Protein AF-A0A182TTU5-F1 (afdb_monomer)

Solvent-accessible surface area (backbone atoms only — not comparable to full-atom values): 37926 Å² total; per-residue (Å²): 104,63,58,86,93,44,78,40,71,87,56,65,97,55,62,66,59,57,55,53,34,50,50,52,32,51,51,64,71,68,50,62,86,93,50,92,85,86,84,87,84,82,65,66,58,74,54,50,62,51,92,91,56,38,71,73,55,62,67,77,49,30,61,77,34,66,74,37,79,54,66,60,44,18,28,41,52,24,27,48,48,54,50,53,51,30,53,49,51,41,52,48,42,35,48,79,68,71,41,48,72,82,39,79,49,78,48,66,49,95,52,19,35,30,47,68,71,98,59,41,37,58,33,57,28,51,74,17,20,12,15,48,82,33,70,34,51,7,11,71,61,44,63,70,50,77,47,46,67,78,43,80,69,74,98,74,80,78,90,66,53,79,56,81,57,21,48,61,44,20,52,32,48,77,72,70,49,86,72,69,90,72,89,61,90,65,89,38,50,68,45,53,62,39,67,56,36,93,83,49,82,49,60,52,70,46,80,78,41,62,47,90,90,49,61,33,30,19,38,35,47,78,52,35,34,41,36,34,32,41,36,81,89,48,76,46,67,48,71,35,44,74,77,64,91,79,62,66,79,51,72,63,56,50,48,53,59,43,48,30,90,90,32,73,42,42,82,64,75,70,48,72,64,56,52,51,54,50,48,62,67,65,52,80,82,70,81,88,69,87,44,44,82,70,55,34,83,82,42,68,32,23,27,48,45,78,85,37,61,35,70,52,43,41,39,32,86,81,39,52,66,60,45,53,51,52,50,52,52,49,53,56,49,44,76,70,56,75,80,82,82,82,70,80,89,60,81,74,52,42,25,82,81,44,85,71,35,87,60,92,62,75,84,86,85,80,90,78,82,80,71,96,66,60,71,72,57,50,56,59,52,50,59,49,50,55,55,51,52,59,54,45,56,61,51,49,64,62,56,69,75,73,74,89,84,73,80,83,53,61,86,79,63,73,76,80,78,85,80,60,94,87,43,88,62,78,96,74,87,63,90,66,56,79,57,84,58,20,49,62,42,19,52,39,42,74,73,66,45,90,70,80,67,91,87,62,92,68,90,31,52,66,47,50,65,34,72,50,62,64,73,51,93,48,64,89,77,84,86,79,83,92,54,97,88,63,94,83,86,87,88,75,90,87,49,88,73,72,83,66,82,58,59,82,78,37,54,67,63,47,49,52,52,51,51,51,51,54,50,53,61,70,71,47,76,72,82,89,73,78,81,88,58,82,85,60,43,25,82,83,47,85,68,39,89,62,91,83,74,91,71,78,62,84,81,49,65,65,55,58,55,51,50,53,56,52,56,74,73,53,83,82,83,76,84,79,84,83,89,83,91,86,86,86,80,90,77,89,79,84,86,87,83,81,89,80,84,83,89,133

Organism: NCBI:txid34690

Structure (mmCIF, N/CA/C/O backbone):
data_AF-A0A182TTU5-F1
#
_entry.id   AF-A0A182TTU5-F1
#
loop_
_atom_site.group_PDB
_atom_site.id
_atom_site.type_symbol
_atom_site.label_atom_id
_atom_site.label_alt_id
_atom_site.label_comp_id
_atom_site.label_asym_id
_atom_site.label_entity_id
_atom_site.label_seq_id
_atom_site.pdbx_PDB_ins_code
_atom_site.Cartn_x
_atom_site.Cartn_y
_atom_site.Cartn_z
_atom_site.occupancy
_atom_site.B_iso_or_equiv
_atom_site.auth_seq_id
_atom_site.auth_comp_id
_atom_site.auth_asym_id
_atom_site.auth_atom_id
_atom_site.pdbx_PDB_model_num
ATOM 1 N N . MET A 1 1 ? -5.487 -21.858 9.940 1.00 77.88 1 MET A N 1
ATOM 2 C CA . MET A 1 1 ? -5.681 -20.512 10.544 1.00 77.88 1 MET A CA 1
ATOM 3 C C . MET A 1 1 ? -5.562 -20.607 12.062 1.00 77.88 1 MET A C 1
ATOM 5 O O . MET A 1 1 ? -5.646 -21.712 12.585 1.00 77.88 1 MET A O 1
ATOM 9 N N . ARG A 1 2 ? -5.351 -19.491 12.774 1.00 83.00 2 ARG A N 1
ATOM 10 C CA . ARG A 1 2 ? -5.314 -19.461 14.247 1.00 83.00 2 ARG A CA 1
ATOM 11 C C . ARG A 1 2 ? -6.326 -18.468 14.806 1.00 83.00 2 ARG A C 1
ATOM 13 O O . ARG A 1 2 ? -6.571 -17.436 14.189 1.00 83.00 2 ARG A O 1
ATOM 20 N N . ARG A 1 3 ? -6.875 -18.773 15.981 1.00 85.00 3 ARG A N 1
ATOM 21 C CA . ARG A 1 3 ? -7.593 -17.819 16.833 1.00 85.00 3 ARG A CA 1
ATOM 22 C C . ARG A 1 3 ? -6.764 -17.644 18.100 1.00 85.00 3 ARG A C 1
ATOM 24 O O . ARG A 1 3 ? -6.565 -18.600 18.846 1.00 85.00 3 ARG A O 1
ATOM 31 N N . ASN A 1 4 ? -6.253 -16.433 18.318 1.00 85.50 4 ASN A N 1
ATOM 32 C CA . ASN A 1 4 ? -5.158 -16.186 19.260 1.00 85.50 4 ASN A CA 1
ATOM 33 C C . ASN A 1 4 ? -3.963 -17.104 18.936 1.00 85.50 4 ASN A C 1
ATOM 35 O O . ASN A 1 4 ? -3.490 -17.131 17.801 1.00 85.50 4 ASN A O 1
ATOM 39 N N . THR A 1 5 ? -3.490 -17.880 19.908 1.00 83.62 5 THR A N 1
ATOM 40 C CA . THR A 1 5 ? -2.393 -18.836 19.734 1.00 83.62 5 THR A CA 1
ATOM 41 C C . THR A 1 5 ? -2.863 -20.217 19.269 1.00 83.62 5 THR A C 1
ATOM 43 O O . THR A 1 5 ? -2.042 -20.986 18.770 1.00 83.62 5 THR A O 1
ATOM 46 N N . ALA A 1 6 ? -4.157 -20.538 19.369 1.00 83.50 6 ALA A N 1
ATOM 47 C CA . ALA A 1 6 ? -4.690 -21.862 19.054 1.00 83.50 6 ALA A CA 1
ATOM 48 C C . ALA A 1 6 ? -4.954 -22.041 17.553 1.00 83.50 6 ALA A C 1
ATOM 50 O O . ALA A 1 6 ? -5.452 -21.133 16.883 1.00 83.50 6 ALA A O 1
ATOM 51 N N . VAL A 1 7 ? -4.648 -23.229 17.026 1.00 84.69 7 VAL A N 1
ATOM 52 C CA . VAL A 1 7 ? -5.016 -23.618 15.657 1.00 84.69 7 VAL A CA 1
ATOM 53 C C . VAL A 1 7 ? -6.532 -23.787 15.583 1.00 84.69 7 VAL A C 1
ATOM 55 O O . VAL A 1 7 ? -7.128 -24.441 16.431 1.00 84.69 7 VAL A O 1
ATOM 58 N N . ASN A 1 8 ? -7.153 -23.174 14.579 1.00 85.06 8 ASN A N 1
ATOM 59 C CA . ASN A 1 8 ? -8.589 -23.258 14.341 1.00 85.06 8 ASN A CA 1
ATOM 60 C C . ASN A 1 8 ? -8.854 -24.219 13.173 1.00 85.06 8 ASN A C 1
ATOM 62 O O . ASN A 1 8 ? -8.817 -23.793 12.014 1.00 85.06 8 ASN A O 1
ATOM 66 N N . TYR A 1 9 ? -9.061 -25.501 13.485 1.00 83.88 9 TYR A N 1
ATOM 67 C CA . TYR A 1 9 ? -9.370 -26.541 12.495 1.00 83.88 9 TYR A CA 1
ATOM 68 C C . TYR A 1 9 ? -10.808 -26.442 11.966 1.00 83.88 9 TYR A C 1
ATOM 70 O O . TYR A 1 9 ? -11.038 -26.737 10.796 1.00 83.88 9 TYR A O 1
ATOM 78 N N . ASP A 1 10 ? -11.744 -25.934 12.774 1.00 86.94 10 ASP A N 1
ATOM 79 C CA . ASP A 1 10 ? -13.165 -25.782 12.411 1.00 86.94 10 ASP A CA 1
ATOM 80 C C . ASP A 1 10 ? -13.385 -24.779 11.269 1.00 86.94 10 ASP A C 1
ATOM 82 O O . ASP A 1 10 ? -14.418 -24.778 10.610 1.00 86.94 10 ASP A O 1
ATOM 86 N N . ALA A 1 11 ? -12.397 -23.918 11.014 1.00 86.25 11 ALA A N 1
ATOM 87 C CA . ALA A 1 11 ? -12.406 -22.975 9.904 1.00 86.25 11 ALA A CA 1
ATOM 88 C C . ALA A 1 11 ? -12.138 -23.627 8.531 1.00 86.25 11 ALA A C 1
ATOM 90 O O . ALA A 1 11 ? -12.190 -22.937 7.509 1.00 86.25 11 ALA A O 1
ATOM 91 N N . ASN A 1 12 ? -11.811 -24.921 8.476 1.00 85.69 12 ASN A N 1
ATOM 92 C CA . ASN A 1 12 ? -11.571 -25.612 7.213 1.00 85.69 12 ASN A CA 1
ATOM 93 C C . ASN A 1 12 ? -12.822 -25.581 6.311 1.00 85.69 12 ASN A C 1
ATOM 95 O O . ASN A 1 12 ? -13.942 -25.757 6.780 1.00 85.69 12 ASN A O 1
ATOM 99 N N . GLY A 1 13 ? -12.631 -25.340 5.013 1.00 86.62 13 GLY A N 1
ATOM 100 C CA . GLY A 1 13 ? -13.724 -25.228 4.039 1.00 86.62 13 GLY A CA 1
ATOM 101 C C . GLY A 1 13 ? -14.495 -23.902 4.065 1.00 86.62 13 GLY A C 1
ATOM 102 O O . GLY A 1 13 ? -15.441 -23.740 3.299 1.00 86.62 13 GLY A O 1
ATOM 103 N N . THR A 1 14 ? -14.103 -22.939 4.903 1.00 90.81 14 THR A N 1
ATOM 104 C CA . THR A 1 14 ? -14.724 -21.605 4.929 1.00 90.81 14 THR A CA 1
ATOM 105 C C . THR A 1 14 ? -13.854 -20.563 4.229 1.00 90.81 14 THR A C 1
ATOM 107 O O . THR A 1 14 ? -12.623 -20.643 4.224 1.00 90.81 14 THR A O 1
ATOM 110 N N . TYR A 1 15 ? -14.492 -19.562 3.620 1.00 93.31 15 TYR A N 1
ATOM 111 C CA . TYR A 1 15 ? -13.777 -18.522 2.891 1.00 93.31 15 TYR A CA 1
ATOM 112 C C . TYR A 1 15 ? -13.080 -17.557 3.862 1.00 93.31 15 TYR A C 1
ATOM 114 O O . TYR A 1 15 ? -13.727 -16.869 4.654 1.00 93.31 15 TYR A O 1
ATOM 122 N N . ALA A 1 16 ? -11.745 -17.487 3.798 1.00 93.44 16 ALA A N 1
ATOM 123 C CA . ALA A 1 16 ? -10.927 -16.768 4.781 1.00 93.44 16 ALA A CA 1
ATOM 124 C C . ALA A 1 16 ? -11.295 -15.279 4.926 1.00 93.44 16 ALA A C 1
ATOM 126 O O . ALA A 1 16 ? -11.274 -14.739 6.031 1.00 93.44 16 ALA A O 1
ATOM 127 N N . THR A 1 17 ? -11.677 -14.621 3.828 1.00 95.44 17 THR A N 1
ATOM 128 C CA . THR A 1 17 ? -12.129 -13.220 3.845 1.00 95.44 17 THR A CA 1
ATOM 129 C C . THR A 1 17 ? -13.359 -13.037 4.731 1.00 95.44 17 THR A C 1
ATOM 131 O O . THR A 1 17 ? -13.413 -12.080 5.503 1.00 95.44 17 THR A O 1
ATOM 134 N N . ASP A 1 18 ? -14.318 -13.963 4.673 1.00 95.31 18 ASP A N 1
ATOM 135 C CA . ASP A 1 18 ? -15.533 -13.893 5.485 1.00 95.31 18 ASP A CA 1
ATOM 136 C C . ASP A 1 18 ? -15.223 -14.151 6.961 1.00 95.31 18 ASP A C 1
ATOM 138 O O . ASP A 1 18 ? -15.676 -13.386 7.809 1.00 95.31 18 ASP A O 1
ATOM 142 N N . LEU A 1 19 ? -14.349 -15.115 7.272 1.00 94.69 19 LEU A N 1
ATOM 143 C CA . LEU A 1 19 ? -13.889 -15.340 8.647 1.00 94.69 19 LEU A CA 1
ATOM 144 C C . LEU A 1 19 ? -13.217 -14.107 9.256 1.00 94.69 19 LEU A C 1
ATOM 146 O O . LEU A 1 19 ? -13.466 -13.767 10.411 1.00 94.69 19 LEU A O 1
ATOM 150 N N . PHE A 1 20 ? -12.344 -13.443 8.498 1.00 95.81 20 PHE A N 1
ATOM 151 C CA . PHE A 1 20 ? -11.651 -12.244 8.964 1.00 95.81 20 PHE A CA 1
ATOM 152 C C . PHE A 1 20 ? -12.621 -11.082 9.181 1.00 95.81 20 PHE A C 1
ATOM 154 O O . PHE A 1 20 ? -12.518 -10.368 10.180 1.00 95.81 20 PHE A O 1
ATOM 161 N N . ASN A 1 21 ? -13.598 -10.926 8.286 1.00 96.69 21 ASN A N 1
ATOM 162 C CA . ASN A 1 21 ? -14.671 -9.949 8.437 1.00 96.69 21 ASN A CA 1
ATOM 163 C C . ASN A 1 21 ? -15.522 -10.233 9.685 1.00 96.69 21 ASN A C 1
ATOM 165 O O . ASN A 1 21 ? -15.812 -9.315 10.456 1.00 96.69 21 ASN A O 1
ATOM 169 N N . ASP A 1 22 ? -15.903 -11.492 9.900 1.00 96.25 22 ASP A N 1
ATOM 170 C CA . ASP A 1 22 ? -16.709 -11.927 11.042 1.00 96.25 22 ASP A CA 1
ATOM 171 C C . ASP A 1 22 ? -15.970 -11.713 12.363 1.00 96.25 22 ASP A C 1
ATOM 173 O O . ASP A 1 22 ? -16.542 -11.179 13.315 1.00 96.25 22 ASP A O 1
ATOM 177 N N . GLU A 1 23 ? -14.683 -12.059 12.415 1.00 95.88 23 GLU A N 1
ATOM 178 C CA . GLU A 1 23 ? -13.858 -11.873 13.605 1.00 95.88 23 GLU A CA 1
ATOM 179 C C . GLU A 1 23 ? -13.655 -10.383 13.919 1.00 95.88 23 GLU A C 1
ATOM 181 O O . GLU A 1 23 ? -13.776 -9.983 15.078 1.00 95.88 23 GLU A O 1
ATOM 186 N N . ALA A 1 24 ? -13.437 -9.537 12.906 1.00 97.50 24 ALA A N 1
ATOM 187 C CA . ALA A 1 24 ? -13.347 -8.087 13.084 1.00 97.50 24 ALA A CA 1
ATOM 188 C C . ALA A 1 24 ? -14.645 -7.500 13.665 1.00 97.50 24 ALA A C 1
ATOM 190 O O . ALA A 1 24 ? -14.604 -6.740 14.636 1.00 97.50 24 ALA A O 1
ATOM 191 N N . VAL A 1 25 ? -15.805 -7.887 13.120 1.00 98.38 25 VAL A N 1
ATOM 192 C CA . VAL A 1 25 ? -17.118 -7.470 13.639 1.00 98.38 25 VAL A CA 1
ATOM 193 C C . VAL A 1 25 ? -17.315 -7.959 15.074 1.00 98.38 25 VAL A C 1
ATOM 195 O O . VAL A 1 25 ? -17.691 -7.168 15.938 1.00 98.38 25 VAL A O 1
ATOM 198 N N . ARG A 1 26 ? -16.993 -9.226 15.364 1.00 97.56 26 ARG A N 1
ATOM 199 C CA . ARG A 1 26 ? -17.085 -9.805 16.713 1.00 97.56 26 ARG A CA 1
ATOM 200 C C . ARG A 1 26 ? -16.233 -9.029 17.720 1.00 97.56 26 ARG A C 1
ATOM 202 O O . ARG A 1 26 ? -16.701 -8.732 18.822 1.00 97.56 26 ARG A O 1
ATOM 209 N N . LEU A 1 27 ? -14.994 -8.691 17.358 1.00 97.44 27 LEU A N 1
ATOM 210 C CA . LEU A 1 27 ? -14.088 -7.912 18.205 1.00 97.44 27 LEU A CA 1
ATOM 211 C C . LEU A 1 27 ? -14.652 -6.516 18.488 1.00 97.44 27 LEU A C 1
ATOM 213 O O . LEU A 1 27 ? -14.666 -6.097 19.640 1.00 97.44 27 LEU A O 1
ATOM 217 N N . ILE A 1 28 ? -15.190 -5.824 17.482 1.00 98.19 28 ILE A N 1
ATOM 218 C CA . ILE A 1 28 ? -15.783 -4.486 17.655 1.00 98.19 28 ILE A CA 1
ATOM 219 C C . ILE A 1 28 ? -17.057 -4.538 18.511 1.00 98.19 28 ILE A C 1
ATOM 221 O O . ILE A 1 28 ? -17.235 -3.711 19.419 1.00 98.19 28 ILE A O 1
ATOM 225 N N . ASP A 1 29 ? -17.935 -5.509 18.254 1.00 97.94 29 ASP A N 1
ATOM 226 C CA . ASP A 1 29 ? -19.204 -5.665 18.968 1.00 97.94 29 ASP A CA 1
ATOM 227 C C . ASP A 1 29 ? -18.981 -6.022 20.452 1.00 97.94 29 ASP A C 1
ATOM 229 O O . ASP A 1 29 ? -19.715 -5.541 21.318 1.00 97.94 29 ASP A O 1
ATOM 233 N N . SER A 1 30 ? -17.924 -6.784 20.762 1.00 97.19 30 SER A N 1
ATOM 234 C CA . SER A 1 30 ? -17.552 -7.174 22.136 1.00 97.19 30 SER A CA 1
ATOM 235 C C . SER A 1 30 ? -16.577 -6.221 22.844 1.00 97.19 30 SER A C 1
ATOM 237 O O . SER A 1 30 ? -16.353 -6.360 24.046 1.00 97.19 30 SER A O 1
ATOM 239 N N . HIS A 1 31 ? -16.013 -5.232 22.141 1.00 97.88 31 HIS A N 1
ATOM 240 C CA . HIS A 1 31 ? -14.971 -4.352 22.683 1.00 97.88 31 HIS A CA 1
ATOM 241 C C . HIS A 1 31 ? -15.426 -3.559 23.923 1.00 97.88 31 HIS A C 1
ATOM 243 O O . HIS A 1 31 ? -16.579 -3.146 24.039 1.00 97.88 31 HIS A O 1
ATOM 249 N N . ASN A 1 32 ? -14.527 -3.241 24.852 1.00 97.31 32 ASN A N 1
ATOM 250 C CA . ASN A 1 32 ? -14.855 -2.290 25.917 1.00 97.31 32 ASN A CA 1
ATOM 251 C C . ASN A 1 32 ? -14.630 -0.853 25.420 1.00 97.31 32 ASN A C 1
ATOM 253 O O . ASN A 1 32 ? -13.489 -0.429 25.256 1.00 97.31 32 ASN A O 1
ATOM 257 N N . ARG A 1 33 ? -15.712 -0.080 25.241 1.00 95.75 33 ARG A N 1
ATOM 258 C CA . ARG A 1 33 ? -15.674 1.299 24.709 1.00 95.75 33 ARG A CA 1
ATOM 259 C C . ARG A 1 33 ? -14.846 2.280 25.550 1.00 95.75 33 ARG A C 1
ATOM 261 O O . ARG A 1 33 ? -14.456 3.315 25.022 1.00 95.75 33 ARG A O 1
ATOM 268 N N . SER A 1 34 ? -14.565 1.968 26.817 1.00 94.62 34 SER A N 1
ATOM 269 C CA . SER A 1 34 ? -13.703 2.791 27.679 1.00 94.62 34 SER A CA 1
ATOM 270 C C . SER A 1 34 ? -12.210 2.637 27.372 1.00 94.62 34 SER A C 1
ATOM 272 O O . SER A 1 34 ? -11.403 3.402 27.892 1.00 94.62 34 SER A O 1
ATOM 274 N N . LYS A 1 35 ? -11.819 1.651 26.552 1.00 95.69 35 LYS A N 1
ATOM 275 C CA . LYS A 1 35 ? -10.435 1.442 26.113 1.00 95.69 35 LYS A CA 1
ATOM 276 C C . LYS A 1 35 ? -10.300 1.771 24.619 1.00 95.69 35 LYS A C 1
ATOM 278 O O . LYS A 1 35 ? -11.204 1.428 23.854 1.00 95.69 35 LYS A O 1
ATOM 283 N N . PRO A 1 36 ? -9.192 2.383 24.166 1.00 94.81 36 PRO A N 1
ATOM 284 C CA . PRO A 1 36 ? -8.921 2.532 22.737 1.00 94.81 36 PRO A CA 1
ATOM 285 C C . PRO A 1 36 ? -8.873 1.169 22.030 1.00 94.81 36 PRO A C 1
ATOM 287 O O . PRO A 1 36 ? -8.404 0.187 22.605 1.00 94.81 36 PRO A O 1
ATOM 290 N N . LEU A 1 37 ? -9.362 1.110 20.789 1.00 96.12 37 LEU A N 1
ATOM 291 C CA . LEU A 1 37 ? -9.253 -0.064 19.921 1.00 96.12 37 LEU A CA 1
ATOM 292 C C . LEU A 1 37 ? -8.229 0.223 18.823 1.00 96.12 37 LEU A C 1
ATOM 294 O O . LEU A 1 37 ? -8.385 1.188 18.079 1.00 96.12 37 LEU A O 1
ATOM 298 N N . PHE A 1 38 ? -7.230 -0.645 18.695 1.00 96.38 38 PHE A N 1
ATOM 299 C CA . PHE A 1 38 ? -6.365 -0.717 17.522 1.00 96.38 38 PHE A CA 1
ATOM 300 C C . PHE A 1 38 ? -6.587 -2.073 16.856 1.00 96.38 38 PHE A C 1
ATOM 302 O O . PHE A 1 38 ? -6.370 -3.110 17.480 1.00 96.38 38 PHE A O 1
ATOM 309 N N . LEU A 1 39 ? -7.071 -2.056 15.616 1.00 96.56 39 LEU A N 1
ATOM 310 C CA . LEU A 1 39 ? -7.389 -3.254 14.849 1.00 96.56 39 LEU A CA 1
ATOM 311 C C . LEU A 1 39 ? -6.675 -3.183 13.503 1.00 96.56 39 LEU A C 1
ATOM 313 O O . LEU A 1 39 ? -6.929 -2.278 12.710 1.00 96.56 39 LEU A O 1
ATOM 317 N N . VAL A 1 40 ? -5.808 -4.160 13.254 1.00 96.69 40 VAL A N 1
ATOM 318 C CA . VAL A 1 40 ? -5.168 -4.376 11.956 1.00 96.69 40 VAL A CA 1
ATOM 319 C C . VAL A 1 40 ? -5.842 -5.577 11.314 1.00 96.69 40 VAL A C 1
ATOM 321 O O . VAL A 1 40 ? -5.830 -6.670 11.875 1.00 96.69 40 VAL A O 1
ATOM 324 N N . LEU A 1 41 ? -6.451 -5.357 10.152 1.00 96.19 41 LEU A N 1
ATOM 325 C CA . LEU A 1 41 ? -7.137 -6.384 9.382 1.00 96.19 41 LEU A CA 1
ATOM 326 C C . LEU A 1 41 ? -6.417 -6.561 8.047 1.00 96.19 41 LEU A C 1
ATOM 328 O O . LEU A 1 41 ? -6.505 -5.700 7.177 1.00 96.19 41 LEU A O 1
ATOM 332 N N . THR A 1 42 ? -5.693 -7.666 7.906 1.00 94.88 42 THR A N 1
ATOM 333 C CA . THR A 1 42 ? -4.942 -8.013 6.695 1.00 94.88 42 THR A CA 1
ATOM 334 C C . THR A 1 42 ? -5.629 -9.176 5.997 1.00 94.88 42 THR A C 1
ATOM 336 O O . THR A 1 42 ? -5.452 -10.335 6.382 1.00 94.88 42 THR A O 1
ATOM 339 N N . HIS A 1 43 ? -6.454 -8.874 4.998 1.00 94.00 43 HIS A N 1
ATOM 340 C CA . HIS A 1 43 ? -7.087 -9.904 4.179 1.00 94.00 43 HIS A CA 1
ATOM 341 C C . HIS A 1 43 ? -6.055 -10.694 3.370 1.00 94.00 43 HIS A C 1
ATOM 343 O O . HIS A 1 43 ? -5.040 -10.147 2.951 1.00 94.00 43 HIS A O 1
ATOM 349 N N . LEU A 1 44 ? -6.328 -11.985 3.138 1.00 92.94 44 LEU A N 1
ATOM 350 C CA . LEU A 1 44 ? -5.574 -12.766 2.148 1.00 92.94 44 LEU A CA 1
ATOM 351 C C . LEU A 1 44 ? -5.986 -12.365 0.730 1.00 92.94 44 LEU A C 1
ATOM 353 O O . LEU A 1 44 ? -5.146 -12.216 -0.150 1.00 92.94 44 LEU A O 1
ATOM 357 N N . ALA A 1 45 ? -7.284 -12.150 0.508 1.00 93.50 45 ALA A N 1
ATOM 358 C CA . ALA A 1 45 ? -7.762 -11.562 -0.731 1.00 93.50 45 ALA A CA 1
ATOM 359 C C . ALA A 1 45 ? -7.214 -10.124 -0.885 1.00 93.50 45 ALA A C 1
ATOM 361 O O . ALA A 1 45 ? -7.148 -9.397 0.107 1.00 93.50 45 ALA A O 1
ATOM 362 N N . PRO A 1 46 ? -6.874 -9.675 -2.109 1.00 94.12 46 PRO A N 1
ATOM 363 C CA . PRO A 1 46 ? -7.028 -10.370 -3.387 1.00 94.12 46 PRO A CA 1
ATOM 364 C C . PRO A 1 46 ? -5.747 -11.100 -3.854 1.00 94.12 46 PRO A C 1
ATOM 366 O O . PRO A 1 46 ? -5.507 -11.213 -5.059 1.00 94.12 46 PRO A O 1
ATOM 369 N N . HIS A 1 47 ? -4.881 -11.538 -2.933 1.00 93.38 47 HIS A N 1
ATOM 370 C CA . HIS A 1 47 ? -3.684 -12.297 -3.293 1.00 93.38 47 HIS A CA 1
ATOM 371 C C . HIS A 1 47 ? -4.060 -13.660 -3.885 1.00 93.38 47 HIS A C 1
ATOM 373 O O . HIS A 1 47 ? -5.064 -14.265 -3.511 1.00 93.38 47 HIS A O 1
ATOM 379 N N . THR A 1 48 ? -3.218 -14.141 -4.794 1.00 89.50 48 THR A N 1
ATOM 380 C CA . THR A 1 48 ? -3.282 -15.495 -5.342 1.00 89.50 48 THR A CA 1
ATOM 381 C C . THR A 1 48 ? -3.164 -16.529 -4.217 1.00 89.50 48 THR A C 1
ATOM 383 O O . THR A 1 48 ? -2.285 -16.395 -3.362 1.00 89.50 48 THR A O 1
ATOM 386 N N . GLY A 1 49 ? -4.060 -17.514 -4.201 1.00 84.75 49 GLY A N 1
ATOM 387 C CA . GLY A 1 49 ? -4.136 -18.593 -3.220 1.00 84.75 49 GLY A CA 1
ATOM 388 C C . GLY A 1 49 ? -3.107 -19.699 -3.463 1.00 84.75 49 GLY A C 1
ATOM 389 O O . GLY A 1 49 ? -1.903 -19.450 -3.457 1.00 84.75 49 GLY A O 1
ATOM 390 N N . ASN A 1 50 ? -3.582 -20.934 -3.627 1.00 81.38 50 ASN A N 1
ATOM 391 C CA . ASN A 1 50 ? -2.734 -22.092 -3.919 1.00 81.38 50 ASN A CA 1
ATOM 392 C C . ASN A 1 50 ? -2.484 -22.238 -5.433 1.00 81.38 50 ASN A C 1
ATOM 394 O O . ASN A 1 50 ? -3.090 -21.544 -6.246 1.00 81.38 50 ASN A O 1
ATOM 398 N N . GLU A 1 51 ? -1.548 -23.110 -5.810 1.00 76.12 51 GLU A N 1
ATOM 399 C CA . GLU A 1 51 ? -1.155 -23.289 -7.216 1.00 76.12 51 GLU A CA 1
ATOM 400 C C . GLU A 1 51 ? -2.284 -23.884 -8.075 1.00 76.12 51 GLU A C 1
ATOM 402 O O . GLU A 1 51 ? -2.429 -23.505 -9.237 1.00 76.12 51 GLU A O 1
ATOM 407 N N . ASP A 1 52 ? -3.111 -24.755 -7.488 1.00 81.62 52 ASP A N 1
ATOM 408 C CA . ASP A 1 52 ? -4.195 -25.457 -8.186 1.00 81.62 52 ASP A CA 1
ATOM 409 C C . ASP A 1 52 ? -5.441 -24.585 -8.405 1.00 81.62 52 ASP A C 1
ATOM 411 O O . ASP A 1 52 ? -6.109 -24.689 -9.434 1.00 81.62 52 ASP A O 1
ATOM 415 N N . ASP A 1 53 ? -5.757 -23.715 -7.444 1.00 83.69 53 ASP A N 1
ATOM 416 C CA . ASP A 1 53 ? -6.911 -22.818 -7.464 1.00 83.69 53 ASP A CA 1
ATOM 417 C C . ASP A 1 53 ? -6.504 -21.399 -7.011 1.00 83.69 53 ASP A C 1
ATOM 419 O O . ASP A 1 53 ? -6.759 -20.969 -5.878 1.00 83.69 53 ASP A O 1
ATOM 423 N N . PRO A 1 54 ? -5.819 -20.652 -7.897 1.00 87.00 54 PRO A N 1
ATOM 424 C CA . PRO A 1 54 ? -5.161 -19.398 -7.550 1.00 87.00 54 PRO A CA 1
ATOM 425 C C . PRO A 1 54 ? -6.119 -18.274 -7.159 1.00 87.00 54 PRO A C 1
ATOM 427 O O . PRO A 1 54 ? -5.715 -17.363 -6.439 1.00 87.00 54 PRO A O 1
ATOM 430 N N . LEU A 1 55 ? -7.363 -18.282 -7.636 1.00 93.44 55 LEU A N 1
ATOM 431 C CA . LEU A 1 55 ? -8.337 -17.224 -7.369 1.00 93.44 55 LEU A CA 1
ATOM 432 C C . LEU A 1 55 ? -9.620 -17.855 -6.853 1.00 93.44 55 LEU A C 1
ATOM 434 O O . LEU A 1 55 ? -10.321 -18.530 -7.593 1.00 93.44 55 LEU A O 1
ATOM 438 N N . GLN A 1 56 ? -9.940 -17.576 -5.594 1.00 93.50 56 GLN A N 1
ATOM 439 C CA . GLN A 1 56 ? -11.042 -18.207 -4.880 1.00 93.50 56 GLN A CA 1
ATOM 440 C C . GLN A 1 56 ? -12.030 -17.150 -4.410 1.00 93.50 56 GLN A C 1
ATOM 442 O O . GLN A 1 56 ? -11.645 -16.192 -3.744 1.00 93.50 56 GLN A O 1
ATOM 447 N N . ALA A 1 57 ? -13.310 -17.340 -4.710 1.00 95.25 57 ALA A N 1
ATOM 448 C CA . ALA A 1 57 ? -14.402 -16.574 -4.123 1.00 95.25 57 ALA A CA 1
ATOM 449 C C . ALA A 1 57 ? -15.680 -17.431 -4.083 1.00 95.25 57 ALA A C 1
ATOM 451 O O . ALA A 1 57 ? -15.819 -18.352 -4.888 1.00 95.25 57 ALA A O 1
ATOM 452 N N . PRO A 1 58 ? -16.636 -17.136 -3.183 1.00 95.75 58 PRO A N 1
ATOM 453 C CA . PRO A 1 58 ? -17.933 -17.807 -3.173 1.00 95.75 58 PRO A CA 1
ATOM 454 C C . PRO A 1 58 ? -18.646 -17.706 -4.531 1.00 95.75 58 PRO A C 1
ATOM 456 O O . PRO A 1 58 ? -18.685 -16.634 -5.139 1.00 95.75 58 PRO A O 1
ATOM 459 N N . ALA A 1 59 ? -19.221 -18.814 -5.008 1.00 95.62 59 ALA A N 1
ATOM 460 C CA . ALA A 1 59 ? -19.811 -18.904 -6.348 1.00 95.62 59 ALA A CA 1
ATOM 461 C C . ALA A 1 59 ? -20.965 -17.908 -6.572 1.00 95.62 59 ALA A C 1
ATOM 463 O O . ALA A 1 59 ? -21.091 -17.334 -7.654 1.00 95.62 59 ALA A O 1
ATOM 464 N N . ASP A 1 60 ? -21.768 -17.657 -5.534 1.00 96.19 60 ASP A N 1
ATOM 465 C CA . ASP A 1 60 ? -22.835 -16.652 -5.536 1.00 96.19 60 ASP A CA 1
ATOM 466 C C . ASP A 1 60 ? -22.290 -15.228 -5.724 1.00 96.19 60 ASP A C 1
ATOM 468 O O . ASP A 1 60 ? -22.938 -14.389 -6.346 1.00 96.19 60 ASP A O 1
ATOM 472 N N . GLU A 1 61 ? -21.083 -14.953 -5.223 1.00 96.75 61 GLU A N 1
ATOM 473 C CA . GLU A 1 61 ? -20.419 -13.670 -5.426 1.00 96.75 61 GLU A CA 1
ATOM 474 C C . GLU A 1 61 ? -19.869 -13.544 -6.846 1.00 96.75 61 GLU A C 1
ATOM 476 O O . GLU A 1 61 ? -20.053 -12.506 -7.476 1.00 96.75 61 GLU A O 1
ATOM 481 N N . ILE A 1 62 ? -19.239 -14.601 -7.370 1.00 97.00 62 ILE A N 1
ATOM 482 C CA . ILE A 1 62 ? -18.712 -14.640 -8.744 1.00 97.00 62 ILE A CA 1
ATOM 483 C C . ILE A 1 62 ? -19.833 -14.386 -9.758 1.00 97.00 62 ILE A C 1
ATOM 485 O O . ILE A 1 62 ? -19.641 -13.630 -10.714 1.00 97.00 62 ILE A O 1
ATOM 489 N N . ALA A 1 63 ? -21.018 -14.955 -9.522 1.00 96.62 63 ALA A N 1
ATOM 490 C CA . ALA A 1 63 ? -22.185 -14.790 -10.384 1.00 96.62 63 ALA A CA 1
ATOM 491 C C . ALA A 1 63 ? -22.639 -13.324 -10.538 1.00 96.62 63 ALA A C 1
ATOM 493 O O . ALA A 1 63 ? -23.211 -12.975 -11.566 1.00 96.62 63 ALA A O 1
ATOM 494 N N . LYS A 1 64 ? -22.337 -12.433 -9.579 1.00 93.44 64 LYS A N 1
ATOM 495 C CA . LYS A 1 64 ? -22.684 -10.995 -9.657 1.00 93.44 64 LYS A CA 1
ATOM 496 C C . LYS A 1 64 ? -21.876 -10.219 -10.706 1.00 93.44 64 LYS A C 1
ATOM 498 O O . LYS A 1 64 ? -22.180 -9.054 -10.974 1.00 93.44 64 LYS A O 1
ATOM 503 N N . PHE A 1 65 ? -20.826 -10.833 -11.248 1.00 92.94 65 PHE A N 1
ATOM 504 C CA . PHE A 1 65 ? -19.876 -10.226 -12.179 1.00 92.94 65 PHE A CA 1
ATOM 505 C C . PHE A 1 65 ? -19.890 -10.910 -13.557 1.00 92.94 65 PHE A C 1
ATOM 507 O O . PHE A 1 65 ? -18.902 -10.853 -14.286 1.00 92.94 65 PHE A O 1
ATOM 514 N N . ASP A 1 66 ? -20.996 -11.556 -13.928 1.00 91.69 66 ASP A N 1
ATOM 515 C CA . ASP A 1 66 ? -21.190 -12.257 -15.208 1.00 91.69 66 ASP A CA 1
ATOM 516 C C . ASP A 1 66 ? -20.849 -11.420 -16.459 1.00 91.69 66 ASP A C 1
ATOM 518 O O . ASP A 1 66 ? -20.331 -11.958 -17.437 1.00 91.69 66 ASP A O 1
ATOM 522 N N . TYR A 1 67 ? -21.046 -10.102 -16.393 1.00 88.62 67 TYR A N 1
ATOM 523 C CA . TYR A 1 67 ? -20.690 -9.144 -17.439 1.00 88.62 67 TYR A CA 1
ATOM 524 C C . TYR A 1 67 ? -19.179 -9.071 -17.736 1.00 88.62 67 TYR A C 1
ATOM 526 O O . TYR A 1 67 ? -18.796 -8.684 -18.841 1.00 88.62 67 TYR A O 1
ATOM 534 N N . ILE A 1 68 ? -18.312 -9.462 -16.792 1.00 91.19 68 ILE A N 1
ATOM 535 C CA . ILE A 1 68 ? -16.861 -9.577 -17.003 1.00 91.19 68 ILE A CA 1
ATOM 536 C C . ILE A 1 68 ? -16.590 -10.889 -17.736 1.00 91.19 68 ILE A C 1
ATOM 538 O O . ILE A 1 68 ? -16.889 -11.961 -17.206 1.00 91.19 68 ILE A O 1
ATOM 542 N N . GLN A 1 69 ? -16.028 -10.819 -18.944 1.00 90.31 69 GLN A N 1
ATOM 543 C CA . GLN A 1 69 ? -15.877 -11.986 -19.817 1.00 90.31 69 GLN A CA 1
ATOM 544 C C . GLN A 1 69 ? -14.724 -12.884 -19.377 1.00 90.31 69 GLN A C 1
ATOM 546 O O . GLN A 1 69 ? -14.849 -14.106 -19.424 1.00 90.31 69 GLN A O 1
ATOM 551 N N . ASP A 1 70 ? -13.614 -12.295 -18.925 1.00 90.19 70 ASP A N 1
ATOM 552 C CA . ASP A 1 70 ? -12.503 -13.067 -18.370 1.00 90.19 70 ASP A CA 1
ATOM 553 C C . ASP A 1 70 ? -12.893 -13.698 -17.013 1.00 90.19 70 ASP A C 1
ATOM 555 O O . ASP A 1 70 ? -13.089 -12.972 -16.030 1.00 90.19 70 ASP A O 1
ATOM 559 N N . PRO A 1 71 ? -12.971 -15.042 -16.908 1.00 91.88 71 PRO A N 1
ATOM 560 C CA . PRO A 1 71 ? -13.366 -15.717 -15.674 1.00 91.88 71 PRO A CA 1
ATOM 561 C C . PRO A 1 71 ? -12.397 -15.465 -14.509 1.00 91.88 71 PRO A C 1
ATOM 563 O O . PRO A 1 71 ? -12.828 -15.418 -13.353 1.00 91.88 71 PRO A O 1
ATOM 566 N N . LYS A 1 72 ? -11.100 -15.248 -14.777 1.00 91.94 72 LYS A N 1
ATOM 567 C CA . LYS A 1 72 ? -10.125 -14.941 -13.718 1.00 91.94 72 LYS A CA 1
ATOM 568 C C . LYS A 1 72 ? -10.364 -13.544 -13.161 1.00 91.94 72 LYS A C 1
ATOM 570 O O . LYS A 1 72 ? -10.454 -13.364 -11.947 1.00 91.94 72 LYS A O 1
ATOM 575 N N . ARG A 1 73 ? -10.563 -12.560 -14.043 1.00 92.06 73 ARG A N 1
ATOM 576 C CA . ARG A 1 73 ? -10.930 -11.193 -13.652 1.00 92.06 73 ARG A CA 1
ATOM 577 C C . ARG A 1 73 ? -12.275 -11.142 -12.928 1.00 92.06 73 ARG A C 1
ATOM 579 O O . ARG A 1 73 ? -12.406 -10.398 -11.957 1.00 92.06 73 ARG A O 1
ATOM 586 N N . ARG A 1 74 ? -13.251 -11.943 -13.363 1.00 93.94 74 ARG A N 1
ATOM 587 C CA . ARG A 1 74 ? -14.552 -12.097 -12.698 1.00 93.94 74 ARG A CA 1
ATOM 588 C C . ARG A 1 74 ? -14.387 -12.578 -11.259 1.00 93.94 74 ARG A C 1
ATOM 590 O O . ARG A 1 74 ? -14.951 -11.988 -10.340 1.00 93.94 74 ARG A O 1
ATOM 597 N N . THR A 1 75 ? -13.565 -13.604 -11.061 1.00 95.81 75 THR A N 1
ATOM 598 C CA . THR A 1 75 ? -13.284 -14.154 -9.730 1.00 95.81 75 THR A CA 1
ATOM 599 C C . THR A 1 75 ? -12.540 -13.148 -8.852 1.00 95.81 75 THR A C 1
ATOM 601 O O . THR A 1 75 ? -12.928 -12.932 -7.707 1.00 95.81 75 THR A O 1
ATOM 604 N N . LEU A 1 76 ? -11.557 -12.428 -9.401 1.00 95.31 76 LEU A N 1
ATOM 605 C CA . LEU A 1 76 ? -10.884 -11.334 -8.694 1.00 95.31 76 LEU A CA 1
ATOM 606 C C . LEU A 1 76 ? -11.861 -10.226 -8.262 1.00 95.31 76 LEU A C 1
ATOM 608 O O . LEU A 1 76 ? -11.778 -9.730 -7.138 1.00 95.31 76 LEU A O 1
ATOM 612 N N . ALA A 1 77 ? -12.792 -9.830 -9.134 1.00 94.69 77 ALA A N 1
ATOM 613 C CA . ALA A 1 77 ? -13.806 -8.832 -8.799 1.00 94.69 77 ALA A CA 1
ATOM 614 C C . ALA A 1 77 ? -14.677 -9.297 -7.620 1.00 94.69 77 ALA A C 1
ATOM 616 O O . ALA A 1 77 ? -14.936 -8.514 -6.706 1.00 94.69 77 ALA A O 1
ATOM 617 N N . ALA A 1 78 ? -15.035 -10.583 -7.583 1.00 96.81 78 ALA A N 1
ATOM 618 C CA . ALA A 1 78 ? -15.742 -11.191 -6.460 1.00 96.81 78 ALA A CA 1
ATOM 619 C C . ALA A 1 78 ? -14.911 -11.206 -5.163 1.00 96.81 78 ALA A C 1
ATOM 621 O O . ALA A 1 78 ? -15.438 -10.889 -4.095 1.00 96.81 78 ALA A O 1
ATOM 622 N N . MET A 1 79 ? -13.604 -11.487 -5.239 1.00 97.44 79 MET A N 1
ATOM 623 C CA . MET A 1 79 ? -12.698 -11.395 -4.085 1.00 97.44 79 MET A CA 1
ATOM 624 C C . MET A 1 79 ? -12.700 -9.984 -3.482 1.00 97.44 79 MET A C 1
ATOM 626 O O . MET A 1 79 ? -12.903 -9.825 -2.278 1.00 97.44 79 MET A O 1
ATOM 630 N N . VAL A 1 80 ? -12.530 -8.959 -4.325 1.00 96.19 80 VAL A N 1
ATOM 631 C CA . VAL A 1 80 ? -12.534 -7.546 -3.904 1.00 96.19 80 VAL A CA 1
ATOM 632 C C . VAL A 1 80 ? -13.908 -7.131 -3.367 1.00 96.19 80 VAL A C 1
ATOM 634 O O . VAL A 1 80 ? -13.985 -6.427 -2.363 1.00 96.19 80 VAL A O 1
ATOM 637 N N . SER A 1 81 ? -14.996 -7.617 -3.969 1.00 95.44 81 SER A N 1
ATOM 638 C CA . SER A 1 81 ? -16.369 -7.367 -3.507 1.00 95.44 81 SER A CA 1
ATOM 639 C C . SER A 1 81 ? -16.632 -7.898 -2.091 1.00 95.44 81 SER A C 1
ATOM 641 O O . SER A 1 81 ? -17.289 -7.235 -1.281 1.00 95.44 81 SER A O 1
ATOM 643 N N . ARG A 1 82 ? -16.066 -9.061 -1.729 1.00 96.19 82 ARG A N 1
ATOM 644 C CA . ARG A 1 82 ? -16.160 -9.595 -0.355 1.00 96.19 82 ARG A CA 1
ATOM 645 C C . ARG A 1 82 ? -15.358 -8.776 0.655 1.00 96.19 82 ARG A C 1
ATOM 647 O O . ARG A 1 82 ? -15.798 -8.639 1.797 1.00 96.19 82 ARG A O 1
ATOM 654 N N . ILE A 1 83 ? -14.233 -8.185 0.248 1.00 96.62 83 ILE A N 1
ATOM 655 C CA . ILE A 1 83 ? -13.499 -7.222 1.087 1.00 96.62 83 ILE A CA 1
ATOM 656 C C . ILE A 1 83 ? -14.356 -5.969 1.309 1.00 96.62 83 ILE A C 1
ATOM 658 O O . ILE A 1 83 ? -14.562 -5.575 2.456 1.00 96.62 83 ILE A O 1
ATOM 662 N N . ASP A 1 84 ? -14.911 -5.385 0.241 1.00 94.81 84 ASP A N 1
ATOM 663 C CA . ASP A 1 84 ? -15.769 -4.190 0.308 1.00 94.81 84 ASP A CA 1
ATOM 664 C C . ASP A 1 84 ? -16.996 -4.411 1.211 1.00 94.81 84 ASP A C 1
ATOM 666 O O . ASP A 1 84 ? -17.266 -3.633 2.131 1.00 94.81 84 ASP A O 1
ATOM 670 N N . THR A 1 85 ? -17.669 -5.554 1.047 1.00 93.44 85 THR A N 1
ATOM 671 C CA . THR A 1 85 ? -18.776 -5.978 1.917 1.00 93.44 85 THR A CA 1
ATOM 672 C C . THR A 1 85 ? -18.335 -6.071 3.382 1.00 93.44 85 THR A C 1
ATOM 674 O O . THR A 1 85 ? -19.043 -5.607 4.282 1.00 93.44 85 THR A O 1
ATOM 677 N N . GLY A 1 86 ? -17.153 -6.639 3.637 1.00 95.06 86 GLY A N 1
ATOM 678 C CA . GLY A 1 86 ? -16.535 -6.717 4.959 1.00 95.06 86 GLY A CA 1
ATOM 679 C C . GLY A 1 86 ? -16.308 -5.355 5.606 1.00 95.06 86 GLY A C 1
ATOM 680 O O . GLY A 1 86 ? -16.741 -5.124 6.738 1.00 95.06 86 GLY A O 1
ATOM 681 N N . VAL A 1 87 ? -15.709 -4.422 4.863 1.00 95.38 87 VAL A N 1
ATOM 682 C CA . VAL A 1 87 ? -15.506 -3.029 5.294 1.00 95.38 87 VAL A CA 1
ATOM 683 C C . VAL A 1 87 ? -16.847 -2.367 5.629 1.00 95.38 87 VAL A C 1
ATOM 685 O O . VAL A 1 87 ? -16.975 -1.728 6.676 1.00 95.38 87 VAL A O 1
ATOM 688 N N . GLY A 1 88 ? -17.880 -2.590 4.810 1.00 94.56 88 GLY A N 1
ATOM 689 C CA . GLY A 1 88 ? -19.249 -2.142 5.083 1.00 94.56 88 GLY A CA 1
ATOM 690 C C . GLY A 1 88 ? -19.820 -2.680 6.401 1.00 94.56 88 GLY A C 1
ATOM 691 O O . GLY A 1 88 ? -20.431 -1.937 7.176 1.00 94.56 88 GLY A O 1
ATOM 692 N N . ARG A 1 89 ? -19.604 -3.966 6.700 1.00 96.00 89 ARG A N 1
ATOM 693 C CA . ARG A 1 89 ? -20.054 -4.598 7.955 1.00 96.00 89 ARG A CA 1
ATOM 694 C C . ARG A 1 89 ? -19.316 -4.047 9.175 1.00 96.00 89 ARG A C 1
ATOM 696 O O . ARG A 1 89 ? -19.962 -3.751 10.181 1.00 96.00 89 ARG A O 1
ATOM 703 N N . ILE A 1 90 ? -18.001 -3.860 9.070 1.00 96.50 90 ILE A N 1
ATOM 704 C CA . ILE A 1 90 ? -17.155 -3.257 10.110 1.00 96.50 90 ILE A CA 1
ATOM 705 C C . ILE A 1 90 ? -17.615 -1.828 10.412 1.00 96.50 90 ILE A C 1
ATOM 707 O O . ILE A 1 90 ? -17.849 -1.487 11.573 1.00 96.50 90 ILE A O 1
ATOM 711 N N . TYR A 1 91 ? -17.835 -1.018 9.373 1.00 96.06 91 TYR A N 1
ATOM 712 C CA . TYR A 1 91 ? -18.350 0.345 9.507 1.00 96.06 91 TYR A CA 1
ATOM 713 C C . TYR A 1 91 ? -19.670 0.384 10.285 1.00 96.06 91 TYR A C 1
ATOM 715 O O . TYR A 1 91 ? -19.814 1.138 11.248 1.00 96.06 91 TYR A O 1
ATOM 723 N N . ARG A 1 92 ? -20.628 -0.474 9.916 1.00 95.19 92 ARG A N 1
ATOM 724 C CA . ARG A 1 92 ? -21.926 -0.563 10.603 1.00 95.19 92 ARG A CA 1
ATOM 725 C C . ARG A 1 92 ? -21.814 -1.049 12.038 1.00 95.19 92 ARG A C 1
ATOM 727 O O . ARG A 1 92 ? -22.566 -0.586 12.888 1.00 95.19 92 ARG A O 1
ATOM 734 N N . SER A 1 93 ? -20.916 -1.989 12.325 1.00 96.94 93 SER A N 1
ATOM 735 C CA . SER A 1 93 ? -20.670 -2.432 13.701 1.00 96.94 93 SER A CA 1
ATOM 736 C C . SER A 1 93 ? -20.172 -1.262 14.554 1.00 96.94 93 SER A C 1
ATOM 738 O O . SER A 1 93 ? -20.776 -0.959 15.585 1.00 96.94 93 SER A O 1
ATOM 740 N N . LEU A 1 94 ? -19.184 -0.501 14.067 1.00 97.25 94 LEU A N 1
ATOM 741 C CA . LEU A 1 94 ? -18.714 0.727 14.721 1.00 97.25 94 LEU A CA 1
ATOM 742 C C . LEU A 1 94 ? -19.835 1.766 14.900 1.00 97.25 94 LEU A C 1
ATOM 744 O O . LEU A 1 94 ? -19.880 2.453 15.925 1.00 97.25 94 LEU A O 1
ATOM 748 N N . GLU A 1 95 ? -20.740 1.891 13.927 1.00 95.19 95 GLU A N 1
ATOM 749 C CA . GLU A 1 95 ? -21.899 2.787 13.997 1.00 95.19 95 GLU A CA 1
ATOM 750 C C . GLU A 1 95 ? -22.885 2.371 15.090 1.00 95.19 95 GLU A C 1
ATOM 752 O O . GLU A 1 95 ? -23.171 3.164 15.990 1.00 95.19 95 GLU A O 1
ATOM 757 N N . ARG A 1 96 ? -23.352 1.113 15.063 1.00 95.94 96 ARG A N 1
ATOM 758 C CA . ARG A 1 96 ? -24.270 0.546 16.069 1.00 95.94 96 ARG A CA 1
ATOM 759 C C . ARG A 1 96 ? -23.704 0.682 17.478 1.00 95.94 96 ARG A C 1
ATOM 761 O O . ARG A 1 96 ? -24.424 1.003 18.421 1.00 95.94 96 ARG A O 1
ATOM 768 N N . ARG A 1 97 ? -22.391 0.489 17.609 1.00 97.00 97 ARG A N 1
ATOM 769 C CA . ARG A 1 97 ? -21.634 0.596 18.861 1.00 97.00 97 ARG A CA 1
ATOM 770 C C . ARG A 1 97 ? -21.319 2.042 19.256 1.00 97.00 97 ARG A C 1
ATOM 772 O O . ARG A 1 97 ? -20.724 2.270 20.308 1.00 97.00 97 ARG A O 1
ATOM 779 N N . ARG A 1 98 ? -21.732 3.029 18.448 1.00 96.81 98 ARG A N 1
ATOM 780 C CA . ARG A 1 98 ? -21.511 4.470 18.657 1.00 96.81 98 ARG A CA 1
ATOM 781 C C . ARG A 1 98 ? -20.028 4.804 18.876 1.00 96.81 98 ARG A C 1
ATOM 783 O O . ARG A 1 98 ? -19.681 5.542 19.800 1.00 96.81 98 ARG A O 1
ATOM 790 N N . MET A 1 99 ? -19.156 4.222 18.051 1.00 97.19 99 MET A N 1
ATOM 791 C CA . MET A 1 99 ? -17.696 4.408 18.083 1.00 97.19 99 MET A CA 1
ATOM 792 C C . MET A 1 99 ? -17.180 5.299 16.940 1.00 97.19 99 MET A C 1
ATOM 794 O O . MET A 1 99 ? -16.119 5.907 17.070 1.00 97.19 99 MET A O 1
ATOM 798 N N . LEU A 1 100 ? -17.955 5.464 15.860 1.00 94.88 100 LEU A N 1
ATOM 799 C CA . LEU A 1 100 ? -17.547 6.210 14.657 1.00 94.88 100 LEU A CA 1
ATOM 800 C C . LEU A 1 100 ? -17.104 7.666 14.894 1.00 94.88 100 LEU A C 1
ATOM 802 O O . LEU A 1 100 ? -16.330 8.194 14.100 1.00 94.88 100 LEU A O 1
ATOM 806 N N . ASN A 1 101 ? -17.578 8.330 15.955 1.00 94.88 101 ASN A N 1
ATOM 807 C CA . ASN A 1 101 ? -17.187 9.712 16.268 1.00 94.88 101 ASN A CA 1
ATOM 808 C C . ASN A 1 101 ? -15.695 9.865 16.579 1.00 94.88 101 ASN A C 1
ATOM 810 O O . ASN A 1 101 ? -15.137 10.917 16.290 1.00 94.88 101 ASN A O 1
ATOM 814 N N . ASN A 1 102 ? -15.065 8.826 17.128 1.00 96.06 102 ASN A N 1
ATOM 815 C CA . ASN A 1 102 ? -13.654 8.823 17.501 1.00 96.06 102 ASN A CA 1
ATOM 816 C C . ASN A 1 102 ? -12.940 7.604 16.898 1.00 96.06 102 ASN A C 1
ATOM 818 O O . ASN A 1 102 ? -12.309 6.822 17.601 1.00 96.06 102 ASN A O 1
ATOM 822 N N . THR A 1 103 ? -13.134 7.387 15.597 1.00 97.00 103 THR A N 1
ATOM 823 C CA . THR A 1 103 ? -12.510 6.287 14.852 1.00 97.00 103 THR A CA 1
ATOM 824 C C . THR A 1 103 ? -11.798 6.831 13.620 1.00 97.00 103 THR A C 1
ATOM 826 O O . THR A 1 103 ? -12.316 7.717 12.934 1.00 97.00 103 THR A O 1
ATOM 829 N N . ILE A 1 104 ? -10.629 6.268 13.323 1.00 97.19 104 ILE A N 1
ATOM 830 C CA . ILE A 1 104 ? -9.919 6.430 12.054 1.00 97.19 104 ILE A CA 1
ATOM 831 C C . ILE A 1 104 ? -9.938 5.069 11.362 1.00 97.19 104 ILE A C 1
ATOM 833 O O . ILE A 1 104 ? -9.498 4.079 11.938 1.00 97.19 104 ILE A O 1
ATOM 837 N N . ILE A 1 105 ? -10.468 5.021 10.142 1.00 97.06 105 ILE A N 1
ATOM 838 C CA . ILE A 1 105 ? -10.431 3.845 9.273 1.00 97.06 105 ILE A CA 1
ATOM 839 C C . ILE A 1 105 ? -9.434 4.151 8.160 1.00 97.06 105 ILE A C 1
ATOM 841 O O . ILE A 1 105 ? -9.636 5.088 7.388 1.00 97.06 105 ILE A O 1
ATOM 845 N N . LEU A 1 106 ? -8.361 3.369 8.094 1.00 97.31 106 LEU A N 1
ATOM 846 C CA . LEU A 1 106 ? -7.362 3.427 7.035 1.00 97.31 106 LEU A CA 1
ATOM 847 C C . LEU A 1 106 ? -7.467 2.145 6.208 1.00 97.31 106 LEU A C 1
ATOM 849 O O . LEU A 1 106 ? -7.306 1.049 6.739 1.00 97.31 106 LEU A O 1
ATOM 853 N N . PHE A 1 107 ? -7.722 2.297 4.915 1.00 96.81 107 PHE A N 1
ATOM 854 C CA . PHE A 1 107 ? -7.676 1.222 3.934 1.00 96.81 107 PHE A CA 1
ATOM 855 C C . PHE A 1 107 ? -6.541 1.522 2.961 1.00 96.81 107 PHE A C 1
ATOM 857 O O . PHE A 1 107 ? -6.491 2.621 2.412 1.00 96.81 107 PHE A O 1
ATOM 864 N N . TYR A 1 108 ? -5.631 0.579 2.740 1.00 95.88 108 TYR A N 1
ATOM 865 C CA . TYR A 1 108 ? -4.574 0.733 1.745 1.00 95.88 108 TYR A CA 1
ATOM 866 C C . TYR A 1 108 ? -4.092 -0.623 1.229 1.00 95.88 108 TYR A C 1
ATOM 868 O O . TYR A 1 108 ? -4.213 -1.631 1.923 1.00 95.88 108 TYR A O 1
ATOM 876 N N . ALA A 1 109 ? -3.564 -0.632 0.007 1.00 95.12 109 ALA A N 1
ATOM 877 C CA . ALA A 1 109 ? -2.898 -1.786 -0.585 1.00 95.12 109 ALA A CA 1
ATOM 878 C C . ALA A 1 109 ? -1.421 -1.848 -0.162 1.00 95.12 109 ALA A C 1
ATOM 880 O O . ALA A 1 109 ? -0.760 -0.815 -0.055 1.00 95.12 109 ALA A O 1
ATOM 881 N N . ASP A 1 110 ? -0.901 -3.057 0.032 1.00 94.44 110 ASP A N 1
ATOM 882 C CA . ASP A 1 110 ? 0.501 -3.325 0.370 1.00 94.44 110 ASP A CA 1
ATOM 883 C C . ASP A 1 110 ? 1.445 -3.166 -0.835 1.00 94.44 110 ASP A C 1
ATOM 885 O O . ASP A 1 110 ? 2.557 -2.661 -0.688 1.00 94.44 110 ASP A O 1
ATOM 889 N N . ASN A 1 111 ? 0.993 -3.548 -2.033 1.00 94.94 111 ASN A N 1
ATOM 890 C CA . ASN A 1 111 ? 1.705 -3.382 -3.299 1.00 94.94 111 ASN A CA 1
ATOM 891 C C . ASN A 1 111 ? 0.747 -3.290 -4.501 1.00 94.94 111 ASN A C 1
ATOM 893 O O . ASN A 1 111 ? -0.451 -3.555 -4.407 1.00 94.94 111 ASN A O 1
ATOM 897 N N . GLY A 1 112 ? 1.298 -2.966 -5.671 1.00 95.06 112 GLY A N 1
ATOM 898 C CA . GLY A 1 112 ? 0.604 -3.055 -6.955 1.00 95.06 112 GLY A CA 1
ATOM 899 C C . GLY A 1 112 ? 0.215 -4.484 -7.341 1.00 95.06 112 GLY A C 1
ATOM 900 O O . GLY A 1 112 ? 0.765 -5.460 -6.831 1.00 95.06 112 GLY A O 1
ATOM 901 N N . ALA A 1 113 ? -0.733 -4.631 -8.262 1.00 94.56 113 ALA A N 1
ATOM 902 C CA . ALA A 1 113 ? -1.264 -5.926 -8.664 1.00 94.56 113 ALA A CA 1
ATOM 903 C C . ALA A 1 113 ? -0.247 -6.758 -9.469 1.00 94.56 113 ALA A C 1
ATOM 905 O O . ALA A 1 113 ? 0.334 -6.229 -10.419 1.00 94.56 113 ALA A O 1
ATOM 906 N N . PRO A 1 114 ? -0.058 -8.057 -9.175 1.00 93.38 114 PRO A N 1
ATOM 907 C CA . PRO A 1 114 ? 0.699 -8.970 -10.029 1.00 93.38 114 PRO A CA 1
ATOM 908 C C . PRO A 1 114 ? -0.149 -9.379 -11.247 1.00 93.38 114 PRO A C 1
ATOM 910 O O . PRO A 1 114 ? -1.074 -10.177 -11.140 1.00 93.38 114 PRO A O 1
ATOM 913 N N . THR A 1 115 ? 0.139 -8.828 -12.427 1.00 90.81 115 THR A N 1
ATOM 914 C CA . THR A 1 115 ? -0.617 -9.128 -13.661 1.00 90.81 115 THR A CA 1
ATOM 915 C C . THR A 1 115 ? -0.049 -10.333 -14.421 1.00 90.81 115 THR A C 1
ATOM 917 O O . THR A 1 115 ? -0.796 -11.095 -15.026 1.00 90.81 115 THR A O 1
ATOM 920 N N . LEU A 1 116 ? 1.271 -10.505 -14.395 1.00 88.94 116 LEU A N 1
ATOM 921 C CA . LEU A 1 116 ? 2.038 -11.558 -15.056 1.00 88.94 116 LEU A CA 1
ATOM 922 C C . LEU A 1 116 ? 2.857 -12.354 -14.031 1.00 88.94 116 LEU A C 1
ATOM 924 O O . LEU A 1 116 ? 3.172 -11.846 -12.953 1.00 88.94 116 LEU A O 1
ATOM 928 N N . GLY A 1 117 ? 3.255 -13.570 -14.411 1.00 86.06 117 GLY A N 1
ATOM 929 C CA . GLY A 1 117 ? 4.091 -14.459 -13.600 1.00 86.06 117 GLY A CA 1
ATOM 930 C C . GLY A 1 117 ? 3.290 -15.459 -12.763 1.00 86.06 117 GLY A C 1
ATOM 931 O O . GLY A 1 117 ? 2.072 -15.564 -12.887 1.00 86.06 117 GLY A O 1
ATOM 932 N N . ILE A 1 118 ? 3.991 -16.200 -11.904 1.00 77.19 118 ILE A N 1
ATOM 933 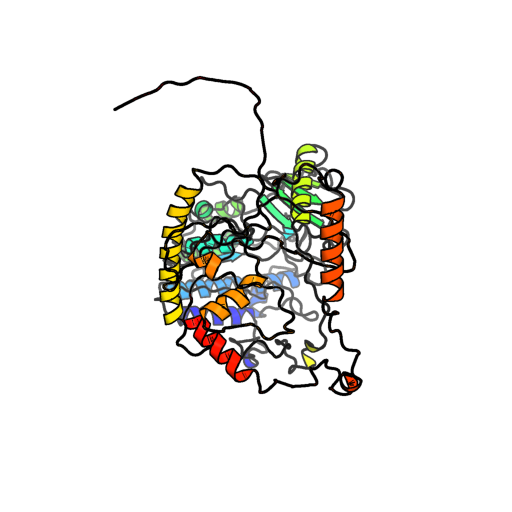C CA . ILE A 1 118 ? 3.420 -17.295 -11.097 1.00 77.19 118 ILE A CA 1
ATOM 934 C C . ILE A 1 118 ? 2.364 -16.826 -10.084 1.00 77.19 118 ILE A C 1
ATOM 936 O O . ILE A 1 118 ? 1.512 -17.599 -9.669 1.00 77.19 118 ILE A O 1
ATOM 940 N N . HIS A 1 119 ? 2.381 -15.542 -9.720 1.00 83.25 119 HIS A N 1
ATOM 941 C CA . HIS A 1 119 ? 1.412 -14.938 -8.806 1.00 83.25 119 HIS A CA 1
ATOM 942 C C . HIS A 1 119 ? 0.378 -14.067 -9.528 1.00 83.25 119 HIS A C 1
ATOM 944 O O . HIS A 1 119 ? -0.258 -13.238 -8.884 1.00 83.25 119 HIS A O 1
ATOM 950 N N . ALA A 1 120 ? 0.208 -14.220 -10.845 1.00 89.06 120 ALA A N 1
ATOM 951 C CA . ALA A 1 120 ? -0.727 -13.415 -11.622 1.00 89.06 120 ALA A CA 1
ATOM 952 C C . ALA A 1 120 ? -2.172 -13.558 -11.111 1.00 89.06 120 ALA A C 1
ATOM 954 O O . ALA A 1 120 ? -2.761 -14.634 -11.198 1.00 89.06 120 ALA A O 1
ATOM 955 N N . ASN A 1 121 ? -2.765 -12.458 -10.642 1.00 88.75 121 ASN A N 1
ATOM 956 C CA . ASN A 1 121 ? -4.130 -12.442 -10.107 1.00 88.75 121 ASN A CA 1
ATOM 957 C C . ASN A 1 121 ? -5.143 -11.740 -11.023 1.00 88.75 121 ASN A C 1
ATOM 959 O O . ASN A 1 121 ? -6.265 -11.475 -10.611 1.00 88.75 121 ASN A O 1
ATOM 963 N N . SER A 1 122 ? -4.773 -11.432 -12.272 1.00 89.25 122 SER A N 1
ATOM 964 C CA . SER A 1 122 ? -5.594 -10.642 -13.216 1.00 89.25 122 SER A CA 1
ATOM 965 C C . SER A 1 122 ? -5.954 -9.239 -12.702 1.00 89.25 122 SER A C 1
ATOM 967 O O . SER A 1 122 ? -6.907 -8.612 -13.175 1.00 89.25 122 SER A O 1
ATOM 969 N N . GLY A 1 123 ? -5.217 -8.730 -11.709 1.00 91.88 123 GLY A N 1
ATOM 970 C CA . GLY A 1 123 ? -5.325 -7.357 -11.239 1.00 91.88 123 GLY A CA 1
ATOM 971 C C . GLY A 1 123 ? -4.837 -6.353 -12.283 1.00 91.88 123 GLY A C 1
ATOM 972 O O . GLY A 1 123 ? -4.286 -6.717 -13.318 1.00 91.88 123 GLY A O 1
ATOM 973 N N . SER A 1 124 ? -5.102 -5.070 -12.039 1.00 92.81 124 SER A N 1
ATOM 974 C CA . SER A 1 124 ? -4.784 -4.004 -12.991 1.00 92.81 124 SER A CA 1
ATOM 975 C C . SER A 1 124 ? -4.096 -2.852 -12.286 1.00 92.81 124 SER A C 1
ATOM 977 O O . SER A 1 124 ? -4.625 -2.343 -11.299 1.00 92.81 124 SER A O 1
ATOM 979 N N . ASN A 1 125 ? -2.950 -2.442 -12.830 1.00 94.94 125 ASN A N 1
ATOM 980 C CA . ASN A 1 125 ? -2.268 -1.202 -12.454 1.00 94.94 125 ASN A CA 1
ATOM 981 C C . ASN A 1 125 ? -2.410 -0.133 -13.540 1.00 94.94 125 ASN A C 1
ATOM 983 O O . ASN A 1 125 ? -1.906 0.976 -13.382 1.00 94.94 125 ASN A O 1
ATOM 987 N N . TYR A 1 126 ? -3.073 -0.458 -14.653 1.00 93.56 126 TYR A N 1
ATOM 988 C CA . TYR A 1 126 ? -3.234 0.445 -15.780 1.00 93.56 126 TYR A CA 1
ATOM 989 C C . TYR A 1 126 ? -3.945 1.740 -15.331 1.00 93.56 126 TYR A C 1
ATOM 991 O O . TYR A 1 126 ? -4.936 1.664 -14.603 1.00 93.56 126 TYR A O 1
ATOM 999 N N . PRO A 1 127 ? -3.477 2.930 -15.753 1.00 94.12 127 PRO A N 1
ATOM 1000 C CA . PRO A 1 127 ? -2.475 3.169 -16.790 1.00 94.12 127 PRO A CA 1
ATOM 1001 C C . PRO A 1 127 ? -1.031 3.238 -16.290 1.00 94.12 127 PRO A C 1
ATOM 1003 O O . PRO A 1 127 ? -0.173 3.590 -17.087 1.00 94.12 127 PRO A O 1
ATOM 1006 N N . LEU A 1 128 ? -0.736 2.933 -15.026 1.00 96.12 128 LEU A N 1
ATOM 1007 C CA . LEU A 1 128 ? 0.619 3.006 -14.479 1.00 96.12 128 LEU A CA 1
ATOM 1008 C C . LEU A 1 128 ? 1.519 1.901 -15.046 1.00 96.12 128 LEU A C 1
ATOM 1010 O O . LEU A 1 128 ? 1.062 0.826 -15.449 1.00 96.12 128 LEU A O 1
ATOM 1014 N N . ARG A 1 129 ? 2.821 2.183 -15.099 1.00 95.69 129 ARG A N 1
ATOM 1015 C CA . ARG A 1 129 ? 3.818 1.243 -15.609 1.00 95.69 129 ARG A CA 1
ATOM 1016 C C . ARG A 1 129 ? 4.118 0.171 -14.565 1.00 95.69 129 ARG A C 1
ATOM 1018 O O . ARG A 1 129 ? 4.224 0.467 -13.384 1.00 95.69 129 ARG A O 1
ATOM 1025 N N . GLY A 1 130 ? 4.294 -1.061 -15.012 1.00 95.50 130 GLY A N 1
ATOM 1026 C CA . GLY A 1 130 ? 4.740 -2.200 -14.225 1.00 95.50 130 GLY A CA 1
ATOM 1027 C C . GLY A 1 130 ? 3.734 -2.811 -13.254 1.00 95.50 130 GLY A C 1
ATOM 1028 O O . GLY A 1 130 ? 2.523 -2.603 -13.336 1.00 95.50 130 GLY A O 1
ATOM 1029 N N . GLN A 1 131 ? 4.258 -3.668 -12.379 1.00 94.94 131 GLN A N 1
ATOM 1030 C CA . GLN A 1 131 ? 3.492 -4.493 -11.439 1.00 94.94 131 GLN A CA 1
ATOM 1031 C C . GLN A 1 131 ? 4.298 -4.850 -10.185 1.00 94.94 131 GLN A C 1
ATOM 1033 O O . GLN A 1 131 ? 5.472 -4.493 -10.098 1.00 94.94 131 GLN A O 1
ATOM 1038 N N . LYS A 1 132 ? 3.700 -5.604 -9.246 1.00 94.00 132 LYS A N 1
ATOM 1039 C CA . LYS A 1 132 ? 4.394 -6.216 -8.093 1.00 94.00 132 LYS A CA 1
ATOM 1040 C C . LYS A 1 132 ? 5.804 -6.704 -8.471 1.00 94.00 132 LYS A C 1
ATOM 1042 O O . LYS A 1 132 ? 5.989 -7.294 -9.534 1.00 94.00 132 LYS A O 1
ATOM 1047 N N . GLU A 1 133 ? 6.770 -6.457 -7.585 1.00 91.44 133 GLU A N 1
ATOM 1048 C CA . GLU A 1 133 ? 8.195 -6.803 -7.751 1.00 91.44 133 GLU A CA 1
ATOM 1049 C C . GLU A 1 133 ? 8.965 -5.982 -8.800 1.00 91.44 133 GLU A C 1
ATOM 1051 O O . GLU A 1 133 ? 10.063 -6.373 -9.183 1.00 91.44 133 GLU A O 1
ATOM 1056 N N . SER A 1 134 ? 8.455 -4.833 -9.251 1.00 93.75 134 SER A N 1
ATOM 1057 C CA . SER A 1 134 ? 9.153 -3.941 -10.196 1.00 93.75 134 SER A CA 1
ATOM 1058 C C . SER A 1 134 ? 9.339 -2.517 -9.628 1.00 93.75 134 SER A C 1
ATOM 1060 O O . SER A 1 134 ? 8.663 -2.159 -8.666 1.00 93.75 134 SER A O 1
ATOM 1062 N N . PRO A 1 135 ? 10.251 -1.681 -10.170 1.00 95.00 135 PRO A N 1
ATOM 1063 C CA . PRO A 1 135 ? 10.524 -0.332 -9.637 1.00 95.00 135 PRO A CA 1
ATOM 1064 C C . PRO A 1 135 ? 9.458 0.730 -9.972 1.00 95.00 135 PRO A C 1
ATOM 1066 O O . PRO A 1 135 ? 9.556 1.878 -9.513 1.00 95.00 135 PRO A O 1
ATOM 1069 N N . TRP A 1 136 ? 8.495 0.382 -10.821 1.00 97.00 136 TRP A N 1
ATOM 1070 C CA . TRP A 1 136 ? 7.592 1.302 -11.512 1.00 97.00 136 TRP A CA 1
ATOM 1071 C C . TRP A 1 136 ? 6.405 1.747 -10.655 1.00 97.00 136 TRP A C 1
ATOM 1073 O O . TRP A 1 136 ? 6.094 1.128 -9.639 1.00 97.00 136 TRP A O 1
ATOM 1083 N N . GLU A 1 137 ? 5.729 2.830 -11.048 1.00 97.12 137 GLU A N 1
ATOM 1084 C CA . GLU A 1 137 ? 4.593 3.389 -10.297 1.00 97.12 137 GLU A CA 1
ATOM 1085 C C . GLU A 1 137 ? 3.478 2.361 -10.091 1.00 97.12 137 GLU A C 1
ATOM 1087 O O . GLU A 1 137 ? 2.934 2.268 -9.000 1.00 97.12 137 GLU A O 1
ATOM 1092 N N . GLY A 1 138 ? 3.194 1.509 -11.074 1.00 96.56 138 GLY A N 1
ATOM 1093 C CA . GLY A 1 138 ? 2.202 0.439 -10.959 1.00 96.56 138 GLY A CA 1
ATOM 1094 C C .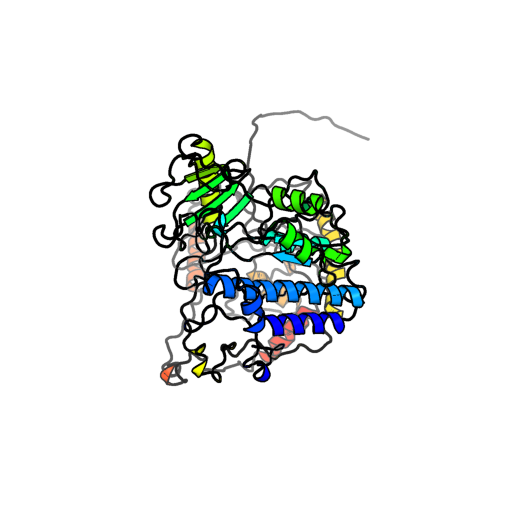 GLY A 1 138 ? 2.562 -0.648 -9.946 1.00 96.56 138 GLY A C 1
ATOM 1095 O O . GLY A 1 138 ? 1.718 -1.477 -9.635 1.00 96.56 138 GLY A O 1
ATOM 1096 N N . ALA A 1 139 ? 3.786 -0.658 -9.416 1.00 95.62 139 ALA A N 1
ATOM 1097 C CA . ALA A 1 139 ? 4.220 -1.557 -8.352 1.00 95.62 139 ALA A CA 1
ATOM 1098 C C . ALA A 1 139 ? 4.133 -0.924 -6.958 1.00 95.62 139 ALA A C 1
ATOM 1100 O O . ALA A 1 139 ? 3.772 -1.603 -5.998 1.00 95.62 139 ALA A O 1
ATOM 1101 N N . VAL A 1 140 ? 4.501 0.357 -6.852 1.00 95.25 140 VAL A N 1
ATOM 1102 C CA . VAL A 1 140 ? 4.720 1.049 -5.568 1.00 95.25 140 VAL A CA 1
ATOM 1103 C C . VAL A 1 140 ? 3.610 2.040 -5.215 1.00 95.25 140 VAL A C 1
ATOM 1105 O O . VAL A 1 140 ? 3.430 2.374 -4.046 1.00 95.25 140 VAL A O 1
ATOM 1108 N N . ARG A 1 141 ? 2.830 2.504 -6.198 1.00 95.19 141 ARG A N 1
ATOM 1109 C CA . ARG A 1 141 ? 1.706 3.421 -5.994 1.00 95.19 141 ARG A CA 1
ATOM 1110 C C . ARG A 1 141 ? 0.424 2.627 -5.737 1.00 95.19 141 ARG A C 1
ATOM 1112 O O . ARG A 1 141 ? -0.296 2.259 -6.661 1.00 95.19 141 ARG A O 1
ATOM 1119 N N . GLY A 1 142 ? 0.148 2.367 -4.462 1.00 93.31 142 GLY A N 1
ATOM 1120 C CA . GLY A 1 142 ? -1.042 1.638 -4.013 1.00 93.31 142 GLY A CA 1
ATOM 1121 C C . GLY A 1 142 ? -2.305 2.500 -3.899 1.00 93.31 142 GLY A C 1
ATOM 1122 O O . GLY A 1 142 ? -2.245 3.715 -3.701 1.00 93.31 142 GLY A O 1
ATOM 1123 N N . ALA A 1 143 ? -3.471 1.853 -3.976 1.00 93.75 143 ALA A N 1
ATOM 1124 C CA . ALA A 1 143 ? -4.742 2.479 -3.621 1.00 93.75 143 ALA A CA 1
ATOM 1125 C C . ALA A 1 143 ? -4.815 2.689 -2.102 1.00 93.75 143 ALA A C 1
ATOM 1127 O O . ALA A 1 143 ? -4.510 1.772 -1.341 1.00 93.75 143 ALA A O 1
ATOM 1128 N N . ALA A 1 144 ? -5.242 3.873 -1.662 1.00 94.69 144 ALA A N 1
ATOM 1129 C CA . ALA A 1 144 ? -5.423 4.182 -0.249 1.00 94.69 144 ALA A CA 1
ATOM 1130 C C . ALA A 1 144 ? -6.605 5.134 -0.024 1.00 94.69 144 ALA A C 1
ATOM 1132 O O . ALA A 1 144 ? -6.888 6.015 -0.836 1.00 94.69 144 ALA A O 1
ATOM 1133 N N . LEU A 1 145 ? -7.279 4.962 1.109 1.00 94.56 145 LEU A N 1
ATOM 1134 C CA . LEU A 1 145 ? -8.373 5.788 1.597 1.00 94.56 145 LEU A CA 1
ATOM 1135 C C . LEU A 1 145 ? -8.231 5.925 3.111 1.00 94.56 145 LEU A C 1
ATOM 1137 O O . LEU A 1 145 ? -8.045 4.939 3.822 1.00 94.56 145 LEU A O 1
ATOM 1141 N N . ILE A 1 146 ? -8.412 7.143 3.610 1.00 95.00 146 ILE A N 1
ATOM 1142 C CA . ILE A 1 146 ? -8.601 7.391 5.035 1.00 95.00 146 ILE A CA 1
ATOM 1143 C C . ILE A 1 146 ? -9.983 7.995 5.272 1.00 95.00 146 ILE A C 1
ATOM 1145 O O . ILE A 1 146 ? -10.410 8.920 4.579 1.00 95.00 146 ILE A O 1
ATOM 1149 N N . TRP A 1 147 ? -10.688 7.464 6.264 1.00 94.19 147 TRP A N 1
ATOM 1150 C CA . TRP A 1 147 ? -11.988 7.948 6.699 1.00 94.19 147 TRP A CA 1
ATOM 1151 C C . TRP A 1 147 ? -11.968 8.208 8.203 1.00 94.19 147 TRP A C 1
ATOM 1153 O O . TRP A 1 147 ? -11.562 7.358 8.993 1.00 94.19 147 TRP A O 1
ATOM 1163 N N . SER A 1 148 ? -12.426 9.387 8.619 1.00 94.44 148 SER A N 1
ATOM 1164 C CA . SER A 1 148 ? -12.669 9.696 10.028 1.00 94.44 148 SER A CA 1
ATOM 1165 C C . SER A 1 148 ? -13.583 10.909 10.166 1.00 94.44 148 SER A C 1
ATOM 1167 O O . SER A 1 148 ? -13.517 11.842 9.362 1.00 94.44 148 SER A O 1
ATOM 1169 N N . ARG A 1 149 ? -14.404 10.942 11.225 1.00 93.00 149 ARG A N 1
ATOM 1170 C CA . ARG A 1 149 ? -15.140 12.156 11.618 1.00 93.00 149 ARG A CA 1
ATOM 1171 C C . ARG A 1 149 ? -14.225 13.242 12.198 1.00 93.00 149 ARG A C 1
ATOM 1173 O O . ARG A 1 149 ? -14.637 14.397 12.197 1.00 93.00 149 ARG A O 1
ATOM 1180 N N . LEU A 1 150 ? -13.012 12.877 12.623 1.00 92.38 150 LEU A N 1
ATOM 1181 C CA . LEU A 1 150 ? -11.995 13.781 13.172 1.00 92.38 150 LEU A CA 1
ATOM 1182 C C . LEU A 1 150 ? -11.293 14.617 12.093 1.00 92.38 150 LEU A C 1
ATOM 1184 O O . LEU A 1 150 ? -10.710 15.653 12.399 1.00 92.38 150 LEU A O 1
ATOM 1188 N N . LEU A 1 151 ? -11.338 14.177 10.832 1.00 92.50 151 LEU A N 1
ATOM 1189 C CA . LEU A 1 151 ? -10.737 14.922 9.732 1.00 92.50 151 LEU A CA 1
ATOM 1190 C C . LEU A 1 151 ? -11.643 16.104 9.342 1.00 92.50 151 LEU A C 1
ATOM 1192 O O . LEU A 1 151 ? -12.830 15.898 9.058 1.00 92.50 151 LEU A O 1
ATOM 1196 N N . PRO A 1 152 ? -11.104 17.338 9.278 1.00 90.56 152 PRO A N 1
ATOM 1197 C CA . PRO A 1 152 ? -11.894 18.525 8.951 1.00 90.56 152 PRO A CA 1
ATOM 1198 C C . PRO A 1 152 ? -12.321 18.544 7.479 1.00 90.56 152 PRO A C 1
ATOM 1200 O O . PRO A 1 152 ? -13.382 19.063 7.138 1.00 90.56 152 PRO A O 1
ATOM 1203 N N . ARG A 1 153 ? -11.514 17.949 6.594 1.00 88.50 153 ARG A N 1
ATOM 1204 C CA . ARG A 1 153 ? -11.764 17.880 5.152 1.00 88.50 153 ARG A CA 1
ATOM 1205 C C . ARG A 1 153 ? -12.305 16.502 4.786 1.00 88.50 153 ARG A C 1
ATOM 1207 O O . ARG A 1 153 ? -11.671 15.490 5.064 1.00 88.50 153 ARG A O 1
ATOM 1214 N N . LYS A 1 154 ? -13.466 16.468 4.131 1.00 88.81 154 LYS A N 1
ATOM 1215 C CA . LYS A 1 154 ? -14.168 15.242 3.715 1.00 88.81 154 LYS A CA 1
ATOM 1216 C C . LYS A 1 154 ? -14.471 15.305 2.222 1.00 88.81 154 LYS A C 1
ATOM 1218 O O . LYS A 1 154 ? -14.617 16.395 1.679 1.00 88.81 154 LYS A O 1
ATOM 1223 N N . GLY A 1 155 ? -14.565 14.151 1.560 1.00 88.06 155 GLY A N 1
ATOM 1224 C CA . GLY A 1 155 ? -14.904 14.098 0.131 1.00 88.06 155 GLY A CA 1
ATOM 1225 C C . GLY A 1 155 ? -13.879 14.813 -0.758 1.00 88.06 155 GLY A C 1
ATOM 1226 O O . GLY A 1 155 ? -14.250 15.514 -1.703 1.00 88.06 155 GLY A O 1
ATOM 1227 N N . VAL A 1 156 ? -12.591 14.667 -0.430 1.00 90.00 156 VAL A N 1
ATOM 1228 C CA . VAL A 1 156 ? -11.469 15.259 -1.168 1.00 90.00 156 VAL A CA 1
ATOM 1229 C C . VAL A 1 156 ? -10.498 14.178 -1.631 1.00 90.00 156 VAL A C 1
ATOM 1231 O O . VAL A 1 156 ? -10.300 13.182 -0.943 1.00 90.00 156 VAL A O 1
ATOM 1234 N N . VAL A 1 157 ? -9.863 14.411 -2.779 1.00 92.06 157 VAL A N 1
ATOM 1235 C CA . VAL A 1 157 ? -8.676 13.667 -3.217 1.00 92.06 157 VAL A CA 1
ATOM 1236 C C . VAL A 1 157 ? -7.454 14.469 -2.787 1.00 92.06 157 VAL A C 1
ATOM 1238 O O . VAL A 1 157 ? -7.399 15.680 -3.017 1.00 92.06 157 VAL A O 1
ATOM 1241 N N . SER A 1 158 ? -6.511 13.809 -2.120 1.00 89.19 158 SER A N 1
ATOM 1242 C CA . SER A 1 158 ? -5.240 14.412 -1.726 1.00 89.19 158 SER A CA 1
ATOM 1243 C C . SER A 1 158 ? -4.163 14.059 -2.745 1.00 89.19 158 SER A C 1
ATOM 1245 O O . SER A 1 158 ? -4.002 12.891 -3.077 1.00 89.19 158 SER A O 1
ATOM 1247 N N . ASN A 1 159 ? -3.404 15.063 -3.185 1.00 87.44 159 ASN A N 1
ATOM 1248 C CA . ASN A 1 159 ? -2.218 14.885 -4.031 1.00 87.44 159 ASN A CA 1
ATOM 1249 C C . ASN A 1 159 ? -0.917 14.893 -3.209 1.00 87.44 159 ASN A C 1
ATOM 1251 O O . ASN A 1 159 ? 0.175 14.965 -3.767 1.00 87.44 159 ASN A O 1
ATOM 1255 N N . GLN A 1 160 ? -1.033 14.882 -1.878 1.00 87.94 160 GLN A N 1
ATOM 1256 C CA . GLN A 1 160 ? 0.115 14.825 -0.980 1.00 87.94 160 GLN A CA 1
ATOM 1257 C C . GLN A 1 160 ? 0.739 13.436 -1.024 1.00 87.94 160 GLN A C 1
ATOM 1259 O O . GLN A 1 160 ? 0.040 12.434 -1.175 1.00 87.94 160 GLN A O 1
ATOM 1264 N N . TRP A 1 161 ? 2.056 13.379 -0.877 1.00 87.81 161 TRP A N 1
ATOM 1265 C CA . TRP A 1 161 ? 2.774 12.115 -0.892 1.00 87.81 161 TRP A CA 1
ATOM 1266 C C . TRP A 1 161 ? 2.786 11.517 0.505 1.00 87.81 161 TRP A C 1
ATOM 1268 O O . TRP A 1 161 ? 3.171 12.176 1.472 1.00 87.81 161 TRP A O 1
ATOM 1278 N N . LEU A 1 162 ? 2.366 10.261 0.590 1.00 90.94 162 LEU A N 1
ATOM 1279 C CA . LEU A 1 162 ? 2.446 9.441 1.786 1.00 90.94 162 LEU A CA 1
ATOM 1280 C C . LEU A 1 162 ? 3.091 8.113 1.412 1.00 90.94 162 LEU A C 1
ATOM 1282 O O . LEU A 1 162 ? 2.890 7.599 0.313 1.00 90.94 162 LEU A O 1
ATOM 1286 N N . HIS A 1 163 ? 3.856 7.564 2.342 1.00 94.12 163 HIS A N 1
ATOM 1287 C CA . HIS A 1 163 ? 4.440 6.236 2.235 1.00 94.12 163 HIS A CA 1
ATOM 1288 C C . HIS A 1 163 ? 3.915 5.361 3.375 1.00 94.12 163 HIS A C 1
ATOM 1290 O O . HIS A 1 163 ? 3.558 5.870 4.435 1.00 94.12 163 HIS A O 1
ATOM 1296 N N . VAL A 1 164 ? 3.907 4.038 3.202 1.00 94.56 164 VAL A N 1
ATOM 1297 C CA . VAL A 1 164 ? 3.412 3.106 4.232 1.00 94.56 164 VAL A CA 1
ATOM 1298 C C . VAL A 1 164 ? 4.129 3.271 5.580 1.00 94.56 164 VAL A C 1
ATOM 1300 O O . VAL A 1 164 ? 3.511 3.126 6.634 1.00 94.56 164 VAL A O 1
ATOM 1303 N N . SER A 1 165 ? 5.409 3.663 5.565 1.00 93.19 165 SER A N 1
ATOM 1304 C CA . SER A 1 165 ? 6.174 3.939 6.789 1.00 93.19 165 SER A CA 1
ATOM 1305 C C . SER A 1 165 ? 5.656 5.144 7.581 1.00 93.19 165 SER A C 1
ATOM 1307 O O . SER A 1 165 ? 5.936 5.237 8.773 1.00 93.19 165 SER A O 1
ATOM 1309 N N . ASP A 1 166 ? 4.878 6.040 6.965 1.00 92.94 166 ASP A N 1
ATOM 1310 C CA . ASP A 1 166 ? 4.304 7.219 7.624 1.00 92.94 166 ASP A CA 1
ATOM 1311 C C . ASP A 1 166 ? 3.136 6.868 8.537 1.00 92.94 166 ASP A C 1
ATOM 1313 O O . ASP A 1 166 ? 2.831 7.629 9.457 1.00 92.94 166 ASP A O 1
ATOM 1317 N N . TRP A 1 167 ? 2.487 5.717 8.337 1.00 93.62 167 TRP A N 1
ATOM 1318 C CA . TRP A 1 167 ? 1.317 5.353 9.131 1.00 93.62 167 TRP A CA 1
ATOM 1319 C C . TRP A 1 167 ? 1.643 5.158 10.605 1.00 93.62 167 TRP A C 1
ATOM 1321 O O . TRP A 1 167 ? 0.864 5.603 11.443 1.00 93.62 167 TRP A O 1
ATOM 1331 N N . LEU A 1 168 ? 2.800 4.574 10.933 1.00 92.19 168 LEU A N 1
ATOM 1332 C CA . LEU A 1 168 ? 3.217 4.403 12.325 1.00 92.19 168 LEU A CA 1
ATOM 1333 C C . LEU A 1 168 ? 3.294 5.755 13.060 1.00 92.19 168 LEU A C 1
ATOM 1335 O O . LEU A 1 168 ? 2.579 5.916 14.054 1.00 92.19 168 LEU A O 1
ATOM 1339 N N . PRO A 1 169 ? 4.089 6.746 12.603 1.00 91.50 169 PRO A N 1
ATOM 1340 C CA . PRO A 1 169 ? 4.161 8.012 13.308 1.00 91.50 169 PRO A CA 1
ATOM 1341 C C . PRO A 1 169 ? 2.888 8.856 13.209 1.00 91.50 169 PRO A C 1
ATOM 1343 O O . PRO A 1 169 ? 2.513 9.504 14.183 1.00 91.50 169 PRO A O 1
ATOM 1346 N N . THR A 1 170 ? 2.184 8.799 12.078 1.00 92.25 170 THR A N 1
ATOM 1347 C CA . THR A 1 170 ? 0.949 9.568 11.855 1.00 92.25 170 THR A CA 1
ATOM 1348 C C . THR A 1 170 ? -0.198 9.087 12.742 1.00 92.25 170 THR A C 1
ATOM 1350 O O . THR A 1 170 ? -0.878 9.889 13.383 1.00 92.25 170 THR A O 1
ATOM 1353 N N . LEU A 1 171 ? -0.426 7.771 12.813 1.00 93.81 171 LEU A N 1
ATOM 1354 C CA . LEU A 1 171 ? -1.459 7.203 13.682 1.00 93.81 171 LEU A CA 1
ATOM 1355 C C . LEU A 1 171 ? -1.043 7.270 15.155 1.00 93.81 171 LEU A C 1
ATOM 1357 O O . LEU A 1 171 ? -1.902 7.457 16.014 1.00 93.81 171 LEU A O 1
ATOM 1361 N N . GLY A 1 172 ? 0.261 7.192 15.446 1.00 92.06 172 GLY A N 1
ATOM 1362 C CA . GLY A 1 172 ? 0.809 7.452 16.776 1.00 92.06 172 GLY A CA 1
ATOM 1363 C C . GLY A 1 172 ? 0.463 8.856 17.274 1.00 92.06 172 GLY A C 1
ATOM 1364 O O . GLY A 1 172 ? -0.107 8.987 18.357 1.00 92.06 172 GLY A O 1
ATOM 1365 N N . HIS A 1 173 ? 0.705 9.891 16.458 1.00 90.25 173 HIS A N 1
ATOM 1366 C CA . HIS A 1 173 ? 0.278 11.261 16.760 1.00 90.25 173 HIS A CA 1
ATOM 1367 C C . HIS A 1 173 ? -1.228 11.318 17.015 1.00 90.25 173 HIS A C 1
ATOM 1369 O O . HIS A 1 173 ? -1.656 11.826 18.051 1.00 90.25 173 HIS A O 1
ATOM 1375 N N . ALA A 1 174 ? -2.038 10.774 16.101 1.00 91.69 174 ALA A N 1
ATOM 1376 C CA . ALA A 1 174 ? -3.496 10.804 16.218 1.00 91.69 174 ALA A CA 1
ATOM 1377 C C . ALA A 1 174 ? -4.012 10.116 17.497 1.00 91.69 174 ALA A C 1
ATOM 1379 O O . ALA A 1 174 ? -5.028 10.527 18.054 1.00 91.69 174 ALA A O 1
ATOM 1380 N N . ALA A 1 175 ? -3.296 9.099 17.985 1.00 91.44 175 ALA A N 1
ATOM 1381 C CA . ALA A 1 175 ? -3.573 8.405 19.241 1.00 91.44 175 ALA A CA 1
ATOM 1382 C C . ALA A 1 175 ? -3.017 9.123 20.491 1.00 91.44 175 ALA A C 1
ATOM 1384 O O . ALA A 1 175 ? -3.180 8.621 21.603 1.00 91.44 175 ALA A O 1
ATOM 1385 N N . GLY A 1 176 ? -2.359 10.277 20.338 1.00 90.19 176 GLY A N 1
ATOM 1386 C CA . GLY A 1 176 ? -1.744 11.034 21.432 1.00 90.19 176 GLY A CA 1
ATOM 1387 C C . GLY A 1 176 ? -0.400 10.474 21.914 1.00 90.19 176 GLY A C 1
ATOM 1388 O O . GLY A 1 176 ? 0.066 10.844 22.992 1.00 90.19 176 GLY A O 1
ATOM 1389 N N . ILE A 1 177 ? 0.234 9.587 21.141 1.00 88.75 177 ILE A N 1
ATOM 1390 C CA . ILE A 1 177 ? 1.540 9.005 21.463 1.00 88.75 177 ILE A CA 1
ATOM 1391 C C . ILE A 1 177 ? 2.633 10.010 21.092 1.00 88.75 177 ILE A C 1
ATOM 1393 O O . ILE A 1 177 ? 2.748 10.438 19.944 1.00 88.75 177 ILE A O 1
ATOM 1397 N N . ARG A 1 178 ? 3.475 10.375 22.066 1.00 75.56 178 ARG A N 1
ATOM 1398 C CA . ARG A 1 178 ? 4.642 11.231 21.824 1.00 75.56 178 ARG A CA 1
ATOM 1399 C C . ARG A 1 178 ? 5.768 10.415 21.209 1.00 75.56 178 ARG A C 1
ATOM 1401 O O . ARG A 1 178 ? 6.339 9.547 21.863 1.00 75.56 178 ARG A O 1
ATOM 1408 N N . ILE A 1 179 ? 6.106 10.735 19.969 1.00 70.06 179 ILE A N 1
ATOM 1409 C CA . ILE A 1 179 ? 7.239 10.137 19.271 1.00 70.06 179 ILE A CA 1
ATOM 1410 C C . ILE A 1 179 ? 8.464 11.018 19.528 1.00 70.06 179 ILE A C 1
ATOM 1412 O O . ILE A 1 179 ? 8.395 12.218 19.253 1.00 70.06 179 ILE A O 1
ATOM 1416 N N . PRO A 1 180 ? 9.567 10.475 20.077 1.00 64.38 180 PRO A N 1
ATOM 1417 C CA . PRO A 1 180 ? 10.757 11.261 20.376 1.00 64.38 180 PRO A CA 1
ATOM 1418 C C . PRO A 1 180 ? 11.281 11.972 19.114 1.00 64.38 180 PRO A C 1
ATOM 1420 O O . PRO A 1 180 ? 11.533 11.300 18.111 1.00 64.38 180 PRO A O 1
ATOM 1423 N N . PRO A 1 181 ? 11.450 13.309 19.134 1.00 56.22 181 PRO A N 1
ATOM 1424 C CA . PRO A 1 181 ? 11.841 14.077 17.948 1.00 56.22 181 PRO A CA 1
ATOM 1425 C C . PRO A 1 181 ? 13.314 13.893 17.557 1.00 56.22 181 PRO A C 1
ATOM 1427 O O . PRO A 1 181 ? 13.668 14.091 16.399 1.00 56.22 181 PRO A O 1
ATOM 1430 N N . ASN A 1 182 ? 14.168 13.484 18.497 1.00 46.28 182 ASN A N 1
ATOM 1431 C CA . ASN A 1 182 ? 15.605 13.338 18.291 1.00 46.28 182 ASN A CA 1
ATOM 1432 C C . ASN A 1 182 ? 15.992 11.876 18.547 1.00 46.28 182 ASN A C 1
ATOM 1434 O O . ASN A 1 182 ? 15.594 11.322 19.569 1.00 46.28 182 ASN A O 1
ATOM 1438 N N . ASN A 1 183 ? 16.775 11.276 17.645 1.00 53.12 183 ASN A N 1
ATOM 1439 C CA . ASN A 1 183 ? 17.243 9.878 17.681 1.00 53.12 183 ASN A CA 1
ATOM 1440 C C . ASN A 1 183 ? 16.259 8.776 17.245 1.00 53.12 183 ASN A C 1
ATOM 1442 O O . ASN A 1 183 ? 16.515 7.605 17.516 1.00 53.12 183 ASN A O 1
ATOM 1446 N N . ASN A 1 184 ? 15.172 9.097 16.539 1.00 56.22 184 ASN A N 1
ATOM 1447 C CA . ASN A 1 184 ? 14.275 8.053 16.047 1.00 56.22 184 ASN A CA 1
ATOM 1448 C C . ASN A 1 184 ? 14.818 7.413 14.747 1.00 56.22 184 ASN A C 1
ATOM 1450 O O . ASN A 1 184 ? 14.915 8.115 13.741 1.00 56.22 184 ASN A O 1
ATOM 1454 N N . PRO A 1 185 ? 15.171 6.111 14.733 1.00 74.25 185 PRO A N 1
ATOM 1455 C CA . PRO A 1 185 ? 15.717 5.437 13.553 1.00 74.25 185 PRO A CA 1
ATOM 1456 C C . PRO A 1 185 ? 14.663 5.110 12.482 1.00 74.25 185 PRO A C 1
ATOM 1458 O O . PRO A 1 185 ? 15.001 4.468 11.491 1.00 74.25 185 PRO A O 1
ATOM 1461 N N . ILE A 1 186 ? 13.390 5.475 12.677 1.00 84.56 186 ILE A N 1
ATOM 1462 C CA . ILE A 1 186 ? 12.330 5.150 11.716 1.00 84.56 186 ILE A CA 1
ATOM 1463 C C . ILE A 1 186 ? 12.348 6.096 10.512 1.00 84.56 186 ILE A C 1
ATOM 1465 O O . ILE A 1 186 ? 12.470 7.310 10.651 1.00 84.56 186 ILE A O 1
ATOM 1469 N N . ASP A 1 187 ? 12.118 5.540 9.324 1.00 87.00 187 ASP A N 1
ATOM 1470 C CA . ASP A 1 187 ? 11.995 6.323 8.090 1.00 87.00 187 ASP A CA 1
ATOM 1471 C C . ASP A 1 187 ? 10.639 7.033 7.957 1.00 87.00 187 ASP A C 1
ATOM 1473 O O . ASP A 1 187 ? 10.456 7.857 7.064 1.00 87.00 187 ASP A O 1
ATOM 1477 N N . GLY A 1 188 ? 9.653 6.696 8.791 1.00 89.81 188 GLY A N 1
ATOM 1478 C CA . GLY A 1 188 ? 8.328 7.315 8.779 1.00 89.81 188 GLY A CA 1
ATOM 1479 C C . GLY A 1 188 ? 8.353 8.781 9.214 1.00 89.81 188 GLY A C 1
ATOM 1480 O O . GLY A 1 188 ? 9.031 9.145 10.171 1.00 89.81 188 GLY A O 1
ATOM 1481 N N . GLN A 1 189 ? 7.564 9.617 8.548 1.00 89.00 189 GLN A N 1
ATOM 1482 C CA . GLN A 1 189 ? 7.300 11.007 8.908 1.00 89.00 189 GLN A CA 1
ATOM 1483 C C . GLN A 1 189 ? 5.850 11.143 9.367 1.00 89.00 189 GLN A C 1
ATOM 1485 O O . GLN A 1 189 ? 4.939 10.569 8.775 1.00 89.00 189 GLN A O 1
ATOM 1490 N N . ASP A 1 190 ? 5.627 11.917 10.423 1.00 90.44 190 ASP A N 1
ATOM 1491 C CA . ASP A 1 190 ? 4.277 12.256 10.859 1.00 90.44 190 ASP A CA 1
ATOM 1492 C C . ASP A 1 190 ? 3.596 13.183 9.836 1.00 90.44 190 ASP A C 1
ATOM 1494 O O . ASP A 1 190 ? 4.021 14.318 9.615 1.00 90.44 190 ASP A O 1
ATOM 1498 N N . GLN A 1 191 ? 2.525 12.683 9.216 1.00 91.31 191 GLN A N 1
ATOM 1499 C CA . GLN A 1 191 ? 1.722 13.373 8.207 1.00 91.31 191 GLN A CA 1
ATOM 1500 C C . GLN A 1 191 ? 0.361 13.837 8.746 1.00 91.31 191 GLN A C 1
ATOM 1502 O O . GLN A 1 191 ? -0.501 14.241 7.962 1.00 91.31 191 GLN A O 1
ATOM 1507 N N . TRP A 1 192 ? 0.120 13.811 10.063 1.00 90.94 192 TRP A N 1
ATOM 1508 C CA . TRP A 1 192 ? -1.199 14.150 10.617 1.00 90.94 192 TRP A CA 1
ATOM 1509 C C . TRP A 1 192 ? -1.630 15.581 10.268 1.00 90.94 192 TRP A C 1
ATOM 1511 O O . TRP A 1 192 ? -2.781 15.844 9.903 1.00 90.94 192 TRP A O 1
ATOM 1521 N N . SER A 1 193 ? -0.678 16.514 10.288 1.00 88.38 193 SER A N 1
ATOM 1522 C CA . SER A 1 193 ? -0.920 17.905 9.895 1.00 88.38 193 SER A CA 1
ATOM 1523 C C . SER A 1 193 ? -1.246 18.052 8.397 1.00 88.38 193 SER A C 1
ATOM 1525 O O . SER A 1 193 ? -2.096 18.858 8.026 1.00 88.38 193 SER A O 1
ATOM 1527 N N . THR A 1 194 ? -0.645 17.224 7.538 1.00 89.00 194 THR A N 1
ATOM 1528 C CA . THR A 1 194 ? -0.921 17.143 6.092 1.00 89.00 194 THR A CA 1
ATOM 1529 C C . THR A 1 194 ? -2.323 16.599 5.807 1.00 89.00 194 THR A C 1
ATOM 1531 O O . THR A 1 194 ? -2.983 17.012 4.853 1.00 89.00 194 THR A O 1
ATOM 1534 N N . LEU A 1 195 ? -2.813 15.679 6.643 1.00 88.81 195 LEU A N 1
ATOM 1535 C CA . LEU A 1 195 ? -4.168 15.131 6.531 1.00 88.81 195 LEU A CA 1
ATOM 1536 C C . LEU A 1 195 ? -5.242 16.123 7.004 1.00 88.81 195 LEU A C 1
ATOM 1538 O O . LEU A 1 195 ? -6.366 16.113 6.499 1.00 88.81 195 LEU A O 1
ATOM 1542 N N . THR A 1 196 ? -4.904 16.992 7.957 1.00 88.31 196 THR A N 1
ATOM 1543 C CA . THR A 1 196 ? -5.843 17.950 8.561 1.00 88.31 196 THR A CA 1
ATOM 1544 C C . THR A 1 196 ? -5.826 19.329 7.894 1.00 88.31 196 THR A C 1
ATOM 1546 O O . THR A 1 196 ? -6.861 19.993 7.874 1.00 88.31 196 THR A O 1
ATOM 1549 N N . SER A 1 197 ? -4.719 19.745 7.272 1.00 83.44 197 SER A N 1
ATOM 1550 C CA . SER A 1 197 ? -4.589 21.035 6.580 1.00 83.44 197 SER A CA 1
ATOM 1551 C C . SER A 1 197 ? -4.265 20.880 5.092 1.00 83.44 197 SER A C 1
ATOM 1553 O O . SER A 1 197 ? -3.456 20.051 4.695 1.00 83.44 197 SER A O 1
ATOM 1555 N N . SER A 1 198 ? -4.864 21.718 4.240 1.00 71.81 198 SER A N 1
ATOM 1556 C CA . SER A 1 198 ? -4.517 21.790 2.811 1.00 71.81 198 SER A CA 1
ATOM 1557 C C . SER A 1 198 ? -3.235 22.570 2.514 1.00 71.81 198 SER A C 1
ATOM 1559 O O . SER A 1 198 ? -2.750 22.493 1.390 1.00 71.81 198 SER A O 1
ATOM 1561 N N . SER A 1 199 ? -2.719 23.345 3.473 1.00 67.31 199 SER A N 1
ATOM 1562 C CA . SER A 1 199 ? -1.580 24.252 3.268 1.00 67.31 199 SER A CA 1
ATOM 1563 C C . SER A 1 199 ? -0.222 23.627 3.579 1.00 67.31 199 SER A C 1
ATOM 1565 O O . SER A 1 199 ? 0.800 24.213 3.235 1.00 67.31 199 SER A O 1
ATOM 1567 N N . ASN A 1 200 ? -0.190 22.474 4.252 1.00 70.19 200 ASN A N 1
ATOM 1568 C CA . ASN A 1 200 ? 1.066 21.844 4.641 1.00 70.19 200 ASN A CA 1
ATOM 1569 C C . ASN A 1 200 ? 1.653 21.046 3.478 1.00 70.19 200 ASN A C 1
ATOM 1571 O O . ASN A 1 200 ? 0.969 20.239 2.846 1.00 70.19 200 ASN A O 1
ATOM 1575 N N . SER A 1 201 ? 2.941 21.268 3.219 1.00 71.12 201 SER A N 1
ATOM 1576 C CA . SER A 1 201 ? 3.724 20.405 2.346 1.00 71.12 201 SER A CA 1
ATOM 1577 C C . SER A 1 201 ? 3.939 19.072 3.053 1.00 71.12 201 SER A C 1
ATOM 1579 O O . SER A 1 201 ? 4.597 19.034 4.095 1.00 71.12 201 SER A O 1
ATOM 1581 N N . GLY A 1 202 ? 3.383 17.997 2.497 1.00 79.69 202 GLY A N 1
ATOM 1582 C CA . GLY A 1 202 ? 3.659 16.642 2.951 1.00 79.69 202 GLY A CA 1
ATOM 1583 C C . GLY A 1 202 ? 5.100 16.219 2.664 1.00 79.69 202 GLY A C 1
ATOM 1584 O O . GLY A 1 202 ? 5.993 17.027 2.389 1.00 79.69 202 GLY A O 1
ATOM 1585 N N . ARG A 1 203 ? 5.339 14.910 2.703 1.00 89.12 203 ARG A N 1
ATOM 1586 C CA . ARG A 1 203 ? 6.643 14.332 2.374 1.00 89.12 203 ARG A CA 1
ATOM 1587 C C . ARG A 1 203 ? 7.070 14.707 0.952 1.00 89.12 203 ARG A C 1
ATOM 1589 O O . ARG A 1 203 ? 6.278 14.709 0.020 1.00 89.12 203 ARG A O 1
ATOM 1596 N N . THR A 1 204 ? 8.364 14.964 0.782 1.00 90.88 204 THR A N 1
ATOM 1597 C CA . THR A 1 204 ? 8.965 15.272 -0.528 1.00 90.88 204 THR A CA 1
ATOM 1598 C C . THR A 1 204 ? 9.961 14.221 -1.001 1.00 90.88 204 THR A C 1
ATOM 1600 O O . THR A 1 204 ? 10.458 14.337 -2.115 1.00 90.88 204 THR A O 1
ATOM 1603 N N . VAL A 1 205 ? 10.260 13.213 -0.176 1.00 92.94 205 VAL A N 1
ATOM 1604 C CA . VAL A 1 205 ? 11.255 12.165 -0.437 1.00 92.94 205 VAL A CA 1
ATOM 1605 C C . VAL A 1 205 ? 10.652 10.800 -0.134 1.00 92.94 205 VAL A C 1
ATOM 1607 O O . VAL A 1 205 ? 10.204 10.583 0.988 1.00 92.94 205 VAL A O 1
ATOM 1610 N N . VAL A 1 206 ? 10.676 9.883 -1.099 1.00 92.06 206 VAL A N 1
ATOM 1611 C CA . VAL A 1 206 ? 10.242 8.489 -0.948 1.00 92.06 206 VAL A CA 1
ATOM 1612 C C . VAL A 1 206 ? 11.360 7.574 -1.443 1.00 92.06 206 VAL A C 1
ATOM 1614 O O . VAL A 1 206 ? 11.756 7.627 -2.605 1.00 92.06 206 VAL A O 1
ATOM 1617 N N . MET A 1 207 ? 11.866 6.723 -0.556 1.00 91.69 207 MET A N 1
ATOM 1618 C CA . MET A 1 207 ? 12.849 5.693 -0.880 1.00 91.69 207 MET A CA 1
ATOM 1619 C C . MET A 1 207 ? 12.121 4.353 -0.972 1.00 91.69 207 MET A C 1
ATOM 1621 O O . MET A 1 207 ? 11.859 3.739 0.055 1.00 91.69 207 MET A O 1
ATOM 1625 N N . ASN A 1 208 ? 11.765 3.922 -2.188 1.00 90.44 208 ASN A N 1
ATOM 1626 C CA . ASN A 1 208 ? 11.005 2.681 -2.374 1.00 90.44 208 ASN A CA 1
ATOM 1627 C C . ASN A 1 208 ? 11.899 1.459 -2.146 1.00 90.44 208 ASN A C 1
ATOM 1629 O O . ASN A 1 208 ? 11.548 0.557 -1.394 1.00 90.44 208 ASN A O 1
ATOM 1633 N N . ASN A 1 209 ? 13.056 1.421 -2.814 1.00 89.62 209 ASN A N 1
ATOM 1634 C CA . ASN A 1 209 ? 14.022 0.338 -2.651 1.00 89.62 209 ASN A CA 1
ATOM 1635 C C . ASN A 1 209 ? 15.420 0.750 -3.133 1.00 89.62 209 ASN A C 1
ATOM 1637 O O . ASN A 1 209 ? 15.551 1.369 -4.192 1.00 89.62 209 ASN A O 1
ATOM 1641 N N . ALA A 1 210 ? 16.458 0.399 -2.374 1.00 80.38 210 ALA A N 1
ATOM 1642 C CA . ALA A 1 210 ? 17.870 0.544 -2.743 1.00 80.38 210 ALA A CA 1
ATOM 1643 C C . ALA A 1 210 ? 18.673 -0.593 -2.113 1.00 80.38 210 ALA A C 1
ATOM 1645 O O . ALA A 1 210 ? 19.477 -0.383 -1.208 1.00 80.38 210 ALA A O 1
ATOM 1646 N N . HIS A 1 211 ? 18.423 -1.808 -2.581 1.00 68.12 211 HIS A N 1
ATOM 1647 C CA . HIS A 1 211 ? 19.066 -2.999 -2.051 1.00 68.12 211 HIS A CA 1
ATOM 1648 C C . HIS A 1 211 ? 20.027 -3.597 -3.077 1.00 68.12 211 HIS A C 1
ATOM 1650 O O . HIS A 1 211 ? 19.751 -3.547 -4.269 1.00 68.12 211 HIS A O 1
ATOM 1656 N N . ASN A 1 212 ? 21.143 -4.169 -2.621 1.00 66.25 212 ASN A N 1
ATOM 1657 C CA . ASN A 1 212 ? 22.151 -4.750 -3.515 1.00 66.25 212 ASN A CA 1
ATOM 1658 C C . ASN A 1 212 ? 21.762 -6.149 -4.026 1.00 66.25 212 ASN A C 1
ATOM 1660 O O . ASN A 1 212 ? 22.224 -6.551 -5.087 1.00 66.25 212 ASN A O 1
ATOM 1664 N N . GLU A 1 213 ? 20.921 -6.886 -3.289 1.00 64.50 213 GLU A N 1
ATOM 1665 C CA . GLU A 1 213 ? 20.418 -8.205 -3.726 1.00 64.50 213 GLU A CA 1
ATOM 1666 C C . GLU A 1 213 ? 19.240 -8.085 -4.697 1.00 64.50 213 GLU A C 1
ATOM 1668 O O . GLU A 1 213 ? 19.030 -8.964 -5.529 1.00 64.50 213 GLU A O 1
ATOM 1673 N N . PHE A 1 214 ? 18.480 -6.987 -4.620 1.00 62.56 214 PHE A N 1
ATOM 1674 C CA . PHE A 1 214 ? 17.456 -6.701 -5.616 1.00 62.56 214 PHE A CA 1
ATOM 1675 C C . PHE A 1 214 ? 18.111 -5.983 -6.789 1.00 62.56 214 PHE A C 1
ATOM 1677 O O . PHE A 1 214 ? 18.887 -5.048 -6.622 1.00 62.56 214 PHE A O 1
ATOM 1684 N N . THR A 1 215 ? 17.777 -6.393 -8.005 1.00 80.94 215 THR A N 1
ATOM 1685 C CA . THR A 1 215 ? 18.420 -5.900 -9.228 1.00 80.94 215 THR A CA 1
ATOM 1686 C C . THR A 1 215 ? 18.000 -4.479 -9.616 1.00 80.94 215 THR A C 1
ATOM 1688 O O . THR A 1 215 ? 18.223 -4.078 -10.757 1.00 80.94 215 THR A O 1
ATOM 1691 N N . TYR A 1 216 ? 17.373 -3.714 -8.710 1.00 92.06 216 TYR A N 1
ATOM 1692 C CA . TYR A 1 216 ? 16.891 -2.368 -8.996 1.00 92.06 216 TYR A CA 1
ATOM 1693 C C . TYR A 1 216 ? 16.920 -1.404 -7.806 1.00 92.06 216 TYR A C 1
ATOM 1695 O O . TYR A 1 216 ? 16.948 -1.779 -6.634 1.00 92.06 216 TYR A O 1
ATOM 1703 N N . SER A 1 217 ? 16.860 -0.112 -8.120 1.00 93.75 217 SER A N 1
ATOM 1704 C CA . SER A 1 217 ? 16.590 0.964 -7.170 1.00 93.75 217 SER A CA 1
ATOM 1705 C C . SER A 1 217 ? 15.516 1.904 -7.706 1.00 93.75 217 SER A C 1
ATOM 1707 O O . SER A 1 217 ? 15.488 2.197 -8.901 1.00 93.75 217 SER A O 1
ATOM 1709 N N . SER A 1 218 ? 14.633 2.356 -6.816 1.00 95.31 218 SER A N 1
ATOM 1710 C CA . SER A 1 218 ? 13.523 3.267 -7.111 1.00 95.31 218 SER A CA 1
ATOM 1711 C C . SER A 1 218 ? 13.447 4.321 -6.009 1.00 95.31 218 SER A C 1
ATOM 1713 O O . SER A 1 218 ? 13.295 3.989 -4.830 1.00 95.31 218 SER A O 1
ATOM 1715 N N . TYR A 1 219 ? 13.619 5.584 -6.386 1.00 96.50 219 TYR A N 1
ATOM 1716 C CA . TYR A 1 219 ? 13.723 6.712 -5.460 1.00 96.50 219 TYR A CA 1
ATOM 1717 C C . TYR A 1 219 ? 13.012 7.930 -6.027 1.00 96.50 219 TYR A C 1
ATOM 1719 O O . TYR A 1 219 ? 13.146 8.226 -7.211 1.00 96.50 219 TYR A O 1
ATOM 1727 N N . ILE A 1 220 ? 12.271 8.640 -5.182 1.00 96.12 220 ILE A N 1
ATOM 1728 C CA . ILE A 1 220 ? 11.473 9.793 -5.575 1.00 96.12 220 ILE A CA 1
ATOM 1729 C C . ILE A 1 220 ? 11.829 10.984 -4.686 1.00 96.12 220 ILE A C 1
ATOM 1731 O O . ILE A 1 220 ? 11.821 10.879 -3.461 1.00 96.12 220 ILE A O 1
ATOM 1735 N N . LYS A 1 221 ? 12.089 12.143 -5.292 1.00 95.81 221 LYS A N 1
ATOM 1736 C CA . LYS A 1 221 ? 12.350 13.406 -4.597 1.00 95.81 221 LYS A CA 1
ATOM 1737 C C . LYS A 1 221 ? 11.731 14.568 -5.365 1.00 95.81 221 LYS A C 1
ATOM 1739 O O . LYS A 1 221 ? 12.068 14.800 -6.521 1.00 95.81 221 LYS A O 1
ATOM 1744 N N . ARG A 1 222 ? 10.854 15.335 -4.710 1.00 92.94 222 ARG A N 1
ATOM 1745 C CA . ARG A 1 222 ? 10.268 16.594 -5.222 1.00 92.94 222 ARG A CA 1
ATOM 1746 C C . ARG A 1 222 ? 9.683 16.478 -6.641 1.00 92.94 222 ARG A C 1
ATOM 1748 O O . ARG A 1 222 ? 9.967 17.298 -7.503 1.00 92.94 222 ARG A O 1
ATOM 1755 N N . GLY A 1 223 ? 8.897 15.439 -6.889 1.00 93.56 223 GLY A N 1
ATOM 1756 C CA . GLY A 1 223 ? 8.298 15.163 -8.202 1.00 93.56 223 GLY A CA 1
ATOM 1757 C C . GLY A 1 223 ? 9.163 14.342 -9.158 1.00 93.56 223 GLY A C 1
ATOM 1758 O O . GLY A 1 223 ? 8.635 13.809 -10.126 1.00 93.56 223 GLY A O 1
ATOM 1759 N N . TRP A 1 224 ? 10.456 14.175 -8.884 1.00 97.44 224 TRP A N 1
ATOM 1760 C CA . TRP A 1 224 ? 11.368 13.436 -9.754 1.00 97.44 224 TRP A CA 1
ATOM 1761 C C . TRP A 1 224 ? 11.597 12.022 -9.252 1.00 97.44 224 TRP A C 1
ATOM 1763 O O . TRP A 1 224 ? 11.897 11.826 -8.076 1.00 97.44 224 TRP A O 1
ATOM 1773 N N . LYS A 1 225 ? 11.500 11.046 -10.149 1.00 97.75 225 LYS A N 1
ATOM 1774 C CA . LYS A 1 225 ? 11.727 9.632 -9.868 1.00 97.75 225 LYS A CA 1
ATOM 1775 C C . LYS A 1 225 ? 12.943 9.113 -10.624 1.00 97.75 225 LYS A C 1
ATOM 1777 O O . LYS A 1 225 ? 13.018 9.226 -11.845 1.00 97.75 225 LYS A O 1
ATOM 1782 N N . TYR A 1 226 ? 13.867 8.521 -9.879 1.00 97.81 226 TYR A N 1
ATOM 1783 C CA . TYR A 1 226 ? 15.037 7.796 -10.354 1.00 97.81 226 TYR A CA 1
ATOM 1784 C C . TYR A 1 226 ? 14.749 6.296 -10.356 1.00 97.81 226 TYR A C 1
ATOM 1786 O O . TYR A 1 226 ? 14.298 5.747 -9.346 1.00 97.81 226 TYR A O 1
ATOM 1794 N N . VAL A 1 227 ? 15.060 5.637 -11.471 1.00 96.94 227 VAL A N 1
ATOM 1795 C CA . VAL A 1 227 ? 15.005 4.178 -11.608 1.00 96.94 227 VAL A CA 1
ATOM 1796 C C . VAL A 1 227 ? 16.321 3.684 -12.190 1.00 96.94 227 VAL A C 1
ATOM 1798 O O . VAL A 1 227 ? 16.771 4.188 -13.215 1.00 96.94 227 VAL A O 1
ATOM 1801 N N . ASN A 1 228 ? 16.935 2.684 -11.568 1.00 94.75 228 ASN A N 1
ATOM 1802 C CA . ASN A 1 228 ? 18.130 2.027 -12.096 1.00 94.75 228 ASN A CA 1
ATOM 1803 C C . ASN A 1 228 ? 18.015 0.524 -11.872 1.00 94.75 228 ASN A C 1
ATOM 1805 O O . ASN A 1 228 ? 17.814 0.106 -10.735 1.00 94.75 228 ASN A O 1
ATOM 1809 N N . GLY A 1 229 ? 18.130 -0.263 -12.940 1.00 93.56 229 GLY A N 1
ATOM 1810 C CA . GLY A 1 229 ? 17.845 -1.691 -12.925 1.00 93.56 229 GLY A CA 1
ATOM 1811 C C . GLY A 1 229 ? 16.348 -2.024 -12.894 1.00 93.56 229 GLY A C 1
ATOM 1812 O O . GLY A 1 229 ? 15.486 -1.151 -12.787 1.00 93.56 229 GLY A O 1
ATOM 1813 N N . THR A 1 230 ? 16.034 -3.310 -13.027 1.00 92.44 230 THR A N 1
ATOM 1814 C CA . THR A 1 230 ? 14.666 -3.855 -12.956 1.00 92.44 230 THR A CA 1
ATOM 1815 C C . THR A 1 230 ? 14.706 -5.333 -12.554 1.00 92.44 230 THR A C 1
ATOM 1817 O O . THR A 1 230 ? 15.779 -5.937 -12.506 1.00 92.44 230 THR A O 1
ATOM 1820 N N . SER A 1 231 ? 13.550 -5.934 -12.293 1.00 89.50 231 SER A N 1
ATOM 1821 C CA . SER A 1 231 ? 13.385 -7.354 -11.970 1.00 89.50 231 SER A CA 1
ATOM 1822 C C . SER A 1 231 ? 13.060 -8.193 -13.205 1.00 89.50 231 SER A C 1
ATOM 1824 O O . SER A 1 231 ? 12.597 -7.678 -14.224 1.00 89.50 231 SER A O 1
ATOM 1826 N N . PHE A 1 232 ? 13.298 -9.508 -13.121 1.00 89.44 232 PHE A N 1
ATOM 1827 C CA . PHE A 1 232 ? 12.926 -10.488 -14.157 1.00 89.44 232 PHE A CA 1
ATOM 1828 C C . PHE A 1 232 ? 13.323 -10.071 -15.583 1.00 89.44 232 PHE A C 1
ATOM 1830 O O . PHE A 1 232 ? 12.565 -10.252 -16.534 1.00 89.44 232 PHE A O 1
ATOM 1837 N N . LYS A 1 233 ? 14.511 -9.466 -15.735 1.00 89.44 233 LYS A N 1
ATOM 1838 C CA . LYS A 1 233 ? 15.046 -8.982 -17.022 1.00 89.44 233 LYS A CA 1
ATOM 1839 C C . LYS A 1 233 ? 14.085 -8.040 -17.778 1.00 89.44 233 LYS A C 1
ATOM 1841 O O . LYS A 1 233 ? 14.092 -8.009 -19.005 1.00 89.44 233 LYS A O 1
ATOM 1846 N N . GLY A 1 234 ? 13.261 -7.280 -17.055 1.00 90.56 234 GLY A N 1
ATOM 1847 C CA . GLY A 1 234 ? 12.328 -6.302 -17.621 1.00 90.56 234 GLY A CA 1
ATOM 1848 C C . GLY A 1 234 ? 10.998 -6.886 -18.097 1.00 90.56 234 GLY A C 1
ATOM 1849 O O . GLY A 1 234 ? 10.216 -6.182 -18.737 1.00 90.56 234 GLY A O 1
ATOM 1850 N N . ALA A 1 235 ? 10.693 -8.149 -17.768 1.00 91.00 235 ALA A N 1
ATOM 1851 C CA . ALA A 1 235 ? 9.402 -8.768 -18.088 1.00 91.00 235 ALA A CA 1
ATOM 1852 C C . ALA A 1 235 ? 8.207 -7.970 -17.531 1.00 91.00 235 ALA A C 1
ATOM 1854 O O . ALA A 1 235 ? 7.116 -7.999 -18.100 1.00 91.00 235 ALA A O 1
ATOM 1855 N N . TYR A 1 236 ? 8.426 -7.232 -16.440 1.00 93.00 236 TYR A N 1
ATOM 1856 C CA . TYR A 1 236 ? 7.415 -6.444 -15.740 1.00 93.00 236 TYR A CA 1
ATOM 1857 C C . TYR A 1 236 ? 7.482 -4.944 -16.061 1.00 93.00 236 TYR A C 1
ATOM 1859 O O . TYR A 1 236 ? 6.829 -4.162 -15.387 1.00 93.00 236 TYR A O 1
ATOM 1867 N N . ASP A 1 237 ? 8.224 -4.513 -17.086 1.00 93.62 237 ASP A N 1
ATOM 1868 C CA . ASP A 1 237 ? 8.455 -3.082 -17.359 1.00 93.62 237 ASP A CA 1
ATOM 1869 C C . ASP A 1 237 ? 7.393 -2.429 -18.254 1.00 93.62 237 ASP A C 1
ATOM 1871 O O . ASP A 1 237 ? 7.550 -1.279 -18.667 1.00 93.62 237 ASP A O 1
ATOM 1875 N N . ARG A 1 238 ? 6.328 -3.153 -18.604 1.00 92.94 238 ARG A N 1
ATOM 1876 C CA . ARG A 1 238 ? 5.263 -2.676 -19.500 1.00 92.94 238 ARG A CA 1
ATOM 1877 C C . ARG A 1 238 ? 4.082 -2.103 -18.719 1.00 92.94 238 ARG A C 1
ATOM 1879 O O . ARG A 1 238 ? 4.008 -2.223 -17.504 1.00 92.94 238 ARG A O 1
ATOM 1886 N N . TRP A 1 239 ? 3.131 -1.505 -19.426 1.00 93.56 239 TRP A N 1
ATOM 1887 C CA . TRP A 1 239 ? 1.838 -1.104 -18.873 1.00 93.56 239 TRP A CA 1
ATOM 1888 C C . TRP A 1 239 ? 0.893 -2.300 -18.891 1.00 93.56 239 TRP A C 1
ATOM 1890 O O . TRP A 1 239 ? 0.495 -2.759 -19.960 1.00 93.56 239 TRP A O 1
ATOM 1900 N N . LEU A 1 240 ? 0.603 -2.846 -17.712 1.00 91.94 240 LEU A N 1
ATOM 1901 C CA . LEU A 1 240 ? -0.054 -4.142 -17.557 1.00 91.94 240 LEU A CA 1
ATOM 1902 C C . LEU A 1 240 ? -1.467 -3.996 -16.982 1.00 91.94 240 LEU A C 1
ATOM 1904 O O . LEU A 1 240 ? -1.759 -3.091 -16.199 1.00 91.94 240 LEU A O 1
ATOM 1908 N N . GLY A 1 241 ? -2.344 -4.921 -17.373 1.00 88.19 241 GLY A N 1
ATOM 1909 C CA . GLY A 1 241 ? -3.700 -5.026 -16.836 1.00 88.19 241 GLY A CA 1
ATOM 1910 C C . GLY A 1 241 ? -4.701 -4.060 -17.468 1.00 88.19 241 GLY A C 1
ATOM 1911 O O . GLY A 1 241 ? -5.674 -3.687 -16.816 1.00 88.19 241 GLY A O 1
ATOM 1912 N N . GLN A 1 242 ? -4.483 -3.625 -18.711 1.00 88.81 242 GLN A N 1
ATOM 1913 C CA . GLN A 1 242 ? -5.497 -2.865 -19.444 1.00 88.81 242 GLN A CA 1
ATOM 1914 C C . GLN A 1 242 ? -6.784 -3.697 -19.554 1.00 88.81 242 GLN A C 1
ATOM 1916 O O . GLN A 1 242 ? -6.750 -4.848 -19.989 1.00 88.81 242 GLN A O 1
ATOM 1921 N N . LEU A 1 243 ? -7.907 -3.118 -19.128 1.00 82.31 243 LEU A N 1
ATOM 1922 C CA . LEU A 1 243 ? -9.215 -3.762 -19.227 1.00 82.31 243 LEU A CA 1
ATOM 1923 C C . LEU A 1 243 ? -9.693 -3.759 -20.681 1.00 82.31 243 LEU A C 1
ATOM 1925 O O . LEU A 1 243 ? -9.407 -2.813 -21.417 1.00 82.31 243 LEU A O 1
ATOM 1929 N N . LYS A 1 244 ? -10.430 -4.799 -21.080 1.00 79.69 244 LYS A N 1
ATOM 1930 C CA . LYS A 1 244 ? -11.037 -4.868 -22.413 1.00 79.69 244 LYS A CA 1
ATOM 1931 C C . LYS A 1 244 ? -12.239 -3.925 -22.501 1.00 79.69 244 LYS A C 1
ATOM 1933 O O . LYS A 1 244 ? -12.940 -3.693 -21.511 1.00 79.69 244 LYS A O 1
ATOM 1938 N N . ASP A 1 245 ? -12.490 -3.404 -23.697 1.00 70.12 245 ASP A N 1
ATOM 1939 C CA . ASP A 1 245 ? -13.668 -2.581 -23.965 1.00 70.12 245 ASP A CA 1
ATOM 1940 C C . ASP A 1 245 ? -14.952 -3.384 -23.695 1.00 70.12 245 ASP A C 1
ATOM 1942 O O . ASP A 1 245 ? -15.060 -4.551 -24.068 1.00 70.12 245 ASP A O 1
ATOM 1946 N N . GLY A 1 246 ? -15.918 -2.767 -23.007 1.00 67.75 246 GLY A N 1
ATOM 1947 C CA . GLY A 1 246 ? -17.186 -3.405 -22.628 1.00 67.75 246 GLY A CA 1
ATOM 1948 C C . GLY A 1 246 ? -17.197 -4.125 -21.272 1.00 67.75 246 GLY A C 1
ATOM 1949 O O . GLY A 1 246 ? -18.274 -4.438 -20.778 1.00 67.75 246 GLY A O 1
ATOM 1950 N N . GLU A 1 247 ? -16.052 -4.310 -20.602 1.00 72.69 247 GLU A N 1
ATOM 1951 C CA . GLU A 1 247 ? -15.989 -4.887 -19.238 1.00 72.69 247 GLU A CA 1
ATOM 1952 C C . GLU A 1 247 ? -16.148 -3.833 -18.121 1.00 72.69 247 GLU A C 1
ATOM 1954 O O . GLU A 1 247 ? -15.795 -4.057 -16.959 1.00 72.69 247 GLU A O 1
ATOM 1959 N N . GLN A 1 248 ? -16.665 -2.652 -18.464 1.00 74.38 248 GLN A N 1
ATOM 1960 C CA . GLN A 1 248 ? -16.836 -1.528 -17.549 1.00 74.38 248 GLN A CA 1
ATOM 1961 C C . GLN A 1 248 ? -18.318 -1.277 -17.285 1.00 74.38 248 GLN A C 1
ATOM 1963 O O . GLN A 1 248 ? -19.137 -1.267 -18.200 1.00 74.38 248 GLN A O 1
ATOM 1968 N N . ILE A 1 249 ? -18.661 -1.022 -16.025 1.00 83.38 249 ILE A N 1
ATOM 1969 C CA . ILE A 1 249 ? -20.003 -0.557 -15.670 1.00 83.38 249 ILE A CA 1
ATOM 1970 C C . ILE A 1 249 ? -20.168 0.916 -16.045 1.00 83.38 249 ILE A C 1
ATOM 1972 O O . ILE A 1 249 ? -19.216 1.699 -15.976 1.00 83.38 249 ILE A O 1
ATOM 1976 N N . SER A 1 250 ? -21.388 1.310 -16.408 1.00 87.44 250 SER A N 1
ATOM 1977 C CA . SER A 1 250 ? -21.680 2.710 -16.703 1.00 87.44 250 SER A CA 1
ATOM 1978 C C . SER A 1 250 ? -21.494 3.586 -15.454 1.00 87.44 250 SER A C 1
ATOM 1980 O O . SER A 1 250 ? -21.621 3.125 -14.315 1.00 87.44 250 SER A O 1
ATOM 1982 N N . HIS A 1 251 ? -21.226 4.881 -15.654 1.00 86.19 251 HIS A N 1
ATOM 1983 C CA . HIS A 1 251 ? -21.157 5.847 -14.550 1.00 86.19 251 HIS A CA 1
ATOM 1984 C C . HIS A 1 251 ? -22.455 5.874 -13.727 1.00 86.19 251 HIS A C 1
ATOM 1986 O O . HIS A 1 251 ? -22.411 6.035 -12.507 1.00 86.19 251 HIS A O 1
ATOM 1992 N N . GLU A 1 252 ? -23.595 5.674 -14.387 1.00 89.06 252 GLU A N 1
ATOM 1993 C CA . GLU A 1 252 ? -24.908 5.611 -13.752 1.00 89.06 252 GLU A CA 1
ATOM 1994 C C . GLU A 1 252 ? -25.073 4.360 -12.889 1.00 89.06 252 GLU A C 1
ATOM 1996 O O . GLU A 1 252 ? -25.530 4.452 -11.750 1.00 89.06 252 GLU A O 1
ATOM 2001 N N . ASP A 1 253 ? -24.649 3.196 -13.377 1.00 89.19 253 ASP A N 1
ATOM 2002 C CA . ASP A 1 253 ? -24.733 1.959 -12.598 1.00 89.19 253 ASP A CA 1
ATOM 2003 C C . ASP A 1 253 ? -23.760 1.971 -11.420 1.00 89.19 253 ASP A C 1
ATOM 2005 O O . ASP A 1 253 ? -24.115 1.529 -10.325 1.00 89.19 253 ASP A O 1
ATOM 2009 N N . TYR A 1 254 ? -22.567 2.548 -11.598 1.00 89.06 254 TYR A N 1
ATOM 2010 C CA . TYR A 1 254 ? -21.643 2.801 -10.492 1.00 89.06 254 TYR A CA 1
ATOM 2011 C C . TYR A 1 254 ? -22.285 3.697 -9.427 1.00 89.06 254 TYR A C 1
ATOM 2013 O O . TYR A 1 254 ? -22.253 3.363 -8.242 1.00 89.06 254 TYR A O 1
ATOM 2021 N N . TYR A 1 255 ? -22.898 4.814 -9.837 1.00 92.12 255 TYR A N 1
ATOM 2022 C CA . TYR A 1 255 ? -23.578 5.726 -8.917 1.00 92.12 255 TYR A CA 1
ATOM 2023 C C . TYR A 1 255 ? -24.695 5.016 -8.145 1.00 92.12 255 TYR A C 1
ATOM 2025 O O . TYR A 1 255 ? -24.701 5.062 -6.916 1.00 92.12 255 TYR A O 1
ATOM 2033 N N . LYS A 1 256 ? -25.586 4.297 -8.843 1.00 91.56 256 LYS A N 1
ATOM 2034 C CA . LYS A 1 256 ? -26.687 3.535 -8.228 1.00 91.56 256 LYS A CA 1
ATOM 2035 C C . LYS A 1 256 ? -26.186 2.526 -7.195 1.00 91.56 256 LYS A C 1
ATOM 2037 O O . LYS A 1 256 ? -26.761 2.440 -6.114 1.00 91.56 256 LYS A O 1
ATOM 2042 N N . ARG A 1 257 ? -25.108 1.791 -7.498 1.00 89.62 257 ARG A N 1
ATOM 2043 C CA . ARG A 1 257 ? -24.479 0.849 -6.553 1.00 89.62 257 ARG A CA 1
ATOM 2044 C C . ARG A 1 257 ? -23.922 1.574 -5.327 1.00 89.62 257 ARG A C 1
ATOM 2046 O O . ARG A 1 257 ? -24.129 1.123 -4.205 1.00 89.62 257 ARG A O 1
ATOM 2053 N N . LEU A 1 258 ? -23.269 2.719 -5.528 1.00 89.00 258 LEU A N 1
ATOM 2054 C CA . LEU A 1 258 ? -22.672 3.501 -4.446 1.00 89.00 258 LEU A CA 1
ATOM 2055 C C . LEU A 1 258 ? -23.711 4.110 -3.499 1.00 89.00 258 LEU A C 1
ATOM 2057 O O . LEU A 1 258 ? -23.421 4.233 -2.313 1.00 89.00 258 LEU A O 1
ATOM 2061 N N . VAL A 1 259 ? -24.898 4.486 -3.980 1.00 90.88 259 VAL A N 1
ATOM 2062 C CA . VAL A 1 259 ? -25.964 5.092 -3.151 1.00 90.88 259 VAL A CA 1
ATOM 2063 C C . VAL A 1 259 ? -27.073 4.114 -2.756 1.00 90.88 259 VAL A C 1
ATOM 2065 O O . VAL A 1 259 ? -28.064 4.523 -2.154 1.00 90.88 259 VAL A O 1
ATOM 2068 N N . ALA A 1 260 ? -26.921 2.826 -3.071 1.00 89.19 260 ALA A N 1
ATOM 2069 C CA . ALA A 1 260 ? -27.864 1.792 -2.663 1.00 89.19 260 ALA A CA 1
ATOM 2070 C C . ALA A 1 260 ? -28.064 1.806 -1.138 1.00 89.19 260 ALA A C 1
ATOM 2072 O O . ALA A 1 260 ? -27.120 2.034 -0.389 1.00 89.19 260 ALA A O 1
ATOM 2073 N N . SER A 1 261 ? -29.275 1.515 -0.656 1.00 81.31 261 SER A N 1
ATOM 2074 C CA . SER A 1 261 ? -29.635 1.611 0.774 1.00 81.31 261 SER A CA 1
ATOM 2075 C C . SER A 1 261 ? -28.711 0.826 1.714 1.00 81.31 261 SER A C 1
ATOM 2077 O O . SER A 1 261 ? -28.554 1.174 2.881 1.00 81.31 261 SER A O 1
ATOM 2079 N N . GLN A 1 262 ? -28.074 -0.229 1.203 1.00 78.38 262 GLN A N 1
ATOM 2080 C CA . GLN A 1 262 ? -27.115 -1.050 1.931 1.00 78.38 262 GLN A CA 1
ATOM 2081 C C . GLN A 1 262 ? -25.643 -0.664 1.690 1.00 78.38 262 GLN A C 1
ATOM 2083 O O . GLN A 1 262 ? -24.750 -1.433 2.041 1.00 78.38 262 GLN A O 1
ATOM 2088 N N . SER A 1 263 ? -25.335 0.499 1.135 1.00 84.06 263 SER A N 1
ATOM 2089 C CA . SER A 1 263 ? -23.963 0.999 1.051 1.00 84.06 263 SER A CA 1
ATOM 2090 C C . SER A 1 263 ? -23.693 2.021 2.158 1.00 84.06 263 SER A C 1
ATOM 2092 O O . SER A 1 263 ? -24.611 2.665 2.671 1.00 84.06 263 SER A O 1
ATOM 2094 N N . ILE A 1 264 ? -22.416 2.233 2.489 1.00 87.12 264 ILE A N 1
ATOM 2095 C CA . ILE A 1 264 ? -22.006 3.384 3.311 1.00 87.12 264 ILE A CA 1
ATOM 2096 C C . ILE A 1 264 ? -22.376 4.692 2.592 1.00 87.12 264 ILE A C 1
ATOM 2098 O O . ILE A 1 264 ? -22.791 5.651 3.239 1.00 87.12 264 ILE A O 1
ATOM 2102 N N . GLY A 1 265 ? -22.275 4.728 1.258 1.00 84.75 265 GLY A N 1
ATOM 2103 C CA . GLY A 1 265 ? -22.533 5.920 0.451 1.00 84.75 265 GLY A CA 1
ATOM 2104 C C . GLY A 1 265 ? -23.956 6.473 0.578 1.00 84.75 265 GLY A C 1
ATOM 2105 O O . GLY A 1 265 ? -24.126 7.688 0.501 1.00 84.75 265 GLY A O 1
ATOM 2106 N N . SER A 1 266 ? -24.958 5.635 0.871 1.00 85.69 266 SER A N 1
ATOM 2107 C CA . SER A 1 266 ? -26.333 6.097 1.137 1.00 85.69 266 SER A CA 1
ATOM 2108 C C . SER A 1 266 ? -26.428 7.067 2.325 1.00 85.69 266 SER A C 1
ATOM 2110 O O . SER A 1 266 ? -27.177 8.040 2.277 1.00 85.69 266 SER A O 1
ATOM 2112 N N . SER A 1 267 ? -25.602 6.866 3.358 1.00 83.12 267 SER A N 1
ATOM 2113 C CA . SER A 1 267 ? -25.513 7.748 4.534 1.00 83.12 267 SER A CA 1
ATOM 2114 C C . SER A 1 267 ? -24.745 9.052 4.283 1.00 83.12 267 SER A C 1
ATOM 2116 O O . SER A 1 267 ? -24.750 9.951 5.122 1.00 83.12 267 SER A O 1
ATOM 2118 N N . MET A 1 268 ? -24.062 9.158 3.140 1.00 83.88 268 MET A N 1
ATOM 2119 C CA . MET A 1 268 ? -23.191 10.287 2.807 1.00 83.88 268 MET A CA 1
ATOM 2120 C C . MET A 1 268 ? -23.873 11.356 1.944 1.00 83.88 268 MET A C 1
ATOM 2122 O O . MET A 1 268 ? -23.239 12.368 1.661 1.00 83.88 268 MET A O 1
ATOM 2126 N N . LEU A 1 269 ? -25.133 11.148 1.533 1.00 86.44 269 LEU A N 1
ATOM 2127 C CA . LEU A 1 269 ? -25.904 12.078 0.691 1.00 86.44 269 LEU A CA 1
ATOM 2128 C C . LEU A 1 269 ? -25.155 12.498 -0.593 1.00 86.44 269 LEU A C 1
ATOM 2130 O O . LEU A 1 269 ? -25.190 13.657 -1.000 1.00 86.44 269 LEU A O 1
ATOM 2134 N N . LEU A 1 270 ? -24.448 11.555 -1.226 1.00 89.12 270 LEU A N 1
ATOM 2135 C CA . LEU A 1 270 ? -23.620 11.829 -2.403 1.00 89.12 270 LEU A CA 1
ATOM 2136 C C . LEU A 1 270 ? -24.476 12.146 -3.638 1.00 89.12 270 LEU A C 1
ATOM 2138 O O . LEU A 1 270 ? -25.317 11.343 -4.060 1.00 89.12 270 LEU A O 1
ATOM 2142 N N . THR A 1 271 ? -24.202 13.284 -4.276 1.00 91.81 271 THR A N 1
ATOM 2143 C CA . THR A 1 271 ? -24.789 13.624 -5.578 1.00 91.81 271 THR A CA 1
ATOM 2144 C C . THR A 1 271 ? -24.036 12.937 -6.721 1.00 91.81 271 THR A C 1
ATOM 2146 O O . THR A 1 271 ? -22.894 12.491 -6.564 1.00 91.81 271 THR A O 1
ATOM 2149 N N . ARG A 1 272 ? -24.655 12.856 -7.906 1.00 92.12 272 ARG A N 1
ATOM 2150 C CA . ARG A 1 272 ? -23.976 12.350 -9.115 1.00 92.12 272 ARG A CA 1
ATOM 2151 C C . ARG A 1 272 ? -22.733 13.172 -9.448 1.00 92.12 272 ARG A C 1
ATOM 2153 O O . ARG A 1 272 ? -21.689 12.603 -9.771 1.00 92.12 272 ARG A O 1
ATOM 2160 N N . ASP A 1 273 ? -22.831 14.490 -9.309 1.00 92.56 273 ASP A N 1
ATOM 2161 C CA . ASP A 1 273 ? -21.735 15.412 -9.596 1.00 92.56 273 ASP A CA 1
ATOM 2162 C C . ASP A 1 273 ? -20.581 15.259 -8.605 1.00 92.56 273 ASP A C 1
ATOM 2164 O O . ASP A 1 273 ? -19.419 15.282 -9.017 1.00 92.56 273 ASP A O 1
ATOM 2168 N N . ASP A 1 274 ? -20.867 15.002 -7.325 1.00 91.81 274 ASP A N 1
ATOM 2169 C CA . ASP A 1 274 ? -19.830 14.698 -6.335 1.00 91.81 274 ASP A CA 1
ATOM 2170 C C . ASP A 1 274 ? -19.034 13.457 -6.712 1.00 91.81 274 ASP A C 1
ATOM 2172 O O . ASP A 1 274 ? -17.801 13.476 -6.700 1.00 91.81 274 ASP A O 1
ATOM 2176 N N . VAL A 1 275 ? -19.734 12.383 -7.079 1.00 92.06 275 VAL A N 1
ATOM 2177 C CA . VAL A 1 275 ? -19.106 11.116 -7.459 1.00 92.06 275 VAL A CA 1
ATOM 2178 C C . VAL A 1 275 ? -18.284 11.288 -8.730 1.00 92.06 275 VAL A C 1
ATOM 2180 O O . VAL A 1 275 ? -17.130 10.857 -8.770 1.00 92.06 275 VAL A O 1
ATOM 2183 N N . LYS A 1 276 ? -18.829 11.966 -9.745 1.00 92.69 276 LYS A N 1
ATOM 2184 C CA . LYS A 1 276 ? -18.120 12.252 -10.998 1.00 92.69 276 LYS A CA 1
ATOM 2185 C C . LYS A 1 276 ? -16.854 13.072 -10.745 1.00 92.69 276 LYS A C 1
ATOM 2187 O O . LYS A 1 276 ? -15.780 12.682 -11.197 1.00 92.69 276 LYS A O 1
ATOM 2192 N N . ARG A 1 277 ? -16.960 14.151 -9.964 1.00 93.25 277 ARG A N 1
ATOM 2193 C CA . ARG A 1 277 ? -15.842 15.030 -9.589 1.00 93.25 277 ARG A CA 1
ATOM 2194 C C . ARG A 1 277 ? -14.769 14.302 -8.782 1.00 93.25 277 ARG A C 1
ATOM 2196 O O . ARG A 1 277 ? -13.583 14.557 -8.969 1.00 93.25 277 ARG A O 1
ATOM 2203 N N . LEU A 1 278 ? -15.155 13.447 -7.835 1.00 92.62 278 LEU A N 1
ATOM 2204 C CA . LEU A 1 278 ? -14.201 12.692 -7.018 1.00 92.62 278 LEU A CA 1
ATOM 2205 C C . LEU A 1 278 ? -13.466 11.644 -7.846 1.00 92.62 278 LEU A C 1
ATOM 2207 O O . LEU A 1 278 ? -12.245 11.544 -7.747 1.00 92.62 278 LEU A O 1
ATOM 2211 N N . ARG A 1 279 ? -14.193 10.911 -8.695 1.00 91.19 279 ARG A N 1
ATOM 2212 C CA . ARG A 1 279 ? -13.605 9.921 -9.600 1.00 91.19 279 ARG A CA 1
ATOM 2213 C C . ARG A 1 279 ? -12.651 10.564 -10.593 1.00 91.19 279 ARG A C 1
ATOM 2215 O O . ARG A 1 279 ? -11.539 10.073 -10.723 1.00 91.19 279 ARG A O 1
ATOM 2222 N N . SER A 1 280 ? -13.038 11.671 -11.228 1.00 92.00 280 SER A N 1
ATOM 2223 C CA . SER A 1 280 ? -12.165 12.356 -12.189 1.00 92.00 280 SER A CA 1
ATOM 2224 C C . SER A 1 280 ? -10.879 12.864 -11.536 1.00 92.00 280 SER A C 1
ATOM 2226 O O . SER A 1 280 ? -9.824 12.801 -12.145 1.00 92.00 280 SER A O 1
ATOM 2228 N N . LYS A 1 281 ? -10.942 13.323 -10.278 1.00 93.12 281 LYS A N 1
ATOM 2229 C CA . LYS A 1 281 ? -9.749 13.746 -9.527 1.00 93.12 281 LYS A CA 1
ATOM 2230 C C . LYS A 1 281 ? -8.872 12.583 -9.058 1.00 93.12 281 LYS A C 1
ATOM 2232 O O . LYS A 1 281 ? -7.677 12.779 -8.888 1.00 93.12 281 LYS A O 1
ATOM 2237 N N . ALA A 1 282 ? -9.460 11.421 -8.777 1.00 92.38 282 ALA A N 1
ATOM 2238 C CA . ALA A 1 282 ? -8.731 10.241 -8.313 1.00 92.38 282 ALA A CA 1
ATOM 2239 C C . ALA A 1 282 ? -8.137 9.419 -9.468 1.00 92.38 282 ALA A C 1
ATOM 2241 O O . ALA A 1 282 ? -7.169 8.687 -9.266 1.00 92.38 282 ALA A O 1
ATOM 2242 N N . MET A 1 283 ? -8.728 9.512 -10.660 1.00 91.44 283 MET A N 1
ATOM 2243 C CA . MET A 1 283 ? -8.278 8.796 -11.846 1.00 91.44 283 MET A CA 1
ATOM 2244 C C . MET A 1 283 ? -6.960 9.381 -12.349 1.00 91.44 283 MET A C 1
ATOM 2246 O O . MET A 1 283 ? -6.824 10.589 -12.521 1.00 91.44 283 MET A O 1
ATOM 2250 N N . VAL A 1 284 ? -5.983 8.508 -12.586 1.00 91.62 284 VAL A N 1
ATOM 2251 C CA . VAL A 1 284 ? -4.729 8.901 -13.226 1.00 91.62 284 VAL A CA 1
ATOM 2252 C C . VAL A 1 284 ? -4.947 8.896 -14.730 1.00 91.62 284 VAL A C 1
ATOM 2254 O O . VAL A 1 284 ? -5.289 7.864 -15.303 1.00 91.62 284 VAL A O 1
ATOM 2257 N N . GLU A 1 285 ? -4.733 10.043 -15.359 1.00 88.12 285 GLU A N 1
ATOM 2258 C CA . GLU A 1 285 ? -4.728 10.186 -16.811 1.00 88.12 285 GLU A CA 1
ATOM 2259 C C . GLU A 1 285 ? -3.292 10.314 -17.298 1.00 88.12 285 GLU A C 1
ATOM 2261 O O . GLU A 1 285 ? -2.457 10.956 -16.659 1.00 88.12 285 GLU A O 1
ATOM 2266 N N . CYS A 1 286 ? -2.997 9.683 -18.430 1.00 87.44 286 CYS A N 1
ATOM 2267 C CA . CYS A 1 286 ? -1.657 9.677 -18.988 1.00 87.44 286 CYS A CA 1
ATOM 2268 C C . CYS A 1 286 ? -1.678 10.054 -20.453 1.00 87.44 286 CYS A C 1
ATOM 2270 O O . CYS A 1 286 ? -2.524 9.589 -21.215 1.00 87.44 286 CYS A O 1
ATOM 2272 N N . SER A 1 287 ? -0.708 10.882 -20.831 1.00 79.88 287 SER A N 1
ATOM 2273 C CA . SER A 1 287 ? -0.514 11.297 -22.212 1.00 79.88 287 SER A CA 1
ATOM 2274 C C . SER A 1 287 ? -0.288 10.085 -23.118 1.00 79.88 287 SER A C 1
ATOM 2276 O O . SER A 1 287 ? 0.446 9.155 -22.773 1.00 79.88 287 SER A O 1
ATOM 2278 N N . SER A 1 288 ? -0.902 10.115 -24.299 1.00 69.19 288 SER A N 1
ATOM 2279 C CA . SER A 1 288 ? -0.652 9.163 -25.383 1.00 69.19 288 SER A CA 1
ATOM 2280 C C . SER A 1 288 ? 0.618 9.489 -26.177 1.00 69.19 288 SER A C 1
ATOM 2282 O O . SER A 1 288 ? 0.993 8.720 -27.060 1.00 69.19 288 SER A O 1
ATOM 2284 N N . ALA A 1 289 ? 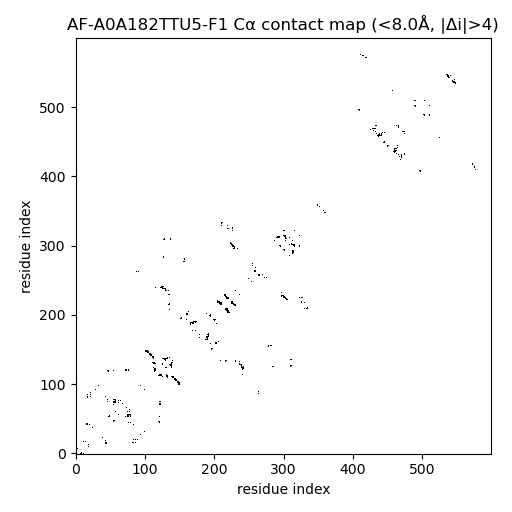1.291 10.608 -25.879 1.00 72.44 289 ALA A N 1
ATOM 2285 C CA . ALA A 1 289 ? 2.490 11.025 -26.590 1.00 72.44 289 ALA A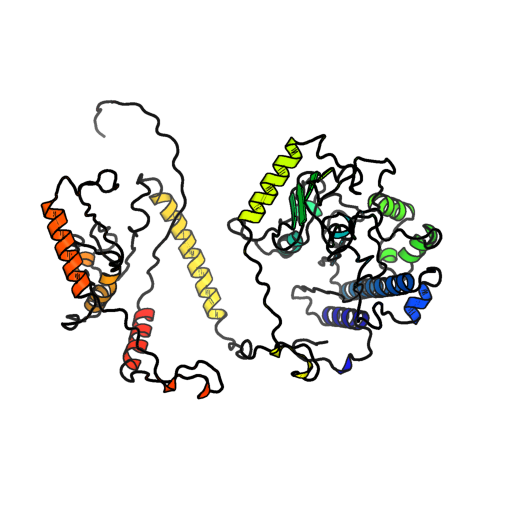 CA 1
ATOM 2286 C C . ALA A 1 289 ? 3.641 10.029 -26.391 1.00 72.44 289 ALA A C 1
ATOM 2288 O O . ALA A 1 289 ? 3.920 9.562 -25.283 1.00 72.44 289 ALA A O 1
ATOM 2289 N N . GLN A 1 290 ? 4.331 9.724 -27.488 1.00 72.00 290 GLN A N 1
ATOM 2290 C CA . GLN A 1 290 ? 5.479 8.832 -27.485 1.00 72.00 290 GLN A CA 1
ATOM 2291 C C . GLN A 1 290 ? 6.694 9.570 -26.910 1.00 72.00 290 GLN A C 1
ATOM 2293 O O . GLN A 1 290 ? 7.269 10.447 -27.550 1.00 72.00 290 GLN A O 1
ATOM 2298 N N . GLY A 1 291 ? 7.038 9.249 -25.663 1.00 83.81 291 GLY A N 1
ATOM 2299 C CA . GLY A 1 291 ? 8.200 9.796 -24.971 1.00 83.81 291 GLY A CA 1
ATOM 2300 C C . GLY A 1 291 ? 9.501 9.061 -25.300 1.00 83.81 291 GLY A C 1
ATOM 2301 O O . GLY A 1 291 ? 9.523 8.042 -25.994 1.00 83.81 291 GLY A O 1
ATOM 2302 N N . THR A 1 292 ? 10.606 9.570 -24.760 1.00 91.19 292 THR A N 1
ATOM 2303 C CA . THR A 1 292 ? 11.912 8.908 -24.841 1.00 91.19 292 THR A CA 1
ATOM 2304 C C . THR A 1 292 ? 11.876 7.589 -24.071 1.00 91.19 292 THR A C 1
ATOM 2306 O O . THR A 1 292 ? 11.476 7.547 -22.907 1.00 91.19 292 THR A O 1
ATOM 2309 N N . VAL A 1 293 ? 12.334 6.504 -24.697 1.00 92.25 293 VAL A N 1
ATOM 2310 C CA . VAL A 1 293 ? 12.326 5.168 -24.087 1.00 92.25 293 VAL A CA 1
ATOM 2311 C C . VAL A 1 293 ? 13.333 5.083 -22.929 1.00 92.25 293 VAL A C 1
ATOM 2313 O O . VAL A 1 293 ? 14.445 5.610 -22.990 1.00 92.25 293 VAL A O 1
ATOM 2316 N N . CYS A 1 294 ? 12.940 4.391 -21.859 1.00 93.38 294 CYS A N 1
ATOM 2317 C CA . CYS A 1 294 ? 13.815 4.029 -20.746 1.00 93.38 294 CYS A CA 1
ATOM 2318 C C . CYS A 1 294 ? 14.228 2.555 -20.842 1.00 93.38 294 CYS A C 1
ATOM 2320 O O . CYS A 1 294 ? 13.366 1.679 -20.914 1.00 93.38 294 CYS A O 1
ATOM 2322 N N . GLU A 1 295 ? 15.537 2.301 -20.776 1.00 93.62 295 GLU A N 1
ATOM 2323 C CA . GLU A 1 295 ? 16.143 0.967 -20.731 1.00 93.62 295 GLU A CA 1
ATOM 2324 C C . GLU A 1 295 ? 16.927 0.803 -19.411 1.00 93.62 295 GLU A C 1
ATOM 2326 O O . GLU A 1 295 ? 18.149 0.994 -19.393 1.00 93.62 295 GLU A O 1
ATOM 2331 N N . PRO A 1 296 ? 16.253 0.460 -18.294 1.00 92.56 296 PRO A N 1
ATOM 2332 C CA . PRO A 1 296 ? 16.835 0.551 -16.951 1.00 92.56 296 PRO A CA 1
ATOM 2333 C C . PRO A 1 296 ? 17.962 -0.460 -16.698 1.00 92.56 296 PRO A C 1
ATOM 2335 O O . PRO A 1 296 ? 18.759 -0.271 -15.787 1.00 92.56 296 PRO A O 1
ATOM 2338 N N . LEU A 1 297 ? 18.054 -1.522 -17.509 1.00 92.12 297 LEU A N 1
ATOM 2339 C CA . LEU A 1 297 ? 19.152 -2.496 -17.469 1.00 92.12 297 LEU A CA 1
ATOM 2340 C C . LEU A 1 297 ? 20.456 -1.967 -18.080 1.00 92.12 297 LEU A C 1
ATOM 2342 O O . LEU A 1 297 ? 21.514 -2.536 -17.830 1.00 92.12 297 LEU A O 1
ATOM 2346 N N . LYS A 1 298 ? 20.389 -0.919 -18.910 1.00 93.38 298 LYS A N 1
ATOM 2347 C CA . LYS A 1 298 ? 21.569 -0.333 -19.563 1.00 93.38 298 LYS A CA 1
ATOM 2348 C C . LYS A 1 298 ? 22.034 0.939 -18.869 1.00 93.38 298 LYS A C 1
ATOM 2350 O O . LYS A 1 298 ? 23.233 1.176 -18.774 1.00 93.38 298 LYS A O 1
ATOM 2355 N N . ARG A 1 299 ? 21.094 1.789 -18.449 1.00 93.94 299 ARG A N 1
ATOM 2356 C CA . ARG A 1 299 ? 21.388 3.072 -17.803 1.00 93.94 299 ARG A CA 1
ATOM 2357 C C . ARG A 1 299 ? 20.248 3.502 -16.873 1.00 93.94 299 ARG A C 1
ATOM 2359 O O . ARG A 1 299 ? 19.105 3.127 -17.134 1.00 93.94 299 ARG A O 1
ATOM 2366 N N . PRO A 1 300 ? 20.526 4.340 -15.859 1.00 95.62 300 PRO A N 1
ATOM 2367 C CA . PRO A 1 300 ? 19.483 4.942 -15.043 1.00 95.62 300 PRO A CA 1
ATOM 2368 C C . PRO A 1 300 ? 18.499 5.785 -15.865 1.00 95.62 300 PRO A C 1
ATOM 2370 O O . PRO A 1 300 ? 18.867 6.413 -16.862 1.00 95.62 300 PRO A O 1
ATOM 2373 N N . CYS A 1 301 ? 17.256 5.832 -15.405 1.00 97.44 301 CYS A N 1
ATOM 2374 C CA . CYS A 1 301 ? 16.173 6.616 -15.976 1.00 97.44 301 CYS A CA 1
ATOM 2375 C C . CYS A 1 301 ? 15.659 7.652 -14.980 1.00 97.44 301 CYS A C 1
ATOM 2377 O O . CYS A 1 301 ? 15.749 7.468 -13.763 1.00 97.44 301 CYS A O 1
ATOM 2379 N N . LEU A 1 302 ? 15.100 8.731 -15.524 1.00 98.31 302 LEU A N 1
ATOM 2380 C CA . LEU A 1 302 ? 14.555 9.847 -14.763 1.00 98.31 302 LEU A CA 1
ATOM 2381 C C . LEU A 1 302 ? 13.178 10.219 -15.311 1.00 98.31 302 LEU A C 1
ATOM 2383 O O . LEU A 1 302 ? 13.040 10.409 -16.518 1.00 98.31 302 LEU A O 1
ATOM 2387 N N . PHE A 1 303 ? 12.198 10.377 -14.427 1.00 97.62 303 PHE A N 1
ATOM 2388 C CA . PHE A 1 303 ? 10.836 10.783 -14.780 1.00 97.62 303 PHE A CA 1
ATOM 2389 C C . PHE A 1 303 ? 10.356 11.904 -13.862 1.00 97.62 303 PHE A C 1
ATOM 2391 O O . PHE A 1 303 ? 10.646 11.884 -12.666 1.00 97.62 303 PHE A O 1
ATOM 2398 N N . ASN A 1 304 ? 9.590 12.853 -14.396 1.00 95.88 304 ASN A N 1
ATOM 2399 C CA . ASN A 1 304 ? 8.806 13.782 -13.589 1.00 95.88 304 ASN A CA 1
ATOM 2400 C C . ASN A 1 304 ? 7.415 13.180 -13.360 1.00 95.88 304 ASN A C 1
ATOM 2402 O O . ASN A 1 304 ? 6.546 13.301 -14.215 1.00 95.88 304 ASN A O 1
ATOM 2406 N N . ILE A 1 305 ? 7.183 12.535 -12.218 1.00 94.31 305 ILE A N 1
ATOM 2407 C CA . ILE A 1 305 ? 5.931 11.803 -11.952 1.00 94.31 305 ILE A CA 1
ATOM 2408 C C . ILE A 1 305 ? 4.719 12.712 -11.705 1.00 94.31 305 ILE A C 1
ATOM 2410 O O . ILE A 1 305 ? 3.590 12.229 -11.645 1.00 94.31 305 ILE A O 1
ATOM 2414 N N . VAL A 1 306 ? 4.937 14.023 -11.548 1.00 92.19 306 VAL A N 1
ATOM 2415 C CA . VAL A 1 306 ? 3.847 15.006 -11.451 1.00 92.19 306 VAL A CA 1
ATOM 2416 C C . VAL A 1 306 ? 3.242 15.269 -12.830 1.00 92.19 306 VAL A C 1
ATOM 2418 O O . VAL A 1 306 ? 2.027 15.390 -12.949 1.00 92.19 306 VAL A O 1
ATOM 2421 N N . GLU A 1 307 ? 4.081 15.330 -13.864 1.00 92.38 307 GLU A N 1
ATOM 2422 C CA . GLU A 1 307 ? 3.672 15.583 -15.254 1.00 92.38 307 GLU A CA 1
ATOM 2423 C C . GLU A 1 307 ? 3.462 14.283 -16.048 1.00 92.38 307 GLU A C 1
ATOM 2425 O O . GLU A 1 307 ? 2.591 14.207 -16.911 1.00 92.38 307 GLU A O 1
ATOM 2430 N N . ASP A 1 308 ? 4.240 13.248 -15.735 1.00 94.69 308 ASP A N 1
ATOM 2431 C CA . ASP A 1 308 ? 4.226 11.926 -16.357 1.00 94.69 308 ASP A CA 1
ATOM 2432 C C . ASP A 1 308 ? 4.103 10.822 -15.287 1.00 94.69 308 ASP A C 1
ATOM 2434 O O . ASP A 1 308 ? 5.055 10.081 -15.019 1.00 94.69 308 ASP A O 1
ATOM 2438 N N . PRO A 1 309 ? 2.919 10.669 -14.662 1.00 94.38 309 PRO A N 1
ATOM 2439 C CA . PRO A 1 309 ? 2.681 9.633 -13.654 1.00 94.38 309 PRO A CA 1
ATOM 2440 C C . PRO A 1 309 ? 2.760 8.206 -14.218 1.00 94.38 309 PRO A C 1
ATOM 2442 O O . PRO A 1 309 ? 2.759 7.245 -13.454 1.00 94.38 309 PRO A O 1
ATOM 2445 N N . CYS A 1 310 ? 2.802 8.056 -15.544 1.00 95.19 310 CYS A N 1
ATOM 2446 C CA . CYS A 1 310 ? 2.883 6.770 -16.222 1.00 95.19 310 CYS A CA 1
ATOM 2447 C C . CYS A 1 310 ? 4.289 6.388 -16.676 1.00 95.19 310 CYS A C 1
ATOM 2449 O O . CYS A 1 310 ? 4.432 5.314 -17.257 1.00 95.19 310 CYS A O 1
ATOM 2451 N N . GLU A 1 311 ? 5.303 7.220 -16.428 1.00 95.81 311 GLU A N 1
ATOM 2452 C CA . GLU A 1 311 ? 6.708 6.919 -16.728 1.00 95.81 311 GLU A CA 1
ATOM 2453 C C . GLU A 1 311 ? 6.940 6.583 -18.218 1.00 95.81 311 GLU A C 1
ATOM 2455 O O . GLU A 1 311 ? 7.643 5.625 -18.576 1.00 95.81 311 GLU A O 1
ATOM 2460 N N . ARG A 1 312 ? 6.296 7.358 -19.102 1.00 93.81 312 ARG A N 1
ATOM 2461 C CA . ARG A 1 312 ? 6.346 7.217 -20.566 1.00 93.81 312 ARG A CA 1
ATOM 2462 C C . ARG A 1 312 ? 7.513 7.964 -21.204 1.00 93.81 312 ARG A C 1
ATOM 2464 O O . ARG A 1 312 ? 7.957 7.556 -22.275 1.00 93.81 312 ARG A O 1
ATOM 2471 N N . ASN A 1 313 ? 8.009 9.034 -20.586 1.00 94.88 313 ASN A N 1
ATOM 2472 C CA . ASN A 1 313 ? 9.052 9.887 -21.145 1.00 94.88 313 ASN A CA 1
ATOM 2473 C C . ASN A 1 313 ? 10.284 9.951 -20.237 1.00 94.88 313 ASN A C 1
ATOM 2475 O O . ASN A 1 313 ? 10.299 10.649 -19.228 1.00 94.88 313 ASN A O 1
ATOM 2479 N N . ASN A 1 314 ? 11.351 9.257 -20.628 1.00 96.38 314 ASN A N 1
ATOM 2480 C CA . ASN A 1 314 ? 12.631 9.311 -19.933 1.00 96.38 314 ASN A CA 1
ATOM 2481 C C . ASN A 1 314 ? 13.332 10.661 -20.153 1.00 96.38 314 ASN A C 1
ATOM 2483 O O . ASN A 1 314 ? 13.757 10.983 -21.261 1.00 96.38 314 ASN A O 1
ATOM 2487 N N . GLN A 1 315 ? 13.538 11.418 -19.081 1.00 96.50 315 GLN A N 1
ATOM 2488 C CA . GLN A 1 315 ? 14.147 12.748 -19.119 1.00 96.50 315 GLN A CA 1
ATOM 2489 C C . GLN A 1 315 ? 15.598 12.773 -18.608 1.00 96.50 315 GLN A C 1
ATOM 2491 O O . GLN A 1 315 ? 16.159 13.846 -18.384 1.00 96.50 315 GLN A O 1
ATOM 2496 N N . ALA A 1 316 ? 16.243 11.609 -18.462 1.00 96.56 316 ALA A N 1
ATOM 2497 C CA . ALA A 1 316 ? 17.608 11.494 -17.936 1.00 96.56 316 ALA A CA 1
ATOM 2498 C C . ALA A 1 316 ? 18.642 12.331 -18.717 1.00 96.56 316 ALA A C 1
ATOM 2500 O O . ALA A 1 316 ? 19.494 12.978 -18.111 1.00 96.56 316 ALA A O 1
ATOM 2501 N N . ASN A 1 317 ? 18.541 12.368 -20.051 1.00 95.50 317 ASN A N 1
ATOM 2502 C CA . ASN A 1 317 ? 19.445 13.155 -20.900 1.00 95.50 317 ASN A CA 1
ATOM 2503 C C . ASN A 1 317 ? 19.143 14.661 -20.851 1.00 95.50 317 ASN A C 1
ATOM 2505 O O . ASN A 1 317 ? 20.049 15.468 -21.034 1.00 95.50 317 ASN A O 1
ATOM 2509 N N . ALA A 1 318 ? 17.881 15.036 -20.619 1.00 96.38 318 ALA A N 1
ATOM 2510 C CA . ALA A 1 318 ? 17.457 16.433 -20.554 1.00 96.38 318 ALA A CA 1
ATOM 2511 C C . ALA A 1 318 ? 17.843 17.085 -19.215 1.00 96.38 318 ALA A C 1
ATOM 2513 O O . ALA A 1 318 ? 18.208 18.257 -19.186 1.00 96.38 318 ALA A O 1
ATOM 2514 N N . TYR A 1 319 ? 17.826 16.316 -18.117 1.00 97.56 319 TYR A N 1
ATOM 2515 C CA . TYR A 1 319 ? 18.143 16.804 -16.769 1.00 97.56 319 TYR A CA 1
ATOM 2516 C C . TYR A 1 319 ? 19.238 15.969 -16.074 1.00 97.56 319 TYR A C 1
ATOM 2518 O O . TYR A 1 319 ? 19.010 15.391 -15.006 1.00 97.56 319 TYR A O 1
ATOM 2526 N N . PRO A 1 320 ? 20.471 15.935 -16.616 1.00 97.12 320 PRO A N 1
ATOM 2527 C CA . PRO A 1 320 ? 21.556 15.106 -16.080 1.00 97.12 320 PRO A CA 1
ATOM 2528 C C . PRO A 1 320 ? 22.016 15.532 -14.676 1.00 97.12 320 PRO A C 1
ATOM 2530 O O . PRO A 1 320 ? 22.588 14.735 -13.933 1.00 97.12 320 PRO A O 1
ATOM 2533 N N . TYR A 1 321 ? 21.790 16.790 -14.285 1.00 97.81 321 TYR A N 1
ATOM 2534 C CA . TYR A 1 321 ? 22.092 17.266 -12.932 1.00 97.81 321 TYR A CA 1
ATOM 2535 C C . TYR A 1 321 ? 21.143 16.670 -11.889 1.00 97.81 321 TYR A C 1
ATOM 2537 O O . TYR A 1 321 ? 21.615 16.193 -10.861 1.00 97.81 321 TYR A O 1
ATOM 2545 N N . ILE A 1 322 ? 19.840 16.620 -12.190 1.00 97.88 322 ILE A N 1
ATOM 2546 C CA . ILE A 1 322 ? 18.833 16.010 -11.309 1.00 97.88 322 ILE A CA 1
ATOM 2547 C C . ILE A 1 322 ? 19.105 14.511 -11.184 1.00 97.88 322 ILE A C 1
ATOM 2549 O O . ILE A 1 322 ? 19.125 13.979 -10.078 1.00 97.88 322 ILE A O 1
ATOM 2553 N N . LEU A 1 323 ? 19.399 13.835 -12.300 1.00 97.69 323 LEU A N 1
ATOM 2554 C CA . LEU A 1 323 ? 19.736 12.411 -12.285 1.00 97.69 323 LEU A CA 1
ATOM 2555 C C . LEU A 1 323 ? 20.905 12.106 -11.332 1.00 97.69 323 LEU A C 1
ATOM 2557 O O . LEU A 1 323 ? 20.795 11.207 -10.501 1.00 97.69 323 LEU A O 1
ATOM 2561 N N . ARG A 1 324 ? 21.999 12.876 -11.420 1.00 97.62 324 ARG A N 1
ATOM 2562 C CA . ARG A 1 324 ? 23.184 12.702 -10.561 1.00 97.62 324 ARG A CA 1
ATOM 2563 C C . ARG A 1 324 ? 22.912 13.008 -9.090 1.00 97.62 324 ARG A C 1
ATOM 2565 O O . ARG A 1 324 ? 23.477 12.345 -8.220 1.00 97.62 324 ARG A O 1
ATOM 2572 N N . GLU A 1 325 ? 22.061 13.990 -8.801 1.00 97.81 325 GLU A N 1
ATOM 2573 C CA . GLU A 1 325 ? 21.628 14.283 -7.431 1.00 97.81 325 GLU A CA 1
ATOM 2574 C C . GLU A 1 325 ? 20.902 13.074 -6.825 1.00 97.81 325 GLU A C 1
ATOM 2576 O O . GLU A 1 325 ? 21.295 12.582 -5.768 1.00 97.81 325 GLU A O 1
ATOM 2581 N N . LEU A 1 326 ? 19.890 12.549 -7.524 1.00 97.62 326 LEU A N 1
ATOM 2582 C CA . LEU A 1 326 ? 19.112 11.398 -7.056 1.00 97.62 326 LEU A CA 1
ATOM 2583 C C . LEU A 1 326 ? 19.970 10.136 -6.925 1.00 97.62 326 LEU A C 1
ATOM 2585 O O . LEU A 1 326 ? 19.831 9.387 -5.962 1.00 97.62 326 LEU A O 1
ATOM 2589 N N . GLU A 1 327 ? 20.890 9.914 -7.860 1.00 96.12 327 GLU A N 1
ATOM 2590 C CA . GLU A 1 327 ? 21.848 8.812 -7.788 1.00 96.12 327 GLU A CA 1
ATOM 2591 C C . GLU A 1 327 ? 22.769 8.921 -6.563 1.00 96.12 327 GLU A C 1
ATOM 2593 O O . GLU A 1 327 ? 23.045 7.924 -5.890 1.00 96.12 327 GLU A O 1
ATOM 2598 N N . THR A 1 328 ? 23.218 10.134 -6.234 1.00 96.62 328 THR A N 1
ATOM 2599 C CA . THR A 1 328 ? 24.031 10.389 -5.038 1.00 96.62 328 THR A CA 1
ATOM 2600 C C . THR A 1 328 ? 23.249 10.070 -3.765 1.00 96.62 328 THR A C 1
ATOM 2602 O O . THR A 1 328 ? 23.780 9.389 -2.882 1.00 96.62 328 THR A O 1
ATOM 2605 N N . ASP A 1 329 ? 21.982 10.487 -3.695 1.00 95.69 329 ASP A N 1
ATOM 2606 C CA . ASP A 1 329 ? 21.089 10.178 -2.573 1.00 95.69 329 ASP A CA 1
ATOM 2607 C C . ASP A 1 329 ? 20.917 8.659 -2.404 1.00 95.69 329 ASP A C 1
ATOM 2609 O O . ASP A 1 329 ? 21.138 8.127 -1.312 1.00 95.69 329 ASP A O 1
ATOM 2613 N N . VAL A 1 330 ? 20.603 7.938 -3.490 1.00 94.56 330 VAL A N 1
ATOM 2614 C CA . VAL A 1 330 ? 20.454 6.469 -3.498 1.00 94.56 330 VAL A CA 1
ATOM 2615 C C . VAL A 1 330 ? 21.722 5.781 -2.988 1.00 94.56 330 VAL A C 1
ATOM 2617 O O . VAL A 1 330 ? 21.654 4.891 -2.138 1.00 94.56 330 VAL A O 1
ATOM 2620 N N . ASN A 1 331 ? 22.898 6.219 -3.437 1.00 92.75 331 ASN A N 1
ATOM 2621 C CA . ASN A 1 331 ? 24.169 5.681 -2.950 1.00 92.75 331 ASN A CA 1
ATOM 2622 C C . ASN A 1 331 ? 24.405 5.990 -1.460 1.00 92.75 331 ASN A C 1
ATOM 2624 O O . ASN A 1 331 ? 25.001 5.179 -0.747 1.00 92.75 331 ASN A O 1
ATOM 2628 N N . GLY A 1 332 ? 23.911 7.125 -0.962 1.00 92.06 332 GLY A N 1
ATOM 2629 C CA . GLY A 1 332 ? 23.898 7.452 0.465 1.00 92.06 332 GLY A CA 1
ATOM 2630 C C . GLY A 1 332 ? 23.001 6.525 1.295 1.00 92.06 332 GLY A C 1
ATOM 2631 O O . GLY A 1 332 ? 23.364 6.169 2.418 1.00 92.06 332 GLY A O 1
ATOM 2632 N N . TYR A 1 333 ? 21.856 6.092 0.759 1.00 90.44 333 TYR A N 1
ATOM 2633 C CA . TYR A 1 333 ? 21.017 5.063 1.389 1.00 90.44 333 TYR A CA 1
ATOM 2634 C C . TYR A 1 333 ? 21.711 3.699 1.413 1.00 90.44 333 TYR A C 1
ATOM 2636 O O . TYR A 1 333 ? 21.788 3.079 2.474 1.00 90.44 333 TYR A O 1
ATOM 2644 N N . ARG A 1 334 ? 22.316 3.272 0.297 1.00 88.31 334 ARG A N 1
ATOM 2645 C CA . ARG A 1 334 ? 23.055 1.996 0.222 1.00 88.31 334 ARG A CA 1
ATOM 2646 C C . ARG A 1 334 ? 24.171 1.900 1.262 1.00 88.31 334 ARG A C 1
ATOM 2648 O O . ARG A 1 334 ? 24.300 0.880 1.924 1.00 88.31 334 ARG A O 1
ATOM 2655 N N . LYS A 1 335 ? 24.933 2.979 1.473 1.00 88.69 335 LYS A N 1
ATOM 2656 C CA . LYS A 1 335 ? 26.023 3.023 2.471 1.00 88.69 335 LYS A CA 1
ATOM 2657 C C . LYS A 1 335 ? 25.554 2.871 3.921 1.00 88.69 335 LYS A C 1
ATOM 2659 O O . LYS A 1 335 ? 26.348 2.474 4.765 1.00 88.69 335 LYS A O 1
ATOM 2664 N N . ARG A 1 336 ? 24.302 3.227 4.216 1.00 86.75 336 ARG A N 1
ATOM 2665 C CA . ARG A 1 336 ? 23.695 3.124 5.555 1.00 86.75 336 ARG A CA 1
ATOM 2666 C C . ARG A 1 336 ? 22.838 1.869 5.721 1.00 86.75 336 ARG A C 1
ATOM 2668 O O . ARG A 1 336 ? 22.327 1.632 6.810 1.00 86.75 336 ARG A O 1
ATOM 2675 N N . SER A 1 337 ? 22.651 1.102 4.649 1.00 83.88 337 SER A N 1
ATOM 2676 C CA . SER A 1 337 ? 21.828 -0.102 4.664 1.00 83.88 337 SER A CA 1
ATOM 2677 C C . SER A 1 337 ? 22.547 -1.214 5.420 1.00 83.88 337 SER A C 1
ATOM 2679 O O . SER A 1 337 ? 23.755 -1.402 5.275 1.00 83.88 337 SER A O 1
ATOM 2681 N N . VAL A 1 338 ? 21.797 -1.954 6.232 1.00 84.94 338 VAL A N 1
ATOM 2682 C CA . VAL A 1 338 ? 22.302 -3.159 6.895 1.00 84.94 338 VAL A CA 1
ATOM 2683 C C . VAL A 1 338 ? 22.235 -4.351 5.934 1.00 84.94 338 VAL A C 1
ATOM 2685 O O . VAL A 1 338 ? 21.358 -4.365 5.067 1.00 84.94 338 VAL A O 1
ATOM 2688 N N . PRO A 1 339 ? 23.125 -5.353 6.063 1.00 81.38 339 PRO A N 1
ATOM 2689 C CA . PRO A 1 339 ? 23.045 -6.566 5.256 1.00 81.38 339 PRO A CA 1
ATOM 2690 C C . PRO A 1 339 ? 21.704 -7.288 5.420 1.00 81.38 339 PRO A C 1
ATOM 2692 O O . PRO A 1 339 ? 21.095 -7.253 6.497 1.00 81.38 339 PRO A O 1
ATOM 2695 N N . SER A 1 340 ? 21.278 -7.975 4.358 1.00 79.38 340 SER A N 1
ATOM 2696 C CA . SER A 1 340 ? 20.103 -8.844 4.379 1.00 79.38 340 SER A CA 1
ATOM 2697 C C . SER A 1 340 ? 20.227 -9.876 5.495 1.00 79.38 340 SER A C 1
ATOM 2699 O O . SER A 1 340 ? 21.276 -10.491 5.689 1.00 79.38 340 SER A O 1
ATOM 2701 N N . ARG A 1 341 ? 19.143 -10.068 6.250 1.00 84.56 341 ARG A N 1
ATOM 2702 C CA . ARG A 1 341 ? 19.056 -11.104 7.292 1.00 84.56 341 ARG A CA 1
ATOM 2703 C C . ARG A 1 341 ? 18.441 -12.398 6.766 1.00 84.56 341 ARG A C 1
ATOM 2705 O O . ARG A 1 341 ? 18.038 -13.234 7.573 1.00 84.56 341 ARG A O 1
ATOM 2712 N N . GLN A 1 342 ? 18.329 -12.550 5.447 1.00 79.56 342 GLN A N 1
ATOM 2713 C CA . GLN A 1 342 ? 17.769 -13.744 4.831 1.00 79.56 342 GLN A CA 1
ATOM 2714 C C . GLN A 1 342 ? 18.543 -14.987 5.290 1.00 79.56 342 GLN A C 1
ATOM 2716 O O . GLN A 1 342 ? 19.764 -15.050 5.186 1.00 79.56 342 GLN A O 1
ATOM 2721 N N . GLN A 1 343 ? 17.814 -15.956 5.837 1.00 81.69 343 GLN A N 1
ATOM 2722 C CA . GLN A 1 343 ? 18.349 -17.243 6.276 1.00 81.69 343 GLN A CA 1
ATOM 2723 C C . GLN A 1 343 ? 17.920 -18.337 5.289 1.00 81.69 343 GLN A C 1
ATOM 2725 O O . GLN A 1 343 ? 16.876 -18.190 4.641 1.00 81.69 343 GLN A O 1
ATOM 2730 N N . PRO A 1 344 ? 18.691 -19.432 5.160 1.00 87.25 344 PRO A N 1
ATOM 2731 C CA . PRO A 1 344 ? 18.233 -20.606 4.427 1.00 87.25 344 PRO A CA 1
ATOM 2732 C C . PRO A 1 344 ? 16.980 -21.202 5.083 1.00 87.25 344 PRO A C 1
ATOM 2734 O O . PRO A 1 344 ? 16.709 -20.985 6.265 1.00 87.25 344 PRO A O 1
ATOM 2737 N N . SER A 1 345 ? 16.218 -21.973 4.306 1.00 82.38 345 SER A N 1
ATOM 2738 C CA . SER A 1 345 ? 15.068 -22.710 4.835 1.00 82.38 345 SER A CA 1
ATOM 2739 C C . SER A 1 345 ? 15.514 -23.694 5.924 1.00 82.38 345 SER A C 1
ATOM 2741 O O . SER A 1 345 ? 16.493 -24.420 5.748 1.00 82.38 345 SER A O 1
ATOM 2743 N N . ASP A 1 346 ? 14.798 -23.720 7.048 1.00 87.19 346 ASP A N 1
ATOM 2744 C CA . ASP A 1 346 ? 15.026 -24.672 8.133 1.00 87.19 346 ASP A CA 1
ATOM 2745 C C . ASP A 1 346 ? 14.102 -25.878 7.948 1.00 87.19 346 ASP A C 1
ATOM 2747 O O . ASP A 1 346 ? 12.883 -25.757 8.050 1.00 87.19 346 ASP A O 1
ATOM 2751 N N . SER A 1 347 ? 14.675 -27.059 7.714 1.00 87.81 347 SER A N 1
ATOM 2752 C CA . SER A 1 347 ? 13.909 -28.304 7.539 1.00 87.81 347 SER A CA 1
ATOM 2753 C C . SER A 1 347 ? 13.017 -28.664 8.735 1.00 87.81 347 SER A C 1
ATOM 2755 O O . SER A 1 347 ? 12.060 -29.422 8.589 1.00 87.81 347 SER A O 1
ATOM 2757 N N . ARG A 1 348 ? 13.287 -28.123 9.930 1.00 87.19 348 ARG A N 1
ATOM 2758 C CA . ARG A 1 348 ? 12.426 -28.309 11.108 1.00 87.19 348 ARG A CA 1
ATOM 2759 C C . ARG A 1 348 ? 11.128 -27.515 11.018 1.00 87.19 348 ARG A C 1
ATOM 2761 O O . ARG A 1 348 ? 10.196 -27.850 11.735 1.00 87.19 348 ARG A O 1
ATOM 2768 N N . ALA A 1 349 ? 11.053 -26.507 10.150 1.00 85.62 349 ALA A N 1
ATOM 2769 C CA . ALA A 1 349 ? 9.829 -25.762 9.870 1.00 85.62 349 ALA A CA 1
ATOM 2770 C C . ALA A 1 349 ? 8.811 -26.567 9.048 1.00 85.62 349 ALA A C 1
ATOM 2772 O O . ALA A 1 349 ? 7.686 -26.103 8.878 1.00 85.62 349 ALA A O 1
ATOM 2773 N N . ASP A 1 350 ? 9.202 -27.737 8.525 1.00 84.50 350 ASP A N 1
ATOM 2774 C CA . ASP A 1 350 ? 8.358 -28.572 7.675 1.00 84.50 350 ASP A CA 1
ATOM 2775 C C . ASP A 1 350 ? 7.022 -28.893 8.372 1.00 84.50 350 ASP A C 1
ATOM 2777 O O . ASP A 1 350 ? 7.019 -29.569 9.408 1.00 84.50 350 ASP A O 1
ATOM 2781 N N . PRO A 1 351 ? 5.874 -28.442 7.829 1.00 84.00 351 PRO A N 1
ATOM 2782 C CA . PRO A 1 351 ? 4.573 -28.655 8.447 1.00 84.00 351 PRO A CA 1
ATOM 2783 C C . PRO A 1 351 ? 4.218 -30.139 8.588 1.00 84.00 351 PRO A C 1
ATOM 2785 O O . PRO A 1 351 ? 3.431 -30.470 9.475 1.00 84.00 351 PRO A O 1
ATOM 2788 N N . ALA A 1 352 ? 4.806 -31.051 7.799 1.00 85.88 352 ALA A N 1
ATOM 2789 C CA . ALA A 1 352 ? 4.623 -32.495 7.976 1.00 85.88 352 ALA A CA 1
ATOM 2790 C C . ALA A 1 352 ? 5.083 -32.977 9.366 1.00 85.88 352 ALA A C 1
ATOM 2792 O O . ALA A 1 352 ? 4.557 -33.956 9.891 1.00 85.88 352 ALA A O 1
ATOM 2793 N N . ARG A 1 353 ? 6.011 -32.246 9.999 1.00 83.06 353 ARG A N 1
ATOM 2794 C CA . ARG A 1 353 ? 6.490 -32.491 11.368 1.00 83.06 353 ARG A CA 1
ATOM 2795 C C . ARG A 1 353 ? 5.611 -31.846 12.447 1.00 83.06 353 ARG A C 1
ATOM 2797 O O . ARG A 1 353 ? 5.835 -32.086 13.626 1.00 83.06 353 ARG A O 1
ATOM 2804 N N . HIS A 1 354 ? 4.611 -31.056 12.051 1.00 81.44 354 HIS A N 1
ATOM 2805 C CA . HIS A 1 354 ? 3.782 -30.221 12.930 1.00 81.44 354 HIS A CA 1
ATOM 2806 C C . HIS A 1 354 ? 2.285 -30.406 12.661 1.00 81.44 354 HIS A C 1
ATOM 2808 O O . HIS A 1 354 ? 1.545 -29.432 12.512 1.00 81.44 354 HIS A O 1
ATOM 2814 N N . ASN A 1 355 ? 1.821 -31.655 12.553 1.00 82.06 355 ASN A N 1
ATOM 2815 C CA . ASN A 1 355 ? 0.422 -31.986 12.240 1.00 82.06 355 ASN A CA 1
ATOM 2816 C C . ASN A 1 355 ? -0.102 -31.241 10.999 1.00 82.06 355 ASN A C 1
ATOM 2818 O O . ASN A 1 355 ? -1.189 -30.660 11.009 1.00 82.06 355 ASN A O 1
ATOM 2822 N N . CYS A 1 356 ? 0.713 -31.211 9.941 1.00 81.00 356 CYS A N 1
ATOM 2823 C CA . CYS A 1 356 ? 0.427 -30.522 8.680 1.00 81.00 356 CYS A CA 1
ATOM 2824 C C . CYS A 1 356 ? 0.094 -29.027 8.851 1.00 81.00 356 CYS A C 1
ATOM 2826 O O . CYS A 1 356 ? -0.631 -28.448 8.043 1.00 81.00 356 CYS A O 1
ATOM 2828 N N . THR A 1 357 ? 0.614 -28.388 9.903 1.00 78.81 357 THR A N 1
ATOM 2829 C CA . THR A 1 357 ? 0.330 -26.991 10.234 1.00 78.81 357 THR A CA 1
ATOM 2830 C C . THR A 1 357 ? 1.611 -26.174 10.280 1.00 78.81 357 THR A C 1
ATOM 2832 O O . THR A 1 357 ? 2.531 -26.473 11.035 1.00 78.81 357 THR A O 1
ATOM 2835 N N . TRP A 1 358 ? 1.642 -25.063 9.542 1.00 82.00 358 TRP A N 1
ATOM 2836 C CA . TRP A 1 358 ? 2.686 -24.056 9.716 1.00 82.00 358 TRP A CA 1
ATOM 2837 C C . TRP A 1 358 ? 2.604 -23.461 11.131 1.00 82.00 358 TRP A C 1
ATOM 2839 O O . TRP A 1 358 ? 1.609 -22.840 11.530 1.00 82.00 358 TRP A O 1
ATOM 2849 N N . THR A 1 359 ? 3.648 -23.686 11.921 1.00 80.19 359 THR A N 1
ATOM 2850 C CA . THR A 1 359 ? 3.743 -23.262 13.320 1.00 80.19 359 THR A CA 1
ATOM 2851 C C . THR A 1 359 ? 5.134 -22.735 13.621 1.00 80.19 359 THR A C 1
ATOM 2853 O O . THR A 1 359 ? 6.068 -22.963 12.863 1.00 80.19 359 THR A O 1
ATOM 2856 N N . TRP A 1 360 ? 5.272 -22.038 14.743 1.00 79.31 360 TRP A N 1
ATOM 2857 C CA . TRP A 1 360 ? 6.577 -21.776 15.334 1.00 79.31 360 TRP A CA 1
ATOM 2858 C C . TRP A 1 360 ? 7.204 -23.118 15.735 1.00 79.31 360 TRP A C 1
ATOM 2860 O O . TRP A 1 360 ? 6.602 -23.848 16.519 1.00 79.31 360 TRP A O 1
ATOM 2870 N N . TRP A 1 361 ? 8.363 -23.451 15.160 1.00 76.88 361 TRP A N 1
ATOM 2871 C CA . TRP A 1 361 ? 9.057 -24.737 15.360 1.00 76.88 361 TRP A CA 1
ATOM 2872 C C . TRP A 1 361 ? 10.312 -24.625 16.238 1.00 76.88 361 TRP A C 1
ATOM 2874 O O . TRP A 1 361 ? 10.911 -25.634 16.602 1.00 76.88 361 TRP A O 1
ATOM 2884 N N . LEU A 1 362 ? 10.738 -23.400 16.555 1.00 76.94 362 LEU A N 1
ATOM 2885 C CA . LEU A 1 362 ? 11.807 -23.139 17.512 1.00 76.94 362 LEU A CA 1
ATOM 2886 C C . LEU A 1 362 ? 11.194 -23.169 18.916 1.00 76.94 362 LEU A C 1
ATOM 2888 O O . LEU A 1 362 ? 10.642 -22.172 19.385 1.00 76.94 362 LEU A O 1
ATOM 2892 N N . GLU A 1 363 ? 11.239 -24.329 19.567 1.00 51.19 363 GLU A N 1
ATOM 2893 C CA . GLU A 1 363 ? 10.912 -24.437 20.990 1.00 51.19 363 GLU A CA 1
ATOM 2894 C C . GLU A 1 363 ? 11.874 -23.550 21.803 1.00 51.19 363 GLU A C 1
ATOM 2896 O O . GLU A 1 363 ? 13.087 -23.600 21.601 1.00 51.19 363 GLU A O 1
ATOM 2901 N N . GLY A 1 364 ? 11.341 -22.700 22.693 1.00 46.81 364 GLY A N 1
ATOM 2902 C CA . GLY A 1 364 ? 12.157 -21.890 23.615 1.00 46.81 364 GLY A CA 1
ATOM 2903 C C . GLY A 1 364 ? 11.783 -20.412 23.785 1.00 46.81 364 GLY A C 1
ATOM 2904 O O . GLY A 1 364 ? 12.360 -19.751 24.642 1.00 46.81 364 GLY A O 1
ATOM 2905 N N . LEU A 1 365 ? 10.805 -19.870 23.047 1.00 40.66 365 LEU A N 1
ATOM 2906 C CA . LEU A 1 365 ? 10.348 -18.476 23.220 1.00 40.66 365 LEU A CA 1
ATOM 2907 C C . LEU A 1 365 ? 8.870 -18.357 23.622 1.00 40.66 365 LEU A C 1
ATOM 2909 O O . LEU A 1 365 ? 8.133 -17.530 23.087 1.00 40.66 365 LEU A O 1
ATOM 2913 N N . GLY A 1 366 ? 8.433 -19.143 24.611 1.00 37.03 366 GLY A N 1
ATOM 2914 C CA . GLY A 1 366 ? 7.211 -18.799 25.340 1.00 37.03 366 GLY A CA 1
ATOM 2915 C C . GLY A 1 366 ? 6.603 -19.893 26.208 1.00 37.03 366 GLY A C 1
ATOM 2916 O O . GLY A 1 366 ? 5.754 -20.619 25.721 1.00 37.03 366 GLY A O 1
ATOM 2917 N N . THR A 1 367 ? 6.946 -19.902 27.501 1.00 34.31 367 THR A N 1
ATOM 2918 C CA . THR A 1 367 ? 5.986 -19.927 28.628 1.00 34.31 367 THR A CA 1
ATOM 2919 C C . THR A 1 367 ? 6.709 -19.550 29.926 1.00 34.31 367 THR A C 1
ATOM 2921 O O . THR A 1 367 ? 7.027 -20.399 30.751 1.00 34.31 367 THR A O 1
ATOM 2924 N N . GLN A 1 368 ? 6.949 -18.259 30.138 1.00 31.50 368 GLN A N 1
ATOM 2925 C CA . GLN A 1 368 ? 6.931 -17.698 31.488 1.00 31.50 368 GLN A CA 1
ATOM 2926 C C . GLN A 1 368 ? 6.116 -16.410 31.421 1.00 31.50 368 GLN A C 1
ATOM 2928 O O . GLN A 1 368 ? 6.585 -15.385 30.937 1.00 31.50 368 GLN A O 1
ATOM 2933 N N . SER A 1 369 ? 4.858 -16.477 31.850 1.00 32.16 369 SER A N 1
ATOM 2934 C CA . SER A 1 369 ? 4.135 -15.276 32.256 1.00 32.16 369 SER A CA 1
ATOM 2935 C C . SER A 1 369 ? 4.796 -14.757 33.533 1.00 32.16 369 SER A C 1
ATOM 2937 O O . SER A 1 369 ? 4.789 -15.489 34.525 1.00 32.16 369 SER A O 1
ATOM 2939 N N . PRO A 1 370 ? 5.342 -13.528 33.571 1.00 36.16 370 PRO A N 1
ATOM 2940 C CA . PRO A 1 370 ? 5.729 -12.930 34.832 1.00 36.16 370 PRO A CA 1
ATOM 2941 C C . PRO A 1 370 ? 4.444 -12.551 35.556 1.00 36.16 370 PRO A C 1
ATOM 2943 O O . PRO A 1 370 ? 3.592 -11.823 35.040 1.00 36.16 370 PRO A O 1
ATOM 2946 N N . THR A 1 371 ? 4.300 -13.104 36.747 1.00 35.50 371 THR A N 1
ATOM 2947 C CA . THR A 1 371 ? 3.262 -12.791 37.712 1.00 35.50 371 THR A CA 1
ATOM 2948 C C . THR A 1 371 ? 3.117 -11.276 37.902 1.00 35.50 371 THR A C 1
ATOM 2950 O O . THR A 1 371 ? 4.085 -10.518 37.979 1.00 35.50 371 THR A O 1
ATOM 2953 N N . HIS A 1 372 ? 1.860 -10.835 37.961 1.00 38.03 372 HIS A N 1
ATOM 2954 C CA . HIS A 1 372 ? 1.436 -9.506 38.389 1.00 38.03 372 HIS A CA 1
ATOM 2955 C C . HIS A 1 372 ? 2.115 -9.133 39.723 1.00 38.03 372 HIS A C 1
ATOM 2957 O O . HIS A 1 372 ? 1.674 -9.600 40.764 1.00 38.03 372 HIS A O 1
ATOM 2963 N N . ASN A 1 373 ? 3.192 -8.335 39.691 1.00 43.12 373 ASN A N 1
ATOM 2964 C CA . ASN A 1 373 ? 3.635 -7.468 40.806 1.00 43.12 373 ASN A CA 1
ATOM 2965 C C . ASN A 1 373 ? 4.820 -6.529 40.474 1.00 43.12 373 ASN A C 1
ATOM 2967 O O . ASN A 1 373 ? 5.105 -5.622 41.248 1.00 43.12 373 ASN A O 1
ATOM 2971 N N . LEU A 1 374 ? 5.483 -6.654 39.317 1.00 36.53 374 LEU A N 1
ATOM 2972 C CA . LEU A 1 374 ? 6.633 -5.793 38.962 1.00 36.53 374 LEU A CA 1
ATOM 2973 C C . LEU A 1 374 ? 6.269 -4.448 38.299 1.00 36.53 374 LEU A C 1
ATOM 2975 O O . LEU A 1 374 ? 7.067 -3.512 38.325 1.00 36.53 374 LEU A O 1
ATOM 2979 N N . GLN A 1 375 ? 5.060 -4.299 37.746 1.00 38.19 375 GLN A N 1
ATOM 2980 C CA . GLN A 1 375 ? 4.645 -3.057 37.068 1.00 38.19 375 GLN A CA 1
ATOM 2981 C C . GLN A 1 375 ? 4.463 -1.866 38.019 1.00 38.19 375 GLN A C 1
ATOM 2983 O O . GLN A 1 375 ? 4.666 -0.726 37.608 1.00 38.19 375 GLN A O 1
ATOM 2988 N N . GLN A 1 376 ? 4.134 -2.118 39.288 1.00 37.03 376 GLN A N 1
ATOM 2989 C CA . GLN A 1 376 ? 3.925 -1.060 40.280 1.00 37.03 376 GLN A CA 1
ATOM 2990 C C . GLN A 1 376 ? 5.244 -0.547 40.884 1.00 37.03 376 GLN A C 1
ATOM 2992 O O . GLN A 1 376 ? 5.301 0.591 41.332 1.00 37.03 376 GLN A O 1
ATOM 2997 N N . LEU A 1 377 ? 6.317 -1.348 40.827 1.00 36.81 377 LEU A N 1
ATOM 2998 C CA . LEU A 1 377 ? 7.683 -0.954 41.203 1.00 36.81 377 LEU A CA 1
ATOM 2999 C C . LEU A 1 377 ? 8.380 -0.148 40.093 1.00 36.81 377 LEU A C 1
ATOM 3001 O O . LEU A 1 377 ? 9.105 0.805 40.377 1.00 36.81 377 LEU A O 1
ATOM 3005 N N . PHE A 1 378 ? 8.113 -0.476 38.826 1.00 36.78 378 PHE A N 1
ATOM 3006 C CA . PHE A 1 378 ? 8.708 0.218 37.679 1.00 36.78 378 PHE A CA 1
ATOM 3007 C C . PHE A 1 378 ? 8.182 1.650 37.488 1.00 36.78 378 PHE A C 1
ATOM 3009 O O . PHE A 1 378 ? 8.954 2.538 37.128 1.00 36.78 378 PHE A O 1
ATOM 3016 N N . SER A 1 379 ? 6.900 1.916 37.771 1.00 39.19 379 SER A N 1
ATOM 3017 C CA . SER A 1 379 ? 6.332 3.262 37.590 1.00 39.19 379 SER A CA 1
ATOM 3018 C C . SER A 1 379 ? 6.906 4.292 38.566 1.00 39.19 379 SER A C 1
ATOM 3020 O O . SER A 1 379 ? 7.146 5.437 38.190 1.00 39.19 379 SER A O 1
ATOM 3022 N N . THR A 1 380 ? 7.181 3.889 39.808 1.00 40.66 380 THR A N 1
ATOM 3023 C CA . THR A 1 380 ? 7.776 4.752 40.843 1.00 40.66 380 THR A CA 1
ATOM 3024 C C . THR A 1 380 ? 9.254 5.025 40.566 1.00 40.66 380 THR A C 1
ATOM 3026 O O . THR A 1 380 ? 9.729 6.137 40.794 1.00 40.66 380 THR A O 1
ATOM 3029 N N . PHE A 1 381 ? 9.970 4.044 40.006 1.00 37.00 381 PHE A N 1
ATOM 3030 C CA . PHE A 1 381 ? 11.368 4.184 39.593 1.00 37.00 381 PHE A CA 1
ATOM 3031 C C . PHE A 1 381 ? 11.526 5.136 38.395 1.00 37.00 381 PHE A C 1
ATOM 3033 O O . PHE A 1 381 ? 12.434 5.968 38.362 1.00 37.00 381 PHE A O 1
ATOM 3040 N N . GLN A 1 382 ? 10.597 5.081 37.438 1.00 40.41 382 GLN A N 1
ATOM 3041 C CA . GLN A 1 382 ? 10.652 5.904 36.230 1.00 40.41 382 GLN A CA 1
ATOM 3042 C C . GLN A 1 382 ? 10.366 7.389 36.508 1.00 40.41 382 GLN A C 1
ATOM 3044 O O . GLN A 1 382 ? 11.095 8.251 36.018 1.00 40.41 382 GLN A O 1
ATOM 3049 N N . SER A 1 383 ? 9.399 7.706 37.377 1.00 41.72 383 SER A N 1
ATOM 3050 C CA . SER A 1 383 ? 9.132 9.097 37.783 1.00 41.72 383 SER A CA 1
ATOM 3051 C C . SER A 1 383 ? 10.276 9.725 38.594 1.00 41.72 383 SER A C 1
ATOM 3053 O O . SER A 1 383 ? 10.506 10.932 38.500 1.00 41.72 383 SER A O 1
ATOM 3055 N N . PHE A 1 384 ? 11.031 8.925 39.357 1.00 43.50 384 PHE A N 1
ATOM 3056 C CA . PHE A 1 384 ? 12.211 9.395 40.092 1.00 43.50 384 PHE A CA 1
ATOM 3057 C C . PHE A 1 384 ? 13.400 9.680 39.158 1.00 43.50 384 PHE A C 1
ATOM 3059 O O . PHE A 1 384 ? 14.053 10.720 39.281 1.00 43.50 384 PHE A O 1
ATOM 3066 N N . MET A 1 385 ? 13.637 8.809 38.169 1.00 40.03 385 MET A N 1
ATOM 3067 C CA . MET A 1 385 ? 14.692 8.991 37.164 1.00 40.03 385 MET A CA 1
ATOM 3068 C C . MET A 1 385 ? 14.440 10.203 36.258 1.00 40.03 385 MET A C 1
ATOM 3070 O O . MET A 1 385 ? 15.376 10.938 35.945 1.00 40.03 385 MET A O 1
ATOM 3074 N N . GLU A 1 386 ? 13.187 10.481 35.889 1.00 46.53 386 GLU A N 1
ATOM 3075 C CA . GLU A 1 386 ? 12.841 11.661 35.083 1.00 46.53 386 GLU A CA 1
ATOM 3076 C C . GLU A 1 386 ? 13.095 12.983 35.833 1.00 46.53 386 GLU A C 1
ATOM 3078 O O . GLU A 1 386 ? 13.617 13.936 35.248 1.00 46.53 386 GLU A O 1
ATOM 3083 N N . TYR A 1 387 ? 12.823 13.034 37.144 1.00 45.72 387 TYR A N 1
ATOM 3084 C CA . TYR A 1 387 ? 13.121 14.207 37.975 1.00 45.72 387 TYR A CA 1
ATOM 3085 C C . TYR A 1 387 ? 14.636 14.415 38.170 1.00 45.72 387 TYR A C 1
ATOM 3087 O O . TYR A 1 387 ? 15.126 15.548 38.119 1.00 45.72 387 TYR A O 1
ATOM 3095 N N . PHE A 1 388 ? 15.398 13.328 38.334 1.00 42.59 388 PHE A N 1
ATOM 3096 C CA . PHE A 1 388 ? 16.852 13.375 38.521 1.00 42.59 388 PHE A CA 1
ATOM 3097 C C . PHE A 1 388 ? 17.594 13.800 37.242 1.00 42.59 388 PHE A C 1
ATOM 3099 O O . PHE A 1 388 ? 18.478 14.659 37.298 1.00 42.59 388 PHE A O 1
ATOM 3106 N N . MET A 1 389 ? 17.179 13.294 36.075 1.00 42.41 389 MET A N 1
ATOM 3107 C CA . MET A 1 389 ? 17.753 13.679 34.777 1.00 42.41 389 MET A CA 1
ATOM 3108 C C . MET A 1 389 ? 17.446 15.144 34.416 1.00 42.41 389 MET A C 1
ATOM 3110 O O . MET A 1 389 ? 18.305 15.842 33.873 1.00 42.41 389 MET A O 1
ATOM 3114 N N . ALA A 1 390 ? 16.269 15.662 34.791 1.00 45.53 390 ALA A N 1
ATOM 3115 C CA . ALA A 1 390 ? 15.917 17.074 34.602 1.00 45.53 390 ALA A CA 1
ATOM 3116 C C . ALA A 1 390 ? 16.735 18.030 35.495 1.00 45.53 390 ALA A C 1
ATOM 3118 O O . ALA A 1 390 ? 17.035 19.161 35.096 1.00 45.53 390 ALA A O 1
ATOM 3119 N N . LEU A 1 391 ? 17.123 17.585 36.697 1.00 42.75 391 LEU A N 1
ATOM 3120 C CA . LEU A 1 391 ? 18.025 18.328 37.580 1.00 42.75 391 LEU A CA 1
ATOM 3121 C C . LEU A 1 391 ? 19.468 18.317 37.041 1.00 42.75 391 LEU A C 1
ATOM 3123 O O . LEU A 1 391 ? 20.153 19.339 37.109 1.00 42.75 391 LEU A O 1
ATOM 3127 N N . PHE A 1 392 ? 19.899 17.201 36.442 1.00 40.78 392 PHE A N 1
ATOM 3128 C CA . PHE A 1 392 ? 21.234 17.025 35.857 1.00 40.78 392 PHE A CA 1
ATOM 3129 C C . PHE A 1 392 ? 21.467 17.895 34.615 1.00 40.78 392 PHE A C 1
ATOM 3131 O O . PHE A 1 392 ? 22.491 18.572 34.531 1.00 40.78 392 PHE A O 1
ATOM 3138 N N . ALA A 1 393 ? 20.483 17.992 33.714 1.00 43.09 393 ALA A N 1
ATOM 3139 C CA . ALA A 1 393 ? 20.569 18.851 32.527 1.00 43.09 393 ALA A CA 1
ATOM 3140 C C . ALA A 1 393 ? 20.780 20.342 32.880 1.00 43.09 393 ALA A C 1
ATOM 3142 O O . ALA A 1 393 ? 21.451 21.083 32.159 1.00 43.09 393 ALA A O 1
ATOM 3143 N N . LYS A 1 394 ? 20.266 20.794 34.036 1.00 41.94 394 LYS A N 1
ATOM 3144 C CA . LYS A 1 394 ? 20.493 22.160 34.551 1.00 41.94 394 LYS A CA 1
ATOM 3145 C C . LYS A 1 394 ? 21.904 22.372 35.114 1.00 41.94 394 LYS A C 1
ATOM 3147 O O . LYS A 1 394 ? 22.380 23.509 35.121 1.00 41.94 394 LYS A O 1
ATOM 3152 N N . VAL A 1 395 ? 22.562 21.317 35.596 1.00 42.25 395 VAL A N 1
ATOM 3153 C CA . VAL A 1 395 ? 23.946 21.357 36.102 1.00 42.25 395 VAL A CA 1
ATOM 3154 C C . VAL A 1 395 ? 24.943 21.267 34.943 1.00 42.25 395 VAL A C 1
ATOM 3156 O O . VAL A 1 395 ? 25.905 22.034 34.906 1.00 42.25 395 VAL A O 1
ATOM 3159 N N . GLU A 1 396 ? 24.658 20.425 33.949 1.00 39.75 396 GLU A N 1
ATOM 3160 C CA . GLU A 1 396 ? 25.445 20.271 32.720 1.00 39.75 396 GLU A CA 1
ATOM 3161 C C . GLU A 1 396 ? 25.516 21.585 31.919 1.00 39.75 396 GLU A C 1
ATOM 3163 O O . GLU A 1 396 ? 26.603 22.038 31.560 1.00 39.75 396 GLU A O 1
ATOM 3168 N N . ALA A 1 397 ? 24.391 22.297 31.774 1.00 42.72 397 ALA A N 1
ATOM 3169 C CA . ALA A 1 397 ? 24.352 23.610 31.123 1.00 42.72 397 ALA A CA 1
ATOM 3170 C C . ALA A 1 397 ? 25.184 24.692 31.849 1.00 42.72 397 ALA A C 1
ATOM 3172 O O . ALA A 1 397 ? 25.658 25.636 31.216 1.00 42.72 397 ALA A O 1
ATOM 3173 N N . LYS A 1 398 ? 25.390 24.566 33.170 1.00 40.34 398 LYS A N 1
ATOM 3174 C CA . LYS A 1 398 ? 26.232 25.488 33.955 1.00 40.34 398 LYS A CA 1
ATOM 3175 C C . LYS A 1 398 ? 27.722 25.136 33.902 1.00 40.34 398 LYS A C 1
ATOM 3177 O O . LYS A 1 398 ? 28.542 26.048 33.996 1.00 40.34 398 LYS A O 1
ATOM 3182 N N . LEU A 1 399 ? 28.074 23.858 33.750 1.00 38.66 399 LEU A N 1
ATOM 3183 C CA . LEU A 1 399 ? 29.465 23.395 33.650 1.00 38.66 399 LEU A CA 1
ATOM 3184 C C . LEU A 1 399 ? 30.034 23.564 32.230 1.00 38.66 399 LEU A C 1
ATOM 3186 O O . LEU A 1 399 ? 31.181 23.988 32.079 1.00 38.66 399 LEU A O 1
ATOM 3190 N N . LEU A 1 400 ? 29.214 23.362 31.191 1.00 42.25 400 LEU A N 1
ATOM 3191 C CA . LEU A 1 400 ? 29.601 23.536 29.781 1.00 42.25 400 LEU A CA 1
ATOM 3192 C C . LEU A 1 400 ? 29.945 24.989 29.402 1.00 42.25 400 LEU A C 1
ATOM 3194 O O . LEU A 1 400 ? 30.622 25.226 28.405 1.00 42.25 400 LEU A O 1
ATOM 3198 N N . ALA A 1 401 ? 29.544 25.973 30.211 1.00 39.00 401 ALA A N 1
ATOM 3199 C CA . ALA A 1 401 ? 29.847 27.384 29.974 1.00 39.00 401 ALA A CA 1
ATOM 3200 C C . ALA A 1 401 ? 31.301 27.787 30.312 1.00 39.00 401 ALA A C 1
ATOM 3202 O O . ALA A 1 401 ? 31.662 28.945 30.093 1.00 39.00 401 ALA A O 1
ATOM 3203 N N . LYS A 1 402 ? 32.141 26.888 30.863 1.00 40.72 402 LYS A N 1
ATOM 3204 C CA . LYS A 1 402 ? 33.445 27.283 31.437 1.00 40.72 402 LYS A CA 1
ATOM 3205 C C . LYS A 1 402 ? 34.713 26.529 31.014 1.00 40.72 402 LYS A C 1
ATOM 3207 O O . LYS A 1 402 ? 35.768 26.945 31.483 1.00 40.72 402 LYS A O 1
ATOM 3212 N N . GLN A 1 403 ? 34.717 25.529 30.127 1.00 38.72 403 GLN A N 1
ATOM 3213 C CA . GLN A 1 403 ? 35.979 24.830 29.797 1.00 38.72 403 GLN A CA 1
ATOM 3214 C C . GLN A 1 403 ? 36.205 24.540 28.305 1.00 38.72 403 GLN A C 1
ATOM 3216 O O . GLN A 1 403 ? 35.327 24.060 27.596 1.00 38.72 403 GLN A O 1
ATOM 3221 N N . LYS A 1 404 ? 37.431 24.849 27.854 1.00 36.81 404 LYS A N 1
ATOM 3222 C CA . LYS A 1 404 ? 38.001 24.606 26.520 1.00 36.81 404 LYS A CA 1
ATOM 3223 C C . LYS A 1 404 ? 39.063 23.502 26.637 1.00 36.81 404 LYS A C 1
ATOM 3225 O O . LYS A 1 404 ? 40.151 23.825 27.096 1.00 36.81 404 LYS A O 1
ATOM 3230 N N . TYR A 1 405 ? 38.805 22.266 26.200 1.00 34.03 405 TYR A N 1
ATOM 3231 C CA . TYR A 1 405 ? 39.846 21.221 26.085 1.00 34.03 405 TYR A CA 1
ATOM 3232 C C . TYR A 1 405 ? 39.631 20.296 24.865 1.00 34.03 405 TYR A C 1
ATOM 3234 O O . TYR A 1 405 ? 38.556 20.293 24.270 1.00 34.03 405 TYR A O 1
ATOM 3242 N N . SER A 1 406 ? 40.707 19.620 24.433 1.00 37.31 406 SER A N 1
ATOM 3243 C CA . SER A 1 406 ? 40.936 19.061 23.080 1.00 37.31 406 SER A CA 1
ATOM 3244 C C . SER A 1 406 ? 40.581 17.558 22.919 1.00 37.31 406 SER A C 1
ATOM 3246 O O . SER A 1 406 ? 40.382 16.883 23.924 1.00 37.31 406 SER A O 1
ATOM 3248 N N . PRO A 1 407 ? 40.504 17.004 21.683 1.00 32.28 407 PRO A N 1
ATOM 3249 C CA . PRO A 1 407 ? 39.818 15.735 21.395 1.00 32.28 407 PRO A CA 1
ATOM 3250 C C . PRO A 1 407 ? 40.621 14.430 21.570 1.00 32.28 407 PRO A C 1
ATOM 3252 O O . PRO A 1 407 ? 40.017 13.369 21.448 1.00 32.28 407 PRO A O 1
ATOM 3255 N N . TRP A 1 408 ? 41.937 14.459 21.815 1.00 36.12 408 TRP A N 1
ATOM 3256 C CA . TRP A 1 408 ? 42.748 13.222 21.878 1.00 36.12 408 TRP A CA 1
ATOM 3257 C C . TRP A 1 408 ? 42.793 12.561 23.265 1.00 36.12 408 TRP A C 1
ATOM 3259 O O . TRP A 1 408 ? 43.001 11.359 23.354 1.00 36.12 408 TRP A O 1
ATOM 3269 N N . GLU A 1 409 ? 42.458 13.282 24.339 1.00 36.84 409 GLU A N 1
ATOM 3270 C CA . GLU A 1 409 ? 42.326 12.691 25.685 1.00 36.84 409 GLU A CA 1
ATOM 3271 C C . GLU A 1 409 ? 40.939 12.052 25.942 1.00 36.84 409 GLU A C 1
ATOM 3273 O O . GLU A 1 409 ? 40.744 11.329 26.922 1.00 36.84 409 GLU A O 1
ATOM 3278 N N . GLY A 1 410 ? 39.951 12.300 25.073 1.00 35.41 410 GLY A N 1
ATOM 3279 C CA . GLY A 1 410 ? 38.532 12.050 25.369 1.00 35.41 410 GLY A CA 1
ATOM 3280 C C . GLY A 1 410 ? 38.082 10.584 25.389 1.00 35.41 410 GLY A C 1
ATOM 3281 O O . GLY A 1 410 ? 36.970 10.310 25.831 1.00 35.41 410 GLY A O 1
ATOM 3282 N N . ALA A 1 411 ? 38.901 9.639 24.913 1.00 37.09 411 ALA A N 1
ATOM 3283 C CA . ALA A 1 411 ? 38.526 8.221 24.885 1.00 37.09 411 ALA A CA 1
ATOM 3284 C C . ALA A 1 411 ? 38.913 7.449 26.159 1.00 37.09 411 ALA A C 1
ATOM 3286 O O . ALA A 1 411 ? 38.353 6.382 26.399 1.00 37.09 411 ALA A O 1
ATOM 3287 N N . VAL A 1 412 ? 39.853 7.964 26.963 1.00 46.38 412 VAL A N 1
ATOM 3288 C CA . VAL A 1 412 ? 40.440 7.211 28.093 1.00 46.38 412 VAL A CA 1
ATOM 3289 C C . VAL A 1 412 ? 40.365 7.970 29.422 1.00 46.38 412 VAL A C 1
ATOM 3291 O O . VAL A 1 412 ? 40.453 7.357 30.483 1.00 46.38 412 VAL A O 1
ATOM 3294 N N . ARG A 1 413 ? 40.121 9.288 29.407 1.00 44.50 413 ARG A N 1
ATOM 3295 C CA . ARG A 1 413 ? 39.821 10.051 30.625 1.00 44.50 413 ARG A CA 1
ATOM 3296 C C . ARG A 1 413 ? 38.316 10.169 30.834 1.00 44.50 413 ARG A C 1
ATOM 3298 O O . ARG A 1 413 ? 37.640 10.953 30.176 1.00 44.50 413 ARG A O 1
ATOM 3305 N N . GLY A 1 414 ? 37.804 9.391 31.782 1.00 49.09 414 GLY A N 1
ATOM 3306 C CA . GLY A 1 414 ? 36.458 9.557 32.323 1.00 49.09 414 GLY A CA 1
ATOM 3307 C C . GLY A 1 414 ? 36.473 10.435 33.573 1.00 49.09 414 GLY A C 1
ATOM 3308 O O . GLY A 1 414 ? 37.406 10.375 34.369 1.00 49.09 414 GLY A O 1
ATOM 3309 N N . ALA A 1 415 ? 35.424 11.230 33.776 1.00 48.88 415 ALA A N 1
ATOM 3310 C CA . ALA A 1 415 ? 35.142 11.812 35.083 1.00 48.88 415 ALA A CA 1
ATOM 3311 C C . ALA A 1 415 ? 34.246 10.839 35.860 1.00 48.88 415 ALA A C 1
ATOM 3313 O O . ALA A 1 415 ? 33.183 10.458 35.372 1.00 48.88 415 ALA A O 1
ATOM 3314 N N . ALA A 1 416 ? 34.663 10.438 37.059 1.00 51.25 416 ALA A N 1
ATOM 3315 C CA . ALA A 1 416 ? 33.840 9.636 37.957 1.00 51.25 416 ALA A CA 1
ATOM 3316 C C . ALA A 1 416 ? 33.265 10.526 39.064 1.00 51.25 416 ALA A C 1
ATOM 3318 O O . ALA A 1 416 ? 33.999 11.262 39.725 1.00 51.25 416 ALA A O 1
ATOM 3319 N N . LEU A 1 417 ? 31.950 10.451 39.282 1.00 51.97 417 LEU A N 1
ATOM 3320 C CA . LEU A 1 417 ? 31.306 11.047 40.449 1.00 51.97 417 LEU A CA 1
ATOM 3321 C C . LEU A 1 417 ? 31.122 9.957 41.503 1.00 51.97 417 LEU A C 1
ATOM 3323 O O . LEU A 1 417 ? 30.331 9.037 41.313 1.00 51.97 417 LEU A O 1
ATOM 3327 N N . ILE A 1 418 ? 31.838 10.081 42.615 1.00 56.75 418 ILE A N 1
ATOM 3328 C CA . ILE A 1 418 ? 31.732 9.150 43.736 1.00 56.75 418 ILE A CA 1
ATOM 3329 C C . ILE A 1 418 ? 30.955 9.845 44.840 1.00 56.75 418 ILE A C 1
ATOM 3331 O O . ILE A 1 418 ? 31.347 10.910 45.324 1.00 56.75 418 ILE A O 1
ATOM 3335 N N . TRP A 1 419 ? 29.852 9.234 45.255 1.00 55.19 419 TRP A N 1
ATOM 3336 C CA . TRP A 1 419 ? 29.123 9.652 46.438 1.00 55.19 419 TRP A CA 1
ATOM 3337 C C . TRP A 1 419 ? 29.128 8.505 47.439 1.00 55.19 419 TRP A C 1
ATOM 3339 O O . TRP A 1 419 ? 28.623 7.425 47.158 1.00 55.19 419 TRP A O 1
ATOM 3349 N N . SER A 1 420 ? 29.722 8.735 48.607 1.00 59.69 420 SER A N 1
ATOM 3350 C CA . SER A 1 420 ? 29.665 7.793 49.718 1.00 59.69 420 SER A CA 1
ATOM 3351 C C . SER A 1 420 ? 29.614 8.557 51.039 1.00 59.69 420 SER A C 1
ATOM 3353 O O . SER A 1 420 ? 30.362 9.526 51.213 1.00 59.69 420 SER A O 1
ATOM 3355 N N . PRO A 1 421 ? 28.758 8.145 51.991 1.00 60.41 421 PRO A N 1
ATOM 3356 C CA . PRO A 1 421 ? 28.743 8.711 53.336 1.00 60.41 421 PRO A CA 1
ATOM 3357 C C . PRO A 1 421 ? 30.033 8.416 54.120 1.00 60.41 421 PRO A C 1
ATOM 3359 O O . PRO A 1 421 ? 30.296 9.101 55.104 1.00 60.41 421 PRO A O 1
ATOM 3362 N N . LEU A 1 422 ? 30.846 7.451 53.669 1.00 60.56 422 LEU A N 1
ATOM 3363 C CA . LEU A 1 422 ? 32.124 7.069 54.280 1.00 60.56 422 LEU A CA 1
ATOM 3364 C C . LEU A 1 422 ? 33.294 7.983 53.876 1.00 60.56 422 LEU A C 1
ATOM 3366 O O . LEU A 1 422 ? 34.381 7.880 54.443 1.00 60.56 422 LEU A O 1
ATOM 3370 N N . LEU A 1 423 ? 33.097 8.873 52.897 1.00 65.19 423 LEU A N 1
ATOM 3371 C CA . LEU A 1 423 ? 34.111 9.848 52.505 1.00 65.19 423 LEU A CA 1
ATOM 3372 C C . LEU A 1 423 ? 34.013 11.090 53.411 1.00 65.19 423 LEU A C 1
ATOM 3374 O O . LEU A 1 423 ? 32.980 11.768 53.413 1.00 65.19 423 LEU A O 1
ATOM 3378 N N . PRO A 1 424 ? 35.077 11.437 54.160 1.00 61.34 424 PRO A N 1
ATOM 3379 C CA . PRO A 1 424 ? 35.038 12.535 55.127 1.00 61.34 424 PRO A CA 1
ATOM 3380 C C . PRO A 1 424 ? 34.942 13.909 54.449 1.00 61.34 424 PRO A C 1
ATOM 3382 O O . PRO A 1 424 ? 34.388 14.852 55.016 1.00 61.34 424 PRO A O 1
ATOM 3385 N N . ARG A 1 425 ? 35.447 14.033 53.215 1.00 60.50 425 ARG A N 1
ATOM 3386 C CA . ARG A 1 425 ? 35.374 15.255 52.410 1.00 60.50 425 ARG A CA 1
ATOM 3387 C C . ARG A 1 425 ? 34.353 15.094 51.290 1.00 60.50 425 ARG A C 1
ATOM 3389 O O . ARG A 1 425 ? 34.498 14.253 50.411 1.00 60.50 425 ARG A O 1
ATOM 3396 N N . LYS A 1 426 ? 33.321 15.937 51.307 1.00 65.38 426 LYS A N 1
ATOM 3397 C CA . LYS A 1 426 ? 32.289 15.994 50.262 1.00 65.38 426 LYS A CA 1
ATOM 3398 C C . LYS A 1 426 ? 32.621 17.113 49.273 1.00 65.38 426 LYS A C 1
ATOM 3400 O O . LYS A 1 426 ? 33.120 18.155 49.683 1.00 65.38 426 LYS A O 1
ATOM 3405 N N . ARG A 1 427 ? 32.256 16.928 47.996 1.00 64.00 427 ARG A N 1
ATOM 3406 C CA . ARG A 1 427 ? 32.382 17.940 46.920 1.00 64.00 427 ARG A CA 1
ATOM 3407 C C . ARG A 1 427 ? 33.828 18.353 46.598 1.00 64.00 427 ARG A C 1
ATOM 3409 O O . ARG A 1 427 ? 34.088 19.520 46.324 1.00 64.00 427 ARG A O 1
ATOM 3416 N N . VAL A 1 428 ? 34.754 17.399 46.626 1.00 61.00 428 VAL A N 1
ATOM 3417 C CA . VAL A 1 428 ? 36.145 17.602 46.196 1.00 61.00 428 VAL A CA 1
ATOM 3418 C C . VAL A 1 428 ? 36.324 17.006 44.802 1.00 61.00 428 VAL A C 1
ATOM 3420 O O . VAL A 1 428 ? 35.780 15.943 44.515 1.00 61.00 428 VAL A O 1
ATOM 3423 N N . VAL A 1 429 ? 37.072 17.698 43.944 1.00 60.25 429 VAL A N 1
ATOM 3424 C CA . VAL A 1 429 ? 37.526 17.177 42.649 1.00 60.25 429 VAL A CA 1
ATOM 3425 C C . VAL A 1 429 ? 38.979 16.753 42.824 1.00 60.25 429 VAL A C 1
ATOM 3427 O O . VAL A 1 429 ? 39.789 17.551 43.288 1.00 60.25 429 VAL A O 1
ATOM 3430 N N . SER A 1 430 ? 39.288 15.497 42.505 1.00 62.03 430 SER A N 1
ATOM 3431 C CA . SER A 1 430 ? 40.655 14.971 42.512 1.00 62.03 430 SER A CA 1
ATOM 3432 C C . SER A 1 430 ? 41.161 14.861 41.078 1.00 62.03 430 SER A C 1
ATOM 3434 O O . SER A 1 430 ? 40.442 14.364 40.214 1.00 62.03 430 SER A O 1
ATOM 3436 N N . GLU A 1 431 ? 42.393 15.305 40.839 1.00 62.88 431 GLU A N 1
ATOM 3437 C CA . GLU A 1 431 ? 43.091 15.154 39.552 1.00 62.88 431 GLU A CA 1
ATOM 3438 C C . GLU A 1 431 ? 44.018 13.920 39.537 1.00 62.88 431 GLU A C 1
ATOM 3440 O O . GLU A 1 431 ? 44.745 13.689 38.571 1.00 62.88 431 GLU A O 1
ATOM 3445 N N . GLN A 1 432 ? 44.001 13.120 40.612 1.00 66.12 432 GLN A N 1
ATOM 3446 C CA . GLN A 1 432 ? 44.808 11.904 40.731 1.00 66.12 432 GLN A CA 1
ATOM 3447 C C . GLN A 1 432 ? 44.309 10.799 39.797 1.00 66.12 432 GLN A C 1
ATOM 3449 O O . GLN A 1 432 ? 43.111 10.663 39.542 1.00 66.12 432 GLN A O 1
ATOM 3454 N N . TRP A 1 433 ? 45.244 9.993 39.298 1.00 65.19 433 TRP A N 1
ATOM 3455 C CA . TRP A 1 433 ? 44.948 8.951 38.323 1.00 65.19 433 TRP A CA 1
ATOM 3456 C C . TRP A 1 433 ? 44.413 7.702 39.027 1.00 65.19 433 TRP A C 1
ATOM 3458 O O . TRP A 1 433 ? 45.003 7.223 39.995 1.00 65.19 433 TRP A O 1
ATOM 3468 N N . ILE A 1 434 ? 43.298 7.176 38.519 1.00 66.81 434 ILE A N 1
ATOM 3469 C CA . ILE A 1 434 ? 42.680 5.924 38.966 1.00 66.81 434 ILE A CA 1
ATOM 3470 C C . ILE A 1 434 ? 42.359 5.105 37.719 1.00 66.81 434 ILE A C 1
ATOM 3472 O O . ILE A 1 434 ? 41.708 5.602 36.797 1.00 66.81 434 ILE A O 1
ATOM 3476 N N . HIS A 1 435 ? 42.817 3.858 37.682 1.00 69.69 435 HIS A N 1
ATOM 3477 C CA . HIS A 1 435 ? 42.512 2.918 36.612 1.00 69.69 435 HIS A CA 1
ATOM 3478 C C . HIS A 1 435 ? 41.309 2.039 36.983 1.00 69.69 435 HIS A C 1
ATOM 3480 O O . HIS A 1 435 ? 41.017 1.819 38.157 1.00 69.69 435 HIS A O 1
ATOM 3486 N N . VAL A 1 436 ? 40.601 1.485 35.992 1.00 62.97 436 VAL A N 1
ATOM 3487 C CA . VAL A 1 436 ? 39.406 0.661 36.256 1.00 62.97 436 VAL A CA 1
ATOM 3488 C C . VAL A 1 436 ? 39.713 -0.583 37.103 1.00 62.97 436 VAL A C 1
ATOM 3490 O O . VAL A 1 436 ? 38.873 -1.014 37.890 1.00 62.97 436 VAL A O 1
ATOM 3493 N N . SER A 1 437 ? 40.928 -1.131 37.000 1.00 63.44 437 SER A N 1
ATOM 3494 C CA . SER A 1 437 ? 41.366 -2.267 37.822 1.00 63.44 437 SER A CA 1
ATOM 3495 C C . SER A 1 437 ? 41.541 -1.913 39.302 1.00 63.44 437 SER A C 1
ATOM 3497 O O . SER A 1 437 ? 41.455 -2.807 40.139 1.00 63.44 437 SER A O 1
ATOM 3499 N N . ASP A 1 438 ? 41.720 -0.634 39.650 1.00 69.88 438 ASP A N 1
ATOM 3500 C CA . ASP A 1 438 ? 41.931 -0.178 41.031 1.00 69.88 438 ASP A CA 1
ATOM 3501 C C . ASP A 1 438 ? 40.650 -0.248 41.877 1.00 69.88 438 ASP A C 1
ATOM 3503 O O . ASP A 1 438 ? 40.713 -0.281 43.108 1.00 69.88 438 ASP A O 1
ATOM 3507 N N . TRP A 1 439 ? 39.472 -0.308 41.243 1.00 70.62 439 TRP A N 1
ATOM 3508 C CA . TRP A 1 439 ? 38.187 -0.277 41.947 1.00 70.62 439 TRP A CA 1
ATOM 3509 C C . TRP A 1 439 ? 37.974 -1.467 42.870 1.00 70.62 439 TRP A C 1
ATOM 3511 O O . TRP A 1 439 ? 37.532 -1.282 43.999 1.00 70.62 439 TRP A O 1
ATOM 3521 N N . LEU A 1 440 ? 38.315 -2.675 42.429 1.00 64.12 440 LEU A N 1
ATOM 3522 C CA . LEU A 1 440 ? 38.116 -3.878 43.233 1.00 64.12 440 LEU A CA 1
ATOM 3523 C C . LEU A 1 440 ? 38.951 -3.865 44.539 1.00 64.12 440 LEU A C 1
ATOM 3525 O O . LEU A 1 440 ? 38.353 -4.018 45.605 1.00 64.12 440 LEU A O 1
ATOM 3529 N N . PRO A 1 441 ? 40.275 -3.599 44.520 1.00 66.25 441 PRO A N 1
ATOM 3530 C CA . PRO A 1 441 ? 41.061 -3.397 45.743 1.00 66.25 441 PRO A CA 1
ATOM 3531 C C . PRO A 1 441 ? 40.551 -2.248 46.614 1.00 66.25 441 PRO A C 1
ATOM 3533 O O . PRO A 1 441 ? 40.501 -2.366 47.837 1.00 66.25 441 PRO A O 1
ATOM 3536 N N . THR A 1 442 ? 40.183 -1.130 45.985 1.00 70.25 442 THR A N 1
ATOM 3537 C CA . THR A 1 442 ? 39.751 0.092 46.676 1.00 70.25 442 THR A CA 1
ATOM 3538 C C . THR A 1 442 ? 38.443 -0.118 47.434 1.00 70.25 442 THR A C 1
ATOM 3540 O O . THR A 1 442 ? 38.321 0.270 48.596 1.00 70.25 442 THR A O 1
ATOM 3543 N N . LEU A 1 443 ? 37.472 -0.772 46.796 1.00 68.81 443 LEU A N 1
ATOM 3544 C CA . LEU A 1 443 ? 36.184 -1.103 47.399 1.00 68.81 443 LEU A CA 1
ATOM 3545 C C . LEU A 1 443 ? 36.314 -2.233 48.421 1.00 68.81 443 LEU A C 1
ATOM 3547 O O . LEU A 1 443 ? 35.676 -2.169 49.469 1.00 68.81 443 LEU A O 1
ATOM 3551 N N . GLY A 1 444 ? 37.176 -3.223 48.167 1.00 67.38 444 GLY A N 1
ATOM 3552 C CA . GLY A 1 444 ? 37.489 -4.263 49.146 1.00 67.38 444 GLY A CA 1
ATOM 3553 C C . GLY A 1 444 ? 38.024 -3.667 50.449 1.00 67.38 444 GLY A C 1
ATOM 3554 O O . GLY A 1 444 ? 37.533 -3.995 51.527 1.00 67.38 444 GLY A O 1
ATOM 3555 N N . HIS A 1 445 ? 38.961 -2.722 50.357 1.00 69.00 445 HIS A N 1
ATOM 3556 C CA . HIS A 1 445 ? 39.481 -2.022 51.530 1.00 69.00 445 HIS A CA 1
ATOM 3557 C C . HIS A 1 445 ? 38.415 -1.187 52.250 1.00 69.00 445 HIS A C 1
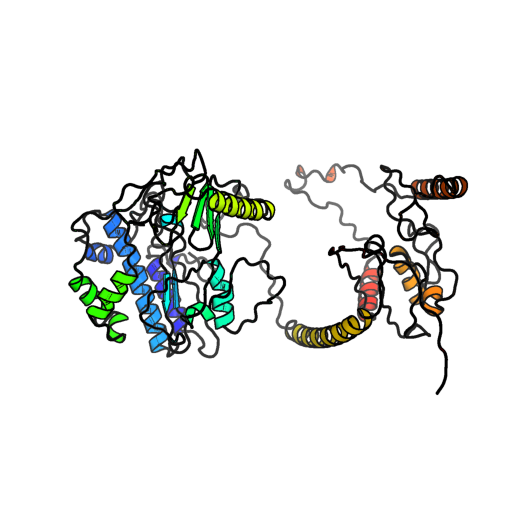ATOM 3559 O O . HIS A 1 445 ? 38.327 -1.230 53.476 1.00 69.00 445 HIS A O 1
ATOM 3565 N N . ALA A 1 446 ? 37.560 -0.479 51.504 1.00 65.56 446 ALA A N 1
ATOM 3566 C CA . ALA A 1 446 ? 36.425 0.254 52.069 1.00 65.56 446 ALA A CA 1
ATOM 3567 C C . ALA A 1 446 ? 35.444 -0.657 52.828 1.00 65.56 446 ALA A C 1
ATOM 3569 O O . ALA A 1 446 ? 34.868 -0.246 53.834 1.00 65.56 446 ALA A O 1
ATOM 3570 N N . ALA A 1 447 ? 35.283 -1.896 52.358 1.00 64.56 447 ALA A N 1
ATOM 3571 C CA . ALA A 1 447 ? 34.472 -2.934 52.984 1.00 64.56 447 ALA A CA 1
ATOM 3572 C C . ALA A 1 447 ? 35.182 -3.656 54.151 1.00 64.56 447 ALA A C 1
ATOM 3574 O O . ALA A 1 447 ? 34.633 -4.606 54.703 1.00 64.56 447 ALA A O 1
ATOM 3575 N N . GLY A 1 448 ? 36.384 -3.216 54.546 1.00 64.06 448 GLY A N 1
ATOM 3576 C CA . GLY A 1 448 ? 37.131 -3.758 55.686 1.00 64.06 448 GLY A CA 1
ATOM 3577 C C . GLY A 1 448 ? 38.104 -4.893 55.350 1.00 64.06 448 GLY A C 1
ATOM 3578 O O . GLY A 1 448 ? 38.675 -5.490 56.264 1.00 64.06 448 GLY A O 1
ATOM 3579 N N . ILE A 1 449 ? 38.339 -5.192 54.068 1.00 67.12 449 ILE A N 1
ATOM 3580 C CA . ILE A 1 449 ? 39.314 -6.204 53.640 1.00 67.12 449 ILE A CA 1
ATOM 3581 C C . ILE A 1 449 ? 40.722 -5.601 53.718 1.00 67.12 449 ILE A C 1
ATOM 3583 O O . ILE A 1 449 ? 41.075 -4.687 52.974 1.00 67.12 449 ILE A O 1
ATOM 3587 N N . GLN A 1 450 ? 41.543 -6.109 54.638 1.00 55.94 450 GLN A N 1
ATOM 3588 C CA . GLN A 1 450 ? 42.831 -5.489 54.968 1.00 55.94 450 GLN A CA 1
ATOM 3589 C C . GLN A 1 450 ? 43.934 -5.727 53.918 1.00 55.94 450 GLN A C 1
ATOM 3591 O O . GLN A 1 450 ? 44.855 -4.919 53.835 1.00 55.94 450 GLN A O 1
ATOM 3596 N N . SER A 1 451 ? 43.850 -6.777 53.087 1.00 55.47 451 SER A N 1
ATOM 3597 C CA . SER A 1 451 ? 44.759 -6.993 51.945 1.00 55.47 451 SER A CA 1
ATOM 3598 C C . SER A 1 451 ? 44.187 -7.980 50.916 1.00 55.47 451 SER A C 1
ATOM 3600 O O . SER A 1 451 ? 43.402 -8.862 51.263 1.00 55.47 451 SER A O 1
ATOM 3602 N N . ILE A 1 452 ? 44.574 -7.828 49.643 1.00 56.69 452 ILE A N 1
ATOM 3603 C CA . ILE A 1 452 ? 44.352 -8.849 48.606 1.00 56.69 452 ILE A CA 1
ATOM 3604 C C . ILE A 1 452 ? 45.377 -9.979 48.839 1.00 56.69 452 ILE A C 1
ATOM 3606 O O . ILE A 1 452 ? 46.544 -9.662 49.079 1.00 56.69 452 ILE A O 1
ATOM 3610 N N . PRO A 1 453 ? 44.996 -11.271 48.766 1.00 51.75 453 PRO A N 1
ATOM 3611 C CA . PRO A 1 453 ? 45.921 -12.387 48.974 1.00 51.75 453 PRO A CA 1
ATOM 3612 C C . PRO A 1 453 ? 47.168 -12.300 48.079 1.00 51.75 453 PRO A C 1
ATOM 3614 O O . PRO A 1 453 ? 47.062 -12.029 46.879 1.00 51.75 453 PRO A O 1
ATOM 3617 N N . ALA A 1 454 ? 48.350 -12.550 48.653 1.00 46.12 454 ALA A N 1
ATOM 3618 C CA . ALA A 1 454 ? 49.608 -12.570 47.908 1.00 46.12 454 ALA A CA 1
ATOM 3619 C C . ALA A 1 454 ? 49.557 -13.643 46.800 1.00 46.12 454 ALA A C 1
ATOM 3621 O O . ALA A 1 454 ? 49.261 -14.803 47.077 1.00 46.12 454 ALA A O 1
ATOM 3622 N N . GLY A 1 455 ? 49.822 -13.244 45.549 1.00 50.75 455 GLY A N 1
ATOM 3623 C CA . GLY A 1 455 ? 49.703 -14.106 44.361 1.00 50.75 455 GLY A CA 1
ATOM 3624 C C . GLY A 1 455 ? 48.421 -13.915 43.537 1.00 50.75 455 GLY A C 1
ATOM 3625 O O . GLY A 1 455 ? 48.227 -14.617 42.548 1.00 50.75 455 GLY A O 1
ATOM 3626 N N . SER A 1 456 ? 47.550 -12.968 43.905 1.00 55.31 456 SER A N 1
ATOM 3627 C CA . SER A 1 456 ? 46.382 -12.605 43.094 1.00 55.31 456 SER A CA 1
ATOM 3628 C C . SER A 1 456 ? 46.792 -11.937 41.767 1.00 55.31 456 SER A C 1
ATOM 3630 O O . SER A 1 456 ? 47.613 -11.020 41.790 1.00 55.31 456 SER A O 1
ATOM 3632 N N . PRO A 1 457 ? 46.200 -12.313 40.614 1.00 53.38 457 PRO A N 1
ATOM 3633 C CA . PRO A 1 457 ? 46.526 -11.751 39.294 1.00 53.38 457 PRO A CA 1
ATOM 3634 C C . PRO A 1 457 ? 45.947 -10.340 39.061 1.00 53.38 457 PRO A C 1
ATOM 3636 O O . PRO A 1 457 ? 45.854 -9.876 37.925 1.00 53.38 457 PRO A O 1
ATOM 3639 N N . ILE A 1 458 ? 45.487 -9.668 40.118 1.00 56.56 458 ILE A N 1
ATOM 3640 C CA . ILE A 1 458 ? 44.809 -8.373 40.050 1.00 56.56 458 ILE A CA 1
ATOM 3641 C C . ILE A 1 458 ? 45.859 -7.250 40.081 1.00 56.56 458 ILE A C 1
ATOM 3643 O O . ILE A 1 458 ? 46.458 -6.992 41.118 1.00 56.56 458 ILE A O 1
ATOM 3647 N N . ASP A 1 459 ? 46.027 -6.539 38.960 1.00 61.06 459 ASP A N 1
ATOM 3648 C CA . ASP A 1 459 ? 46.922 -5.365 38.797 1.00 61.06 459 ASP A CA 1
ATOM 3649 C C . ASP A 1 459 ? 46.398 -4.071 39.478 1.00 61.06 459 ASP A C 1
ATOM 3651 O O . ASP A 1 459 ? 46.989 -2.991 39.405 1.00 61.06 459 ASP A O 1
ATOM 3655 N N . GLY A 1 460 ? 45.228 -4.139 40.111 1.00 66.31 460 GLY A N 1
ATOM 3656 C CA . GLY A 1 460 ? 44.617 -3.005 40.797 1.00 66.31 460 GLY A CA 1
ATOM 3657 C C . GLY A 1 460 ? 45.336 -2.638 42.094 1.00 66.31 460 GLY A C 1
ATOM 3658 O O . GLY A 1 460 ? 45.638 -3.506 42.911 1.00 66.31 460 GLY A O 1
ATOM 3659 N N . GLN A 1 461 ? 45.522 -1.343 42.339 1.00 71.06 461 GLN A N 1
ATOM 3660 C CA . GLN A 1 461 ? 46.009 -0.807 43.610 1.00 71.06 461 GLN A CA 1
ATOM 3661 C C . GLN A 1 461 ? 44.854 -0.225 44.431 1.00 71.06 461 GLN A C 1
ATOM 3663 O O . GLN A 1 461 ? 43.902 0.332 43.891 1.00 71.06 461 GLN A O 1
ATOM 3668 N N . ASN A 1 462 ? 44.937 -0.329 45.758 1.00 71.75 462 ASN A N 1
ATOM 3669 C CA . ASN A 1 462 ? 43.969 0.307 46.649 1.00 71.75 462 ASN A CA 1
ATOM 3670 C C . ASN A 1 462 ? 44.191 1.829 46.680 1.00 71.75 462 ASN A C 1
ATOM 3672 O O . ASN A 1 462 ? 45.191 2.303 47.208 1.00 71.75 462 ASN A O 1
ATOM 3676 N N . GLN A 1 463 ? 43.223 2.581 46.162 1.00 74.38 463 GLN A N 1
ATOM 3677 C CA . GLN A 1 463 ? 43.217 4.042 46.086 1.00 74.38 463 GLN A CA 1
ATOM 3678 C C . GLN A 1 463 ? 42.283 4.686 47.128 1.00 74.38 463 GLN A C 1
ATOM 3680 O O . GLN A 1 463 ? 41.952 5.867 47.023 1.00 74.38 463 GLN A O 1
ATOM 3685 N N . TRP A 1 464 ? 41.836 3.948 48.152 1.00 74.50 464 TRP A N 1
ATOM 3686 C CA . TRP A 1 464 ? 40.848 4.442 49.123 1.00 74.50 464 TRP A CA 1
ATOM 3687 C C . TRP A 1 464 ? 41.325 5.692 49.874 1.00 74.50 464 TRP A C 1
ATOM 3689 O O . TRP A 1 464 ? 40.584 6.666 50.009 1.00 74.50 464 TRP A O 1
ATOM 3699 N N . LEU A 1 465 ? 42.594 5.719 50.286 1.00 70.94 465 LEU A N 1
ATOM 3700 C CA . LEU A 1 465 ? 43.200 6.885 50.936 1.00 70.94 465 LEU A CA 1
ATOM 3701 C C . LEU A 1 465 ? 43.345 8.075 49.974 1.00 70.94 465 LEU A C 1
ATOM 3703 O O . LEU A 1 465 ? 43.129 9.225 50.375 1.00 70.94 465 LEU A O 1
ATOM 3707 N N . THR A 1 466 ? 43.634 7.815 48.696 1.00 72.81 466 THR A N 1
ATOM 3708 C CA . THR A 1 466 ? 43.664 8.825 47.626 1.00 72.81 466 THR A CA 1
ATOM 3709 C C . THR A 1 466 ? 42.287 9.473 47.465 1.00 72.81 466 THR A C 1
ATOM 3711 O O . THR A 1 466 ? 42.185 10.699 47.396 1.00 72.81 466 THR A O 1
ATOM 3714 N N . LEU A 1 467 ? 41.215 8.672 47.512 1.00 70.19 467 LEU A N 1
ATOM 3715 C CA . LEU A 1 467 ? 39.827 9.147 47.450 1.00 70.19 467 LEU A CA 1
ATOM 3716 C C . LEU A 1 467 ? 39.406 9.955 48.688 1.00 70.19 467 LEU A C 1
ATOM 3718 O O . LEU A 1 467 ? 38.616 10.891 48.567 1.00 70.19 467 LEU A O 1
ATOM 3722 N N . GLN A 1 468 ? 39.930 9.633 49.873 1.00 69.88 468 GLN A N 1
ATOM 3723 C CA . GLN A 1 468 ? 39.608 10.355 51.111 1.00 69.88 468 GLN A CA 1
ATOM 3724 C C . GLN A 1 468 ? 40.351 11.693 51.255 1.00 69.88 468 GLN A C 1
ATOM 3726 O O . GLN A 1 468 ? 39.792 12.661 51.779 1.00 69.88 468 GLN A O 1
ATOM 3731 N N . SER A 1 469 ? 41.611 11.751 50.820 1.00 65.31 469 SER A N 1
ATOM 3732 C CA . SER A 1 469 ? 42.510 12.889 51.067 1.00 65.31 469 SER A CA 1
ATOM 3733 C C . SER A 1 469 ? 42.699 13.822 49.867 1.00 65.31 469 SER A C 1
ATOM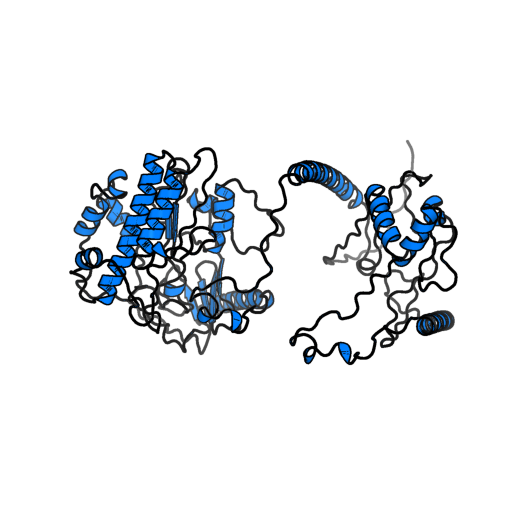 3735 O O . SER A 1 469 ? 43.076 14.977 50.073 1.00 65.31 469 SER A O 1
ATOM 3737 N N . ALA A 1 470 ? 42.429 13.347 48.641 1.00 60.03 470 ALA A N 1
ATOM 3738 C CA . ALA A 1 470 ? 42.701 14.023 47.364 1.00 60.03 470 ALA A CA 1
ATOM 3739 C C . ALA A 1 470 ? 44.163 14.500 47.181 1.00 60.03 470 ALA A C 1
ATOM 3741 O O . ALA A 1 470 ? 44.433 15.340 46.327 1.00 60.03 470 ALA A O 1
ATOM 3742 N N . SER A 1 471 ? 45.099 13.998 47.996 1.00 58.16 471 SER A N 1
ATOM 3743 C CA . SER A 1 471 ? 46.429 14.602 48.183 1.00 58.16 471 SER A CA 1
ATOM 3744 C C . SER A 1 471 ? 47.569 13.597 48.378 1.00 58.16 471 SER A C 1
ATOM 3746 O O . SER A 1 471 ? 48.718 14.025 48.435 1.00 58.16 471 SER A O 1
ATOM 3748 N N . VAL A 1 472 ? 47.293 12.302 48.530 1.00 56.91 472 VAL A N 1
ATOM 3749 C CA . VAL A 1 472 ? 48.348 11.288 48.704 1.00 56.91 472 VAL A CA 1
ATOM 3750 C C . VAL A 1 472 ? 48.742 10.737 47.335 1.00 56.91 472 VAL A C 1
ATOM 3752 O O . VAL A 1 472 ? 47.863 10.607 46.483 1.00 56.91 472 VAL A O 1
ATOM 3755 N N . ASP A 1 473 ? 50.043 10.474 47.144 1.00 58.12 473 ASP A N 1
ATOM 3756 C CA . ASP A 1 473 ? 50.675 9.987 45.909 1.00 58.12 473 ASP A CA 1
ATOM 3757 C C . ASP A 1 473 ? 49.796 8.959 45.184 1.00 58.12 473 ASP A C 1
ATOM 3759 O O . ASP A 1 473 ? 49.720 7.789 45.562 1.00 58.12 473 ASP A O 1
ATOM 3763 N N . GLY A 1 474 ? 49.081 9.429 44.158 1.00 57.72 474 GLY A N 1
ATOM 3764 C CA . GLY A 1 474 ? 48.227 8.593 43.327 1.00 57.72 474 GLY A CA 1
ATOM 3765 C C . GLY A 1 474 ? 49.047 7.692 42.408 1.00 57.72 474 GLY A C 1
ATOM 3766 O O . GLY A 1 474 ? 50.275 7.778 42.335 1.00 57.72 474 GLY A O 1
ATOM 3767 N N . ARG A 1 475 ? 48.356 6.828 41.660 1.00 62.09 475 ARG A N 1
ATOM 3768 C CA . ARG A 1 475 ? 48.997 5.914 40.709 1.00 62.09 475 ARG A CA 1
ATOM 3769 C C . ARG A 1 475 ? 49.848 6.706 39.705 1.00 62.09 475 ARG A C 1
ATOM 3771 O O . ARG A 1 475 ? 49.339 7.550 38.973 1.00 62.09 475 ARG A O 1
ATOM 3778 N N . THR A 1 476 ? 51.148 6.427 39.660 1.00 56.94 476 THR A N 1
ATOM 3779 C CA . THR A 1 476 ? 52.103 7.117 38.773 1.00 56.94 476 THR A CA 1
ATOM 3780 C C . THR A 1 476 ? 52.292 6.415 37.428 1.00 56.94 476 THR A C 1
ATOM 3782 O O . THR A 1 476 ? 52.800 7.026 36.491 1.00 56.94 476 THR A O 1
ATOM 3785 N N . VAL A 1 477 ? 51.860 5.153 37.314 1.00 58.19 477 VAL A N 1
ATOM 3786 C CA . VAL A 1 477 ? 51.988 4.323 36.107 1.00 58.19 477 VAL A CA 1
ATOM 3787 C C . VAL A 1 477 ? 50.670 3.607 35.828 1.00 58.19 477 VAL A C 1
ATOM 3789 O O . VAL A 1 477 ? 50.170 2.869 36.675 1.00 58.19 477 VAL A O 1
ATOM 3792 N N . VAL A 1 478 ? 50.115 3.784 34.630 1.00 57.75 478 VAL A N 1
ATOM 3793 C CA . VAL A 1 478 ? 48.897 3.100 34.171 1.00 57.75 478 VAL A CA 1
ATOM 3794 C C . VAL A 1 478 ? 49.232 2.308 32.915 1.00 57.75 478 VAL A C 1
ATOM 3796 O O . VAL A 1 478 ? 49.785 2.860 31.966 1.00 57.75 478 VAL A O 1
ATOM 3799 N N . MET A 1 479 ? 48.903 1.018 32.916 1.00 54.91 479 MET A N 1
ATOM 3800 C CA . MET A 1 479 ? 49.135 0.132 31.781 1.00 54.91 479 MET A CA 1
ATOM 3801 C C . MET A 1 479 ? 47.808 -0.178 31.090 1.00 54.91 479 MET A C 1
ATOM 3803 O O . MET A 1 479 ? 46.884 -0.692 31.714 1.00 54.91 479 MET A O 1
ATOM 3807 N N . HIS A 1 480 ? 47.716 0.114 29.794 1.00 55.41 480 HIS A N 1
ATOM 3808 C CA . HIS A 1 480 ? 46.554 -0.211 28.970 1.00 55.41 480 HIS A CA 1
ATOM 3809 C C . HIS A 1 480 ? 46.945 -1.232 27.895 1.00 55.41 480 HIS A C 1
ATOM 3811 O O . HIS A 1 480 ? 47.847 -0.966 27.112 1.00 55.41 480 HIS A O 1
ATOM 3817 N N . ASN A 1 481 ? 46.235 -2.369 27.851 1.00 51.06 481 ASN A N 1
ATOM 3818 C CA . ASN A 1 481 ? 46.311 -3.417 26.819 1.00 51.06 481 ASN A CA 1
ATOM 3819 C C . ASN A 1 481 ? 47.726 -3.898 26.437 1.00 51.06 481 ASN A C 1
ATOM 3821 O O . ASN A 1 481 ? 48.351 -3.388 25.510 1.00 51.06 481 ASN A O 1
ATOM 3825 N N . VAL A 1 482 ? 48.177 -4.990 27.062 1.00 44.50 482 VAL A N 1
ATOM 3826 C CA . VAL A 1 482 ? 49.370 -5.730 26.620 1.00 44.50 482 VAL A CA 1
ATOM 3827 C C . VAL A 1 482 ? 48.943 -6.882 25.712 1.00 44.50 482 VAL A C 1
ATOM 3829 O O . VAL A 1 482 ? 48.617 -7.966 26.188 1.00 44.50 482 VAL A O 1
ATOM 3832 N N . ASP A 1 483 ? 48.935 -6.669 24.395 1.00 42.72 483 ASP A N 1
ATOM 3833 C CA . ASP A 1 483 ? 48.829 -7.769 23.426 1.00 42.72 483 ASP A CA 1
ATOM 3834 C C . ASP A 1 483 ? 50.243 -8.238 23.052 1.00 42.72 483 ASP A C 1
ATOM 3836 O O . ASP A 1 483 ? 51.087 -7.439 22.644 1.00 42.72 483 ASP A O 1
ATOM 3840 N N . ARG A 1 484 ? 50.514 -9.548 23.139 1.00 41.69 484 ARG A N 1
ATOM 3841 C CA . ARG A 1 484 ? 51.804 -10.138 22.728 1.00 41.69 484 ARG A CA 1
ATOM 3842 C C . ARG A 1 484 ? 52.155 -9.865 21.255 1.00 41.69 484 ARG A C 1
ATOM 3844 O O . ARG A 1 484 ? 53.305 -10.086 20.884 1.00 41.69 484 ARG A O 1
ATOM 3851 N N . ARG A 1 485 ? 51.201 -9.415 20.428 1.00 41.12 485 ARG A N 1
ATOM 3852 C CA . ARG A 1 485 ? 51.369 -9.181 18.983 1.00 41.12 485 ARG A CA 1
ATOM 3853 C C . ARG A 1 485 ? 51.778 -7.765 18.570 1.00 41.12 485 ARG A C 1
ATOM 3855 O O . ARG A 1 485 ? 52.140 -7.598 1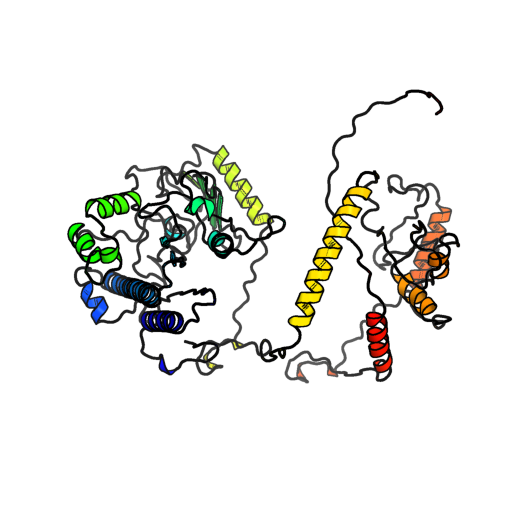7.409 1.00 41.12 485 ARG A O 1
ATOM 3862 N N . TYR A 1 486 ? 51.770 -6.770 19.460 1.00 38.88 486 TYR A N 1
ATOM 3863 C CA . TYR A 1 486 ? 52.047 -5.380 19.069 1.00 38.88 486 TYR A CA 1
ATOM 3864 C C . TYR A 1 486 ? 52.899 -4.639 20.102 1.00 38.88 486 TYR A C 1
ATOM 3866 O O . TYR A 1 486 ? 52.542 -4.546 21.272 1.00 38.88 486 TYR A O 1
ATOM 3874 N N . GLY A 1 487 ? 54.034 -4.092 19.660 1.00 37.91 487 GLY A N 1
ATOM 3875 C CA . GLY A 1 487 ? 54.878 -3.221 20.474 1.00 37.91 487 GLY A CA 1
ATOM 3876 C C . GLY A 1 487 ? 54.415 -1.773 20.363 1.00 37.91 487 GLY A C 1
ATOM 3877 O O . GLY A 1 487 ? 54.495 -1.195 19.282 1.00 37.91 487 GLY A O 1
ATOM 3878 N N . TYR A 1 488 ? 53.968 -1.181 21.469 1.00 42.41 488 TYR A N 1
ATOM 3879 C CA . TYR A 1 488 ? 53.667 0.248 21.551 1.00 42.41 488 TYR A CA 1
ATOM 3880 C C . TYR A 1 488 ? 54.473 0.920 22.663 1.00 42.41 488 TYR A C 1
ATOM 3882 O O . TYR A 1 488 ? 54.711 0.346 23.724 1.00 42.41 488 TYR A O 1
ATOM 3890 N N . ARG A 1 489 ? 54.923 2.143 22.363 1.00 45.50 489 ARG A N 1
ATOM 3891 C CA . ARG A 1 489 ? 55.746 3.020 23.199 1.00 45.50 489 ARG A CA 1
ATOM 3892 C C . ARG A 1 489 ? 54.980 4.322 23.424 1.00 45.50 489 ARG A C 1
ATOM 3894 O O . ARG A 1 489 ? 54.711 5.006 22.444 1.00 45.50 489 ARG A O 1
ATOM 3901 N N . SER A 1 490 ? 54.701 4.689 24.672 1.00 38.84 490 SER A N 1
ATOM 3902 C CA . SER A 1 490 ? 54.504 6.094 25.065 1.00 38.84 490 SER A CA 1
ATOM 3903 C C . SER A 1 490 ? 54.377 6.227 26.582 1.00 38.84 490 SER A C 1
ATOM 3905 O O . SER A 1 490 ? 53.607 5.493 27.199 1.00 38.84 490 SER A O 1
ATOM 3907 N N . TYR A 1 491 ? 55.052 7.223 27.157 1.00 42.09 491 TYR A N 1
ATOM 3908 C CA . TYR A 1 491 ? 54.676 7.815 28.441 1.00 42.09 491 TYR A CA 1
ATOM 3909 C C . TYR A 1 491 ? 54.566 9.331 28.300 1.00 42.09 491 TYR A C 1
ATOM 3911 O O . TYR A 1 491 ? 55.331 9.959 27.569 1.00 42.09 491 TYR A O 1
ATOM 3919 N N . MET A 1 492 ? 53.591 9.896 29.014 1.00 44.38 492 MET A N 1
ATOM 3920 C CA . MET A 1 492 ? 53.156 11.284 28.934 1.00 44.38 492 MET A CA 1
ATOM 3921 C C . MET A 1 492 ? 53.152 11.923 30.318 1.00 44.38 492 MET A C 1
ATOM 3923 O O . MET A 1 492 ? 52.352 11.575 31.186 1.00 44.38 492 MET A O 1
ATOM 3927 N N . LYS A 1 493 ? 53.992 12.943 30.482 1.00 42.94 493 LYS A N 1
ATOM 3928 C CA . LYS A 1 493 ? 53.761 13.999 31.479 1.00 42.94 493 LYS A CA 1
ATOM 3929 C C . LYS A 1 493 ? 54.008 15.409 30.934 1.00 42.94 493 LYS A C 1
ATOM 3931 O O . LYS A 1 493 ? 53.537 16.366 31.533 1.00 42.94 493 LYS A O 1
ATOM 3936 N N . GLN A 1 494 ? 54.702 15.539 29.799 1.00 47.50 494 GLN A N 1
ATOM 3937 C CA . GLN A 1 494 ? 55.101 16.830 29.220 1.00 47.50 494 GLN A CA 1
ATOM 3938 C C . GLN A 1 494 ? 54.398 17.165 27.893 1.00 47.50 494 GLN A C 1
ATOM 3940 O O . GLN A 1 494 ? 54.392 18.327 27.498 1.00 47.50 494 GLN A O 1
ATOM 3945 N N . ASP A 1 495 ? 53.729 16.196 27.258 1.00 42.34 495 ASP A N 1
ATOM 3946 C CA . ASP A 1 495 ? 52.891 16.419 26.074 1.00 42.34 495 ASP A CA 1
ATOM 3947 C C . ASP A 1 495 ? 51.512 15.753 26.230 1.00 42.34 495 ASP A C 1
ATOM 3949 O O . ASP A 1 495 ? 51.277 14.660 25.716 1.00 42.34 495 ASP A O 1
ATOM 3953 N N . PRO A 1 496 ? 50.576 16.388 26.955 1.00 46.81 496 PRO A N 1
ATOM 3954 C CA . PRO A 1 496 ? 49.229 15.850 27.166 1.00 46.81 496 PRO A CA 1
ATOM 3955 C C . PRO A 1 496 ? 48.378 15.788 25.883 1.00 46.81 496 PRO A C 1
ATOM 3957 O O . PRO A 1 496 ? 47.230 15.362 25.921 1.00 46.81 496 PRO A O 1
ATOM 3960 N N . CYS A 1 497 ? 48.890 16.259 24.741 1.00 44.47 497 CYS A N 1
ATOM 3961 C CA . CYS A 1 497 ? 48.179 16.257 23.464 1.00 44.47 497 CYS A CA 1
ATOM 3962 C C . CYS A 1 497 ? 48.806 15.327 22.414 1.00 44.47 497 CYS A C 1
ATOM 3964 O O . CYS A 1 497 ? 48.341 15.366 21.274 1.00 44.47 497 CYS A O 1
ATOM 3966 N N . GLU A 1 498 ? 49.834 14.546 22.773 1.00 48.31 498 GLU A N 1
ATOM 3967 C CA . GLU A 1 498 ? 50.531 13.597 21.886 1.00 48.31 498 GLU A CA 1
ATOM 3968 C C . GLU A 1 498 ? 50.957 14.206 20.533 1.00 48.31 498 GLU A C 1
ATOM 3970 O O . GLU A 1 498 ? 50.837 13.595 19.471 1.00 48.31 498 GLU A O 1
ATOM 3975 N N . ARG A 1 499 ? 51.414 15.459 20.533 1.00 46.81 499 ARG A N 1
ATOM 3976 C CA . ARG A 1 499 ? 51.849 16.168 19.321 1.00 46.81 499 ARG A CA 1
ATOM 3977 C C . ARG A 1 499 ? 53.305 15.901 18.958 1.00 46.81 499 ARG A C 1
ATOM 3979 O O . ARG A 1 499 ? 53.679 16.128 17.808 1.00 46.81 499 ARG A O 1
ATOM 3986 N N . VAL A 1 500 ? 54.114 15.457 19.915 1.00 50.75 500 VAL A N 1
ATOM 3987 C CA . VAL A 1 500 ? 55.554 15.250 19.786 1.00 50.75 500 VAL A CA 1
ATOM 3988 C C . VAL A 1 500 ? 55.920 13.894 20.383 1.00 50.75 500 VAL A C 1
ATOM 3990 O O . VAL A 1 500 ? 55.617 13.588 21.534 1.00 50.75 500 VAL A O 1
ATOM 3993 N N . ASN A 1 501 ? 56.600 13.066 19.592 1.00 56.59 501 ASN A N 1
ATOM 3994 C CA . ASN A 1 501 ? 57.123 11.795 20.072 1.00 56.59 501 ASN A CA 1
ATOM 3995 C C . ASN A 1 501 ? 58.372 12.038 20.936 1.00 56.59 501 ASN A C 1
ATOM 3997 O O . ASN A 1 501 ? 59.458 12.258 20.409 1.00 56.59 501 ASN A O 1
ATOM 4001 N N . LEU A 1 502 ? 58.217 11.972 22.259 1.00 58.97 502 LEU A N 1
ATOM 4002 C CA . LEU A 1 502 ? 59.305 12.185 23.225 1.00 58.97 502 LEU A CA 1
ATOM 4003 C C . LEU A 1 502 ? 60.215 10.955 23.407 1.00 58.97 502 LEU A C 1
ATOM 4005 O O . LEU A 1 502 ? 61.160 10.996 24.194 1.00 58.97 502 LEU A O 1
ATOM 4009 N N . ALA A 1 503 ? 59.943 9.852 22.698 1.00 59.09 503 ALA A N 1
ATOM 4010 C CA . ALA A 1 503 ? 60.729 8.621 22.793 1.00 59.09 503 ALA A CA 1
ATOM 4011 C C . ALA A 1 503 ? 62.201 8.830 22.402 1.00 59.09 503 ALA A C 1
ATOM 4013 O O . ALA A 1 503 ? 63.079 8.198 22.987 1.00 59.09 503 ALA A O 1
ATOM 4014 N N . ASP A 1 504 ? 62.458 9.728 21.448 1.00 59.59 504 ASP A N 1
ATOM 4015 C CA . ASP A 1 504 ? 63.810 10.055 20.986 1.00 59.59 504 ASP A CA 1
ATOM 4016 C C . ASP A 1 504 ? 64.529 11.031 21.938 1.00 59.59 504 ASP A C 1
ATOM 4018 O O . ASP A 1 504 ? 65.756 11.074 21.973 1.00 59.59 504 ASP A O 1
ATOM 4022 N N . GLU A 1 505 ? 63.773 11.786 22.744 1.00 68.19 505 GLU A N 1
ATOM 4023 C CA . GLU A 1 505 ? 64.288 12.793 23.683 1.00 68.19 505 GLU A CA 1
ATOM 4024 C C . GLU A 1 505 ? 64.630 12.194 25.060 1.00 68.19 505 GLU A C 1
ATOM 4026 O O . GLU A 1 505 ? 65.559 12.652 25.725 1.00 68.19 505 GLU A O 1
ATOM 4031 N N . TYR A 1 506 ? 63.944 11.117 25.464 1.00 64.25 506 TYR A N 1
ATOM 4032 C CA . TYR A 1 506 ? 64.170 10.420 26.738 1.00 64.25 506 TYR A CA 1
ATOM 4033 C C . TYR A 1 506 ? 64.375 8.904 26.551 1.00 64.25 506 TYR A C 1
ATOM 4035 O O . TYR A 1 506 ? 63.562 8.097 27.019 1.00 64.25 506 TYR A O 1
ATOM 4043 N N . PRO A 1 507 ? 65.472 8.485 25.894 1.00 70.19 507 PRO A N 1
ATOM 4044 C CA . PRO A 1 507 ? 65.712 7.083 25.549 1.00 70.19 507 PRO A CA 1
ATOM 4045 C C . PRO A 1 507 ? 65.883 6.168 26.774 1.00 70.19 507 PRO A C 1
ATOM 4047 O O . PRO A 1 507 ? 65.484 5.006 26.722 1.00 70.19 507 PRO A O 1
ATOM 4050 N N . GLU A 1 508 ? 66.413 6.680 27.889 1.00 69.44 508 GLU A N 1
ATOM 4051 C CA . GLU A 1 508 ? 66.563 5.901 29.130 1.00 69.44 508 GLU A CA 1
ATOM 4052 C C . GLU A 1 508 ? 65.212 5.641 29.814 1.00 69.44 508 GLU A C 1
ATOM 4054 O O . GLU A 1 508 ? 64.911 4.507 30.174 1.00 69.44 508 GLU A O 1
ATOM 4059 N N . LEU A 1 509 ? 64.332 6.647 29.888 1.00 67.50 509 LEU A N 1
ATOM 4060 C CA . LEU A 1 509 ? 62.975 6.470 30.424 1.00 67.50 509 LEU A CA 1
ATOM 4061 C C . LEU A 1 509 ? 62.155 5.509 29.555 1.00 67.50 509 LEU A C 1
ATOM 4063 O O . LEU A 1 509 ? 61.387 4.690 30.055 1.00 67.50 509 LEU A O 1
ATOM 4067 N N . LEU A 1 510 ? 62.333 5.588 28.236 1.00 67.62 510 LEU A N 1
ATOM 4068 C CA . LEU A 1 510 ? 61.721 4.651 27.307 1.00 67.62 510 LEU A CA 1
ATOM 4069 C C . LEU A 1 510 ? 62.185 3.217 27.571 1.00 67.62 510 LEU A C 1
ATOM 4071 O O . LEU A 1 510 ? 61.372 2.296 27.543 1.00 67.62 510 LEU A O 1
ATOM 4075 N N . LYS A 1 511 ? 63.476 3.024 27.838 1.00 70.56 511 LYS A N 1
ATOM 4076 C CA . LYS A 1 511 ? 64.052 1.716 28.147 1.00 70.56 511 LYS A CA 1
ATOM 4077 C C . LYS A 1 511 ? 63.503 1.149 29.457 1.00 70.56 511 LYS A C 1
ATOM 4079 O O . LYS A 1 511 ? 63.169 -0.036 29.490 1.00 70.56 511 LYS A O 1
ATOM 4084 N N . ASP A 1 512 ? 63.317 1.985 30.477 1.00 71.00 512 ASP A N 1
ATOM 4085 C CA . ASP A 1 512 ? 62.674 1.596 31.739 1.00 71.00 512 ASP A CA 1
ATOM 4086 C C . ASP A 1 512 ? 61.220 1.154 31.521 1.00 71.00 512 ASP A C 1
ATOM 4088 O O . ASP A 1 512 ? 60.822 0.073 31.952 1.00 71.00 512 ASP A O 1
ATOM 4092 N N . LEU A 1 513 ? 60.443 1.915 30.747 1.00 63.22 513 LEU A N 1
ATOM 4093 C CA . LEU A 1 513 ? 59.054 1.567 30.423 1.00 63.22 513 LEU A CA 1
ATOM 4094 C C . LEU A 1 513 ? 58.944 0.299 29.567 1.00 63.22 513 LEU A C 1
ATOM 4096 O O . LEU A 1 513 ? 58.019 -0.494 29.738 1.00 63.22 513 LEU A O 1
ATOM 4100 N N . GLN A 1 514 ? 59.887 0.085 28.646 1.00 66.25 514 GLN A N 1
ATOM 4101 C CA . GLN A 1 514 ? 59.973 -1.153 27.870 1.00 66.25 514 GLN A CA 1
ATOM 4102 C C . GLN A 1 514 ? 60.341 -2.350 28.759 1.00 66.25 514 GLN A C 1
ATOM 4104 O O . GLN A 1 514 ? 59.809 -3.442 28.559 1.00 66.25 514 GLN A O 1
ATOM 4109 N N . SER A 1 515 ? 61.206 -2.145 29.756 1.00 69.81 515 SER A N 1
ATOM 4110 C CA . SER A 1 515 ? 61.550 -3.157 30.760 1.00 69.81 515 SER A CA 1
ATOM 4111 C C . SER A 1 515 ? 60.342 -3.529 31.623 1.00 69.81 515 SER A C 1
ATOM 4113 O O . SER A 1 515 ? 60.061 -4.717 31.808 1.00 69.81 515 SER A O 1
ATOM 4115 N N . ASP A 1 516 ? 59.573 -2.537 32.077 1.00 61.06 516 ASP A N 1
ATOM 4116 C CA . ASP A 1 516 ? 58.324 -2.757 32.807 1.00 61.06 516 ASP A CA 1
ATOM 4117 C C . ASP A 1 516 ? 57.290 -3.486 31.939 1.00 61.06 516 ASP A C 1
ATOM 4119 O O . ASP A 1 516 ? 56.693 -4.463 32.391 1.00 61.06 516 ASP A O 1
ATOM 4123 N N . ALA A 1 517 ? 57.120 -3.098 30.671 1.00 60.91 517 ALA A N 1
ATOM 4124 C CA . ALA A 1 517 ? 56.199 -3.774 29.759 1.00 60.91 517 ALA A CA 1
ATOM 4125 C C . ALA A 1 517 ? 56.561 -5.251 29.534 1.00 60.91 517 ALA A C 1
ATOM 4127 O O . ALA A 1 517 ? 55.685 -6.119 29.557 1.00 60.91 517 ALA A O 1
ATOM 4128 N N . GLU A 1 518 ? 57.850 -5.560 29.379 1.00 63.09 518 GLU A N 1
ATOM 4129 C CA . GLU A 1 518 ? 58.323 -6.942 29.291 1.00 63.09 518 GLU A CA 1
ATOM 4130 C C . GLU A 1 518 ? 58.207 -7.686 30.633 1.00 63.09 518 GLU A C 1
ATOM 4132 O O . GLU A 1 518 ? 57.958 -8.891 30.625 1.00 63.09 518 GLU A O 1
ATOM 4137 N N . ARG A 1 519 ? 58.309 -7.007 31.790 1.00 66.75 519 ARG A N 1
ATOM 4138 C CA . ARG A 1 519 ? 57.984 -7.598 33.104 1.00 66.75 519 ARG A CA 1
ATOM 4139 C C . ARG A 1 519 ? 56.519 -8.019 33.164 1.00 66.75 519 ARG A C 1
ATOM 4141 O O . ARG A 1 519 ? 56.241 -9.192 33.385 1.00 66.75 519 ARG A O 1
ATOM 4148 N N . PHE A 1 520 ? 55.596 -7.110 32.869 1.00 59.44 520 PHE A N 1
ATOM 4149 C CA . PHE A 1 520 ? 54.162 -7.404 32.897 1.00 59.44 520 PHE A CA 1
ATOM 4150 C C . PHE A 1 520 ? 53.749 -8.473 31.875 1.00 59.44 520 PHE A C 1
ATOM 4152 O O . PHE A 1 520 ? 52.860 -9.272 32.145 1.00 59.44 520 PHE A O 1
ATOM 4159 N N . LYS A 1 521 ? 54.427 -8.566 30.726 1.00 59.28 521 LYS A N 1
ATOM 4160 C CA . LYS A 1 521 ? 54.201 -9.626 29.727 1.00 59.28 521 LYS A CA 1
ATOM 4161 C C . LYS A 1 521 ? 54.642 -11.021 30.197 1.00 59.28 521 LYS A C 1
ATOM 4163 O O . LYS A 1 521 ? 54.084 -12.013 29.716 1.00 59.28 521 LYS A O 1
ATOM 4168 N N . ARG A 1 522 ? 55.636 -11.105 31.094 1.00 61.19 522 ARG A N 1
ATOM 4169 C CA . ARG A 1 522 ? 56.069 -12.365 31.730 1.00 61.19 522 ARG A CA 1
ATOM 4170 C C . ARG A 1 522 ? 55.054 -12.853 32.760 1.00 61.19 522 ARG A C 1
ATOM 4172 O O . ARG A 1 522 ? 54.779 -14.048 32.790 1.00 61.19 522 ARG A O 1
ATOM 4179 N N . ASP A 1 523 ? 54.473 -11.928 33.518 1.00 52.69 523 ASP A N 1
ATOM 4180 C CA . ASP A 1 523 ? 53.490 -12.229 34.569 1.00 52.69 523 ASP A CA 1
ATOM 4181 C C . ASP A 1 523 ? 52.047 -12.301 34.033 1.00 52.69 523 ASP A C 1
ATOM 4183 O O . ASP A 1 523 ? 51.132 -12.753 34.724 1.00 52.69 523 ASP A O 1
ATOM 4187 N N . ALA A 1 524 ? 51.829 -11.887 32.780 1.00 53.53 524 ALA A N 1
ATOM 4188 C CA . ALA A 1 524 ? 50.547 -12.004 32.103 1.00 53.53 524 ALA A CA 1
ATOM 4189 C C . ALA A 1 524 ? 50.155 -13.479 31.952 1.00 53.53 524 ALA A C 1
ATOM 4191 O O . ALA A 1 524 ? 50.832 -14.259 31.270 1.00 53.53 524 ALA A O 1
ATOM 4192 N N . LEU A 1 525 ? 49.021 -13.844 32.557 1.00 47.09 525 LEU A N 1
ATOM 4193 C CA . LEU A 1 525 ? 48.453 -15.179 32.432 1.00 47.09 525 LEU A CA 1
ATOM 4194 C C . LEU A 1 525 ? 48.266 -15.523 30.945 1.00 47.09 525 LEU A C 1
ATOM 4196 O O . LEU A 1 525 ? 47.670 -14.734 30.204 1.00 47.09 525 LEU A O 1
ATOM 4200 N N . PRO A 1 526 ? 48.754 -16.688 30.479 1.00 48.44 526 PRO A N 1
ATOM 4201 C CA . PRO A 1 526 ? 48.437 -17.139 29.137 1.00 48.44 526 PRO A CA 1
ATOM 4202 C C . PRO A 1 526 ? 46.913 -17.279 29.011 1.00 48.44 526 PRO A C 1
ATOM 4204 O O . PRO A 1 526 ? 46.256 -17.675 29.982 1.00 48.44 526 PRO A O 1
ATOM 4207 N N . PRO A 1 527 ? 46.329 -16.973 27.839 1.00 44.03 527 PRO A N 1
ATOM 4208 C CA . PRO A 1 527 ? 44.915 -17.231 27.612 1.00 44.03 527 PRO A CA 1
ATOM 4209 C C . PRO A 1 527 ? 44.641 -18.712 27.903 1.00 44.03 527 PRO A C 1
ATOM 4211 O O . PRO A 1 527 ? 45.227 -19.591 27.270 1.00 44.03 527 PRO A O 1
ATOM 4214 N N . ARG A 1 528 ? 43.800 -18.988 28.908 1.00 42.66 528 ARG A N 1
ATOM 4215 C CA . ARG A 1 528 ? 43.403 -20.343 29.323 1.00 42.66 528 ARG A CA 1
ATOM 4216 C C . ARG A 1 528 ? 42.461 -20.957 28.284 1.00 42.66 528 ARG A C 1
ATOM 4218 O O . ARG A 1 528 ? 41.270 -21.115 28.522 1.00 42.66 528 ARG A O 1
ATOM 4225 N N . ASN A 1 529 ? 43.010 -21.324 27.136 1.00 49.91 529 ASN A N 1
ATOM 4226 C CA . ASN A 1 529 ? 42.324 -22.179 26.178 1.00 49.91 529 ASN A CA 1
ATOM 4227 C C . ASN A 1 529 ? 42.764 -23.624 26.448 1.00 49.91 529 ASN A C 1
ATOM 4229 O O . ASN A 1 529 ? 43.917 -23.976 26.208 1.00 49.91 529 ASN A O 1
ATOM 4233 N N . GLN A 1 530 ? 41.864 -24.436 27.004 1.00 45.94 530 GLN A N 1
ATOM 4234 C CA . GLN A 1 530 ? 42.081 -25.871 27.226 1.00 45.94 530 GLN A CA 1
ATOM 4235 C C . GLN A 1 530 ? 42.055 -26.631 25.877 1.00 45.94 530 GLN A C 1
ATOM 4237 O O . GLN A 1 530 ? 41.318 -26.219 24.976 1.00 45.94 530 GLN A O 1
ATOM 4242 N N . PRO A 1 531 ? 42.819 -27.730 25.706 1.00 49.75 531 PRO A N 1
ATOM 4243 C CA . PRO A 1 531 ? 42.666 -28.630 24.560 1.00 49.75 531 PRO A CA 1
ATOM 4244 C C . PRO A 1 531 ? 41.281 -29.294 24.566 1.00 49.75 531 PRO A C 1
ATOM 4246 O O . PRO A 1 531 ? 40.674 -29.452 25.623 1.00 49.75 531 PRO A O 1
ATOM 4249 N N . SER A 1 532 ? 40.782 -29.717 23.402 1.00 49.53 532 SER A N 1
ATOM 4250 C CA . SER A 1 532 ? 39.483 -30.394 23.292 1.00 49.53 532 SER A CA 1
ATOM 4251 C C . SER A 1 532 ? 39.452 -31.704 24.096 1.00 49.53 532 SER A C 1
ATOM 4253 O O . SER A 1 532 ? 40.253 -32.602 23.835 1.00 49.53 532 SER A O 1
ATOM 4255 N N . ASP A 1 533 ? 38.514 -31.834 25.038 1.00 54.00 533 ASP A N 1
ATOM 4256 C CA . ASP A 1 533 ? 38.245 -33.077 25.776 1.00 54.00 533 ASP A CA 1
ATOM 4257 C C . ASP A 1 533 ? 37.464 -34.043 24.877 1.00 54.00 533 ASP A C 1
ATOM 4259 O O . ASP A 1 533 ? 36.426 -33.686 24.327 1.00 54.00 533 ASP A O 1
ATOM 4263 N N . SER A 1 534 ? 37.914 -35.288 24.749 1.00 56.03 534 SER A N 1
ATOM 4264 C CA . SER A 1 534 ? 37.226 -36.320 23.957 1.00 56.03 534 SER A CA 1
ATOM 4265 C C . SER A 1 534 ? 35.772 -36.591 24.384 1.00 56.03 534 SER A C 1
ATOM 4267 O O . SER A 1 534 ? 34.984 -37.084 23.586 1.00 56.03 534 SER A O 1
ATOM 4269 N N . ARG A 1 535 ? 35.386 -36.243 25.619 1.00 53.50 535 ARG A N 1
ATOM 4270 C CA . ARG A 1 535 ? 34.007 -36.389 26.129 1.00 53.50 535 ARG A CA 1
ATOM 4271 C C . ARG A 1 535 ? 33.072 -35.256 25.700 1.00 53.50 535 ARG A C 1
ATOM 4273 O O . ARG A 1 535 ? 31.866 -35.354 25.913 1.00 53.50 535 ARG A O 1
ATOM 4280 N N . SER A 1 536 ? 33.627 -34.208 25.093 1.00 54.44 536 SER A N 1
ATOM 4281 C CA . SER A 1 536 ? 32.886 -33.102 24.482 1.00 54.44 536 SER A CA 1
ATOM 4282 C C . SER A 1 536 ? 32.398 -33.405 23.065 1.00 54.44 536 SER A C 1
ATOM 4284 O O . SER A 1 536 ? 31.773 -32.545 22.449 1.00 54.44 536 SER A O 1
ATOM 4286 N N . ASP A 1 537 ? 32.683 -34.609 22.546 1.00 58.69 537 ASP A N 1
ATOM 4287 C CA . ASP A 1 537 ? 32.250 -35.033 21.218 1.00 58.69 537 ASP A CA 1
ATOM 4288 C C . ASP A 1 537 ? 30.712 -34.996 21.128 1.00 58.69 537 ASP A C 1
ATOM 4290 O O . ASP A 1 537 ? 30.036 -35.758 21.831 1.00 58.69 537 ASP A O 1
ATOM 4294 N N . PRO A 1 538 ? 30.131 -34.141 20.265 1.00 52.78 538 PRO A N 1
ATOM 4295 C CA . PRO A 1 538 ? 28.687 -34.036 20.099 1.00 52.78 538 PRO A CA 1
ATOM 4296 C C . PRO A 1 538 ? 28.040 -35.367 19.717 1.00 52.78 538 PRO A C 1
ATOM 4298 O O . PRO A 1 538 ? 26.875 -35.575 20.044 1.00 52.78 538 PRO A O 1
ATOM 4301 N N . ALA A 1 539 ? 28.768 -36.289 19.076 1.00 56.91 539 ALA A N 1
ATOM 4302 C CA . ALA A 1 539 ? 28.254 -37.616 18.739 1.00 56.91 539 ALA A CA 1
ATOM 4303 C C . ALA A 1 539 ? 27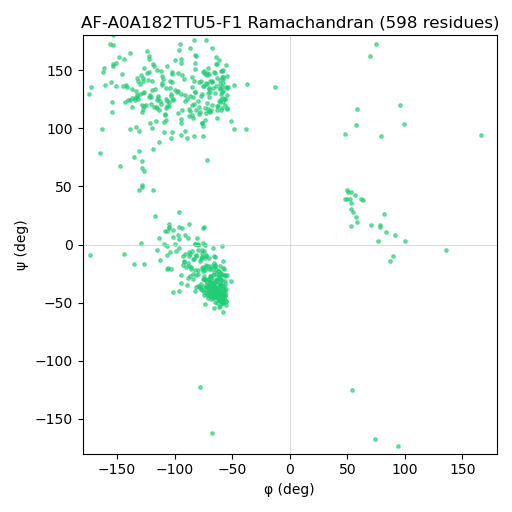.844 -38.424 19.983 1.00 56.91 539 ALA A C 1
ATOM 4305 O O . ALA A 1 539 ? 26.946 -39.262 19.905 1.00 56.91 539 ALA A O 1
ATOM 4306 N N . LEU A 1 540 ? 28.452 -38.135 21.138 1.00 51.69 540 LEU A N 1
ATOM 4307 C CA . LEU A 1 540 ? 28.100 -38.725 22.431 1.00 51.69 540 LEU A CA 1
ATOM 4308 C C . LEU A 1 540 ? 26.916 -38.012 23.111 1.00 51.69 540 LEU A C 1
ATOM 4310 O O . LEU A 1 540 ? 26.332 -38.562 24.041 1.00 51.69 540 LEU A O 1
ATOM 4314 N N . HIS A 1 541 ? 26.518 -36.833 22.616 1.00 57.28 541 HIS A N 1
ATOM 4315 C CA . HIS A 1 541 ? 25.465 -35.969 23.168 1.00 57.28 541 HIS A CA 1
ATOM 4316 C C . HIS A 1 541 ? 24.439 -35.573 22.101 1.00 57.28 541 HIS A C 1
ATOM 4318 O O . HIS A 1 541 ? 24.148 -34.394 21.898 1.00 57.28 541 HIS A O 1
ATOM 4324 N N . ASN A 1 542 ? 23.899 -36.560 21.378 1.00 52.16 542 ASN A N 1
ATOM 4325 C CA . ASN A 1 542 ? 22.842 -36.368 20.372 1.00 52.16 542 ASN A CA 1
ATOM 4326 C C . ASN A 1 542 ? 23.157 -35.303 19.297 1.00 52.16 542 ASN A C 1
ATOM 4328 O O . ASN A 1 542 ? 22.276 -34.599 18.806 1.00 52.16 542 ASN A O 1
ATOM 4332 N N . ASN A 1 543 ? 24.427 -35.206 18.905 1.00 50.78 543 ASN A N 1
ATOM 4333 C CA . ASN A 1 543 ? 24.966 -34.225 17.959 1.00 50.78 543 ASN A CA 1
ATOM 4334 C C . ASN A 1 543 ? 24.736 -32.763 18.369 1.00 50.78 543 ASN A C 1
ATOM 4336 O O . ASN A 1 543 ? 24.750 -31.864 17.527 1.00 50.78 543 ASN A O 1
ATOM 4340 N N . THR A 1 544 ? 24.554 -32.514 19.664 1.00 37.50 544 THR A N 1
ATOM 4341 C CA . THR A 1 544 ? 24.463 -31.172 20.236 1.00 37.50 544 THR A CA 1
ATOM 4342 C C . THR A 1 544 ? 25.717 -30.843 21.029 1.00 37.50 544 THR A C 1
ATOM 4344 O O . THR A 1 544 ? 26.201 -31.646 21.819 1.00 37.50 544 THR A O 1
ATOM 4347 N N . TRP A 1 545 ? 26.245 -29.637 20.820 1.00 42.47 545 TRP A N 1
ATOM 4348 C CA . TRP A 1 545 ? 27.320 -29.098 21.646 1.00 42.47 545 TRP A CA 1
ATOM 4349 C C . TRP A 1 545 ? 26.733 -28.702 22.998 1.00 42.47 545 TRP A C 1
ATOM 4351 O O . TRP A 1 545 ? 26.001 -27.715 23.089 1.00 42.47 545 TRP A O 1
ATOM 4361 N N . THR A 1 546 ? 27.025 -29.483 24.034 1.00 44.16 546 THR A N 1
ATOM 4362 C CA . THR A 1 546 ? 26.619 -29.181 25.409 1.00 44.16 546 THR A CA 1
ATOM 4363 C C . THR A 1 546 ? 27.855 -28.937 26.264 1.00 44.16 546 THR A C 1
ATOM 4365 O O . THR A 1 546 ? 28.930 -29.487 26.028 1.00 44.16 546 THR A O 1
ATOM 4368 N N . TRP A 1 547 ? 27.701 -28.093 27.278 1.00 40.22 547 TRP A N 1
ATOM 4369 C CA . TRP A 1 547 ? 28.629 -28.019 28.400 1.00 40.22 547 TRP A CA 1
ATOM 4370 C C . TRP A 1 547 ? 28.602 -29.400 29.081 1.00 40.22 547 TRP A C 1
ATOM 4372 O O . TRP A 1 547 ? 27.513 -29.885 29.385 1.00 40.22 547 TRP A O 1
ATOM 4382 N N . TRP A 1 548 ? 29.746 -30.079 29.229 1.00 50.25 548 TRP A N 1
ATOM 4383 C CA . TRP A 1 548 ? 29.788 -31.460 29.757 1.00 50.25 548 TRP A CA 1
ATOM 4384 C C . TRP A 1 548 ? 30.381 -31.568 31.167 1.00 50.25 548 TRP A C 1
ATOM 4386 O O . TRP A 1 548 ? 30.469 -32.668 31.710 1.00 50.25 548 TRP A O 1
ATOM 4396 N N . GLN A 1 549 ? 30.785 -30.448 31.768 1.00 40.34 549 GLN A N 1
ATOM 4397 C CA . GLN A 1 549 ? 31.257 -30.414 33.147 1.00 40.34 549 GLN A CA 1
ATOM 4398 C C . GLN A 1 549 ? 30.538 -29.291 33.893 1.00 40.34 549 GLN A C 1
ATOM 4400 O O . GLN A 1 549 ? 30.906 -28.121 33.793 1.00 40.34 549 GLN A O 1
ATOM 4405 N N . ASP A 1 550 ? 29.490 -29.671 34.622 1.00 40.19 550 ASP A N 1
ATOM 4406 C CA . ASP A 1 550 ? 28.948 -28.867 35.709 1.00 40.19 550 ASP A CA 1
ATOM 4407 C C . ASP A 1 550 ? 29.894 -29.007 36.905 1.00 40.19 550 ASP A C 1
ATOM 4409 O O . ASP A 1 550 ? 29.781 -29.928 37.708 1.00 40.19 550 ASP A O 1
ATOM 4413 N N . GLU A 1 551 ? 30.842 -28.086 37.027 1.00 38.25 551 GLU A N 1
ATOM 4414 C CA . GLU A 1 551 ? 31.386 -27.722 38.332 1.00 38.25 551 GLU A CA 1
ATOM 4415 C C . GLU A 1 551 ? 30.958 -26.278 38.594 1.00 38.25 551 GLU A C 1
ATOM 4417 O O . GLU A 1 551 ? 31.652 -25.316 38.260 1.00 38.25 551 GLU A O 1
ATOM 4422 N N . MET A 1 552 ? 29.771 -26.107 39.190 1.00 38.59 552 MET A N 1
ATOM 4423 C CA . MET A 1 552 ? 29.643 -25.004 40.135 1.00 38.59 552 MET A CA 1
ATOM 4424 C C . MET A 1 552 ? 30.620 -25.329 41.259 1.00 38.59 552 MET A C 1
ATOM 4426 O O . MET A 1 552 ? 30.375 -26.249 42.033 1.00 38.59 552 MET A O 1
ATOM 4430 N N . ASP A 1 553 ? 31.720 -24.584 41.342 1.00 35.75 553 ASP A N 1
ATOM 4431 C CA . ASP A 1 553 ? 32.492 -24.500 42.576 1.00 35.75 553 ASP A CA 1
ATOM 4432 C C . ASP A 1 553 ? 31.502 -24.146 43.702 1.00 35.75 553 ASP A C 1
ATOM 4434 O O . ASP A 1 553 ? 31.036 -23.004 43.813 1.00 35.75 553 ASP A O 1
ATOM 4438 N N . GLU A 1 554 ? 31.176 -25.120 44.556 1.00 40.78 554 GLU A N 1
ATOM 4439 C CA . GLU A 1 554 ? 30.343 -24.950 45.758 1.00 40.78 554 GLU A CA 1
ATOM 4440 C C . GLU A 1 554 ? 30.945 -23.926 46.748 1.00 40.78 554 GLU A C 1
ATOM 4442 O O . GLU A 1 554 ? 30.334 -23.568 47.753 1.00 40.78 554 GLU A O 1
ATOM 4447 N N . HIS A 1 555 ? 32.114 -23.361 46.439 1.00 43.47 555 HIS A N 1
ATOM 4448 C CA . HIS A 1 555 ? 32.759 -22.289 47.188 1.00 43.47 555 HIS A CA 1
ATOM 4449 C C . HIS A 1 555 ? 32.343 -20.861 46.781 1.00 43.47 555 HIS A C 1
ATOM 4451 O O . HIS A 1 555 ? 32.708 -19.913 47.476 1.00 43.47 555 HIS A O 1
ATOM 4457 N N . MET A 1 556 ? 31.552 -20.665 45.716 1.00 39.25 556 MET A N 1
ATOM 4458 C CA . MET A 1 556 ? 31.165 -19.319 45.235 1.00 39.25 556 MET A CA 1
ATOM 4459 C C . MET A 1 556 ? 29.727 -18.894 45.576 1.00 39.25 556 MET A C 1
ATOM 4461 O O . MET A 1 556 ? 29.366 -17.730 45.386 1.00 39.25 556 MET A O 1
ATOM 4465 N N . ALA A 1 557 ? 28.912 -19.784 46.147 1.00 39.09 557 ALA A N 1
ATOM 4466 C CA . ALA A 1 557 ? 27.561 -19.450 46.606 1.00 39.09 557 ALA A CA 1
ATOM 4467 C C . ALA A 1 557 ? 27.512 -18.334 47.682 1.00 39.09 557 ALA A C 1
ATOM 4469 O O . ALA A 1 557 ? 26.607 -17.497 47.611 1.00 39.09 557 ALA A O 1
ATOM 4470 N N . PRO A 1 558 ? 28.480 -18.210 48.620 1.00 42.00 558 PRO A N 1
ATOM 4471 C CA . PRO A 1 558 ? 28.489 -17.085 49.554 1.00 42.00 558 PRO A CA 1
ATOM 4472 C C . PRO A 1 558 ? 28.763 -15.749 48.846 1.00 42.00 558 PRO A C 1
ATOM 4474 O O . PRO A 1 558 ? 28.152 -14.739 49.180 1.00 42.00 558 PRO A O 1
ATOM 4477 N N . TYR A 1 559 ? 29.627 -15.728 47.824 1.00 42.06 559 TYR A N 1
ATOM 4478 C CA . TYR A 1 559 ? 30.059 -14.496 47.150 1.00 42.06 559 TYR A CA 1
ATOM 4479 C C . TYR A 1 559 ? 28.955 -13.822 46.326 1.00 42.06 559 TYR A C 1
ATOM 4481 O O . TYR A 1 559 ? 28.909 -12.594 46.258 1.00 42.06 559 TYR A O 1
ATOM 4489 N N . ILE A 1 560 ? 28.035 -14.598 45.746 1.00 42.12 560 ILE A N 1
ATOM 4490 C CA . ILE A 1 560 ? 26.911 -14.065 44.956 1.00 42.12 560 ILE A CA 1
ATOM 4491 C C . ILE A 1 560 ? 25.877 -13.372 45.861 1.00 42.12 560 ILE A C 1
ATOM 4493 O O . ILE A 1 560 ? 25.353 -12.316 45.504 1.00 42.12 560 ILE A O 1
ATOM 4497 N N . LEU A 1 561 ? 25.649 -13.898 47.069 1.00 38.44 561 LEU A N 1
ATOM 4498 C CA . LEU A 1 561 ? 24.811 -13.255 48.088 1.00 38.44 561 LEU A CA 1
ATOM 4499 C C . LEU A 1 561 ? 25.474 -11.998 48.679 1.00 38.44 561 LEU A C 1
ATOM 4501 O O . LEU A 1 561 ? 24.792 -10.996 48.897 1.00 38.44 561 LEU A O 1
ATOM 4505 N N . TYR A 1 562 ? 26.802 -11.998 48.851 1.00 40.69 562 TYR A N 1
ATOM 4506 C CA . TYR A 1 562 ? 27.550 -10.800 49.256 1.00 40.69 562 TYR A CA 1
ATOM 4507 C C . TYR A 1 562 ? 27.540 -9.696 48.183 1.00 40.69 562 TYR A C 1
ATOM 4509 O O . TYR A 1 562 ? 27.444 -8.518 48.530 1.00 40.69 562 TYR A O 1
ATOM 4517 N N . LEU A 1 563 ? 27.576 -10.049 46.890 1.00 40.66 563 LEU A N 1
ATOM 4518 C CA . LEU A 1 563 ? 27.447 -9.079 45.795 1.00 40.66 563 LEU A CA 1
ATOM 4519 C C . LEU A 1 563 ? 26.044 -8.461 45.738 1.00 40.66 563 LEU A C 1
ATOM 4521 O O . LEU A 1 563 ? 25.923 -7.258 45.527 1.00 40.66 563 LEU A O 1
ATOM 4525 N N . ALA A 1 564 ? 24.994 -9.253 45.966 1.00 37.69 564 ALA A N 1
ATOM 4526 C CA . ALA A 1 564 ? 23.621 -8.753 45.997 1.00 37.69 564 ALA A CA 1
ATOM 4527 C C . ALA A 1 564 ? 23.390 -7.767 47.162 1.00 37.69 564 ALA A C 1
ATOM 4529 O O . ALA A 1 564 ? 22.803 -6.706 46.954 1.00 37.69 564 ALA A O 1
ATOM 4530 N N . ALA A 1 565 ? 23.938 -8.052 48.350 1.00 35.59 565 ALA A N 1
ATOM 4531 C CA . ALA A 1 565 ? 23.878 -7.138 49.496 1.00 35.59 565 ALA A CA 1
ATOM 4532 C C . ALA A 1 565 ? 24.715 -5.856 49.288 1.00 35.59 565 ALA A C 1
ATOM 4534 O O . ALA A 1 565 ? 24.322 -4.774 49.723 1.00 35.59 565 ALA A O 1
ATOM 4535 N N . ALA A 1 566 ? 25.848 -5.945 48.580 1.00 38.97 566 ALA A N 1
ATOM 4536 C CA . ALA A 1 566 ? 26.647 -4.775 48.206 1.00 38.97 566 ALA A CA 1
ATOM 4537 C C . ALA A 1 566 ? 25.943 -3.890 47.158 1.00 38.97 566 ALA A C 1
ATOM 4539 O O . ALA A 1 566 ? 26.071 -2.665 47.197 1.00 38.97 566 ALA A O 1
ATOM 4540 N N . VAL A 1 567 ? 25.158 -4.496 46.259 1.00 43.03 567 VAL A N 1
ATOM 4541 C CA . VAL A 1 567 ? 24.334 -3.789 45.263 1.00 43.03 567 VAL A CA 1
ATOM 4542 C C . VAL A 1 567 ? 23.125 -3.100 45.912 1.00 43.03 567 VAL A C 1
ATOM 4544 O O . VAL A 1 567 ? 22.758 -2.009 45.480 1.00 43.03 567 VAL A O 1
ATOM 4547 N N . GLU A 1 568 ? 22.558 -3.650 46.993 1.00 36.78 568 GLU A N 1
ATOM 4548 C CA . GLU A 1 568 ? 21.511 -2.968 47.776 1.00 36.78 568 GLU A CA 1
ATOM 4549 C C . GLU A 1 568 ? 22.026 -1.758 48.576 1.00 36.78 568 GLU A C 1
ATOM 4551 O O . GLU A 1 568 ? 21.244 -0.862 48.897 1.00 36.78 568 GLU A O 1
ATOM 4556 N N . ILE A 1 569 ? 23.334 -1.671 48.850 1.00 39.53 569 ILE A N 1
ATOM 4557 C CA . ILE A 1 569 ? 23.918 -0.547 49.599 1.00 39.53 569 ILE A CA 1
ATOM 4558 C C . ILE A 1 569 ? 24.436 0.590 48.702 1.00 39.53 569 ILE A C 1
ATOM 4560 O O . ILE A 1 569 ? 24.567 1.710 49.201 1.00 39.53 569 ILE A O 1
ATOM 4564 N N . LEU A 1 570 ? 24.670 0.406 47.393 1.00 39.16 570 LEU A N 1
ATOM 4565 C CA . LEU A 1 570 ? 25.248 1.491 46.583 1.00 39.16 570 LEU A CA 1
ATOM 4566 C C . LEU A 1 570 ? 24.634 1.677 45.184 1.00 39.16 570 LEU A C 1
ATOM 4568 O O . LEU A 1 570 ? 25.017 1.063 44.192 1.00 39.16 570 LEU A O 1
ATOM 4572 N N . LEU A 1 571 ? 23.744 2.669 45.115 1.00 44.94 571 LEU A N 1
ATOM 4573 C CA . LEU A 1 571 ? 23.490 3.489 43.933 1.00 44.94 571 LEU A CA 1
ATOM 4574 C C . LEU A 1 571 ? 24.765 4.253 43.513 1.00 44.94 571 LEU A C 1
ATOM 4576 O O . LEU A 1 571 ? 25.428 4.854 44.356 1.00 44.94 571 LEU A O 1
ATOM 4580 N N . ILE A 1 572 ? 24.959 4.351 42.189 1.00 41.56 572 ILE A N 1
ATOM 4581 C CA . ILE A 1 572 ? 25.857 5.241 41.414 1.00 41.56 572 ILE A CA 1
ATOM 4582 C C . ILE A 1 572 ? 27.183 4.611 40.962 1.00 41.56 572 ILE A C 1
ATOM 4584 O O . ILE A 1 572 ? 28.151 4.610 41.708 1.00 41.56 572 ILE A O 1
ATOM 4588 N N . LEU A 1 573 ? 27.247 4.262 39.669 1.00 36.3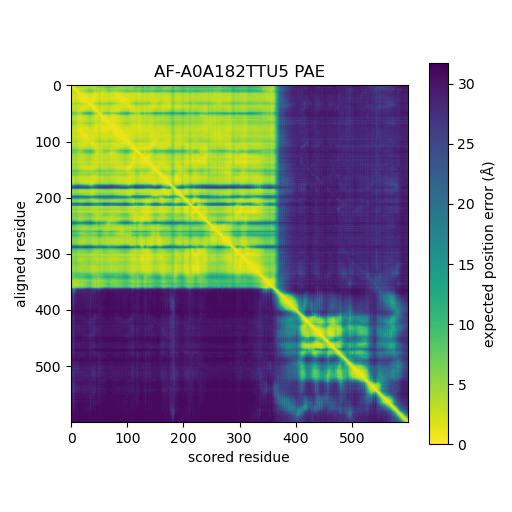1 573 LEU A N 1
ATOM 4589 C CA . LEU A 1 573 ? 28.374 4.534 38.761 1.00 36.31 573 LEU A CA 1
ATOM 4590 C C . LEU A 1 573 ? 27.839 4.574 37.310 1.00 36.31 573 LEU A C 1
ATOM 4592 O O . LEU A 1 573 ? 27.395 3.558 36.784 1.00 36.31 573 LEU A O 1
ATOM 4596 N N . ILE A 1 574 ? 27.877 5.740 36.652 1.00 42.25 574 ILE A N 1
ATOM 4597 C CA . ILE A 1 574 ? 27.723 5.865 35.190 1.00 42.25 574 ILE A CA 1
ATOM 4598 C C . ILE A 1 574 ? 29.042 6.410 34.643 1.00 42.25 574 ILE A C 1
ATOM 4600 O O . ILE A 1 574 ? 29.440 7.524 34.979 1.00 42.25 574 ILE A O 1
ATOM 4604 N N . VAL A 1 575 ? 29.700 5.627 33.786 1.00 34.12 575 VAL A N 1
ATOM 4605 C CA . VAL A 1 575 ? 30.795 6.081 32.920 1.00 34.12 575 VAL A CA 1
ATOM 4606 C C . VAL A 1 575 ? 30.159 6.625 31.639 1.00 34.12 575 VAL A C 1
ATOM 4608 O O . VAL A 1 575 ? 29.503 5.882 30.911 1.00 34.12 575 VAL A O 1
ATOM 4611 N N . LEU A 1 576 ? 30.302 7.926 31.375 1.00 37.12 576 LEU A N 1
ATOM 4612 C CA . LEU A 1 576 ? 29.813 8.560 30.146 1.00 37.12 576 LEU A CA 1
ATOM 4613 C C . LEU A 1 576 ? 30.834 8.400 29.009 1.00 37.12 576 LEU A C 1
ATOM 4615 O O . LEU A 1 576 ? 31.988 8.797 29.148 1.00 37.12 576 LEU A O 1
ATOM 4619 N N . TRP A 1 577 ? 30.374 7.884 27.865 1.00 29.09 577 TRP A N 1
ATOM 4620 C CA . TRP A 1 577 ? 31.071 7.909 26.575 1.00 29.09 577 TRP A CA 1
ATOM 4621 C C . TRP A 1 577 ? 30.358 8.903 25.651 1.00 29.09 577 TRP A C 1
ATOM 4623 O O . TRP A 1 577 ? 29.226 8.662 25.235 1.00 29.09 577 TRP A O 1
ATOM 4633 N N . CYS A 1 578 ? 31.006 10.024 25.329 1.00 33.03 578 CYS A N 1
ATOM 4634 C CA . CYS A 1 578 ? 30.510 10.999 24.355 1.00 33.03 578 CYS A CA 1
ATOM 4635 C C . CYS A 1 578 ? 31.516 11.140 23.212 1.00 33.03 578 CYS A C 1
ATOM 4637 O O . CYS A 1 578 ? 32.508 11.855 23.325 1.00 33.03 578 CYS A O 1
ATOM 4639 N N . GLY A 1 579 ? 31.241 10.483 22.086 1.00 25.92 579 GLY A N 1
ATOM 4640 C CA . GLY A 1 579 ? 31.934 10.729 20.827 1.00 25.92 579 GLY A CA 1
ATOM 4641 C C . GLY A 1 579 ? 31.033 11.467 19.841 1.00 25.92 579 GLY A C 1
ATOM 4642 O O . GLY A 1 579 ? 30.152 10.842 19.256 1.00 25.92 579 GLY A O 1
ATOM 4643 N N . HIS A 1 580 ? 31.281 12.760 19.593 1.00 29.62 580 HIS A N 1
ATOM 4644 C CA . HIS A 1 580 ? 31.054 13.358 18.269 1.00 29.62 580 HIS A CA 1
ATOM 4645 C C . HIS A 1 580 ? 31.908 14.609 18.006 1.00 29.62 580 HIS A C 1
ATOM 4647 O O . HIS A 1 580 ? 32.134 15.447 18.874 1.00 29.62 580 HIS A O 1
ATOM 4653 N N . LYS A 1 581 ? 32.396 14.680 16.761 1.00 32.38 581 LYS A N 1
ATOM 4654 C CA . LYS A 1 581 ? 33.375 15.619 16.193 1.00 32.38 581 LYS A CA 1
ATOM 4655 C C . LYS A 1 581 ? 32.793 17.012 15.943 1.00 32.38 581 LYS A C 1
ATOM 4657 O O . LYS A 1 581 ? 31.788 17.066 15.253 1.00 32.38 581 LYS A O 1
ATOM 4662 N N . TYR A 1 582 ? 33.524 18.085 16.283 1.00 32.72 582 TYR A N 1
ATOM 4663 C CA . TYR A 1 582 ? 33.643 19.304 15.457 1.00 32.72 582 TYR A CA 1
ATOM 4664 C C . TYR A 1 582 ? 34.958 20.052 15.744 1.00 32.72 582 TYR A C 1
ATOM 4666 O O . TYR A 1 582 ? 35.211 20.490 16.861 1.00 32.72 582 TYR A O 1
ATOM 4674 N N . CYS A 1 583 ? 35.763 20.260 14.699 1.00 27.44 583 CYS A N 1
ATOM 4675 C CA . CYS A 1 583 ? 36.816 21.272 14.643 1.00 27.44 583 CYS A CA 1
ATOM 4676 C C . CYS A 1 583 ? 36.566 22.131 13.403 1.00 27.44 583 CYS A C 1
ATOM 4678 O O . CYS A 1 583 ? 36.657 21.608 12.297 1.00 27.44 583 CYS A O 1
ATOM 4680 N N . THR A 1 584 ? 36.357 23.440 13.568 1.00 30.06 584 THR A N 1
ATOM 4681 C CA . THR A 1 584 ? 36.721 24.417 12.530 1.00 30.06 584 THR A CA 1
ATOM 4682 C C . THR A 1 584 ? 37.072 25.789 13.106 1.00 30.06 584 THR A C 1
ATOM 4684 O O . THR A 1 584 ? 36.329 26.349 13.906 1.00 30.06 584 THR A O 1
ATOM 4687 N N . ARG A 1 585 ? 38.162 26.328 12.537 1.00 29.53 585 ARG A N 1
ATOM 4688 C CA . ARG A 1 585 ? 38.675 27.711 12.492 1.00 29.53 585 ARG A CA 1
ATOM 4689 C C . ARG A 1 585 ? 39.431 28.277 13.702 1.00 29.53 585 ARG A C 1
ATOM 4691 O O . ARG A 1 585 ? 38.893 28.974 14.552 1.00 29.53 585 ARG A O 1
ATOM 4698 N N . LEU A 1 586 ? 40.756 28.132 13.608 1.00 30.36 586 LEU A N 1
ATOM 4699 C CA . LEU A 1 586 ? 41.730 29.135 14.038 1.00 30.36 586 LEU A CA 1
ATOM 4700 C C . LEU A 1 586 ? 41.473 30.455 13.291 1.00 30.36 586 LEU A C 1
ATOM 4702 O O . LEU A 1 586 ? 41.529 30.495 12.061 1.00 30.36 586 LEU A O 1
ATOM 4706 N N . ARG A 1 587 ? 41.234 31.542 14.030 1.00 29.45 587 ARG A N 1
ATOM 4707 C CA . ARG A 1 587 ? 41.534 32.894 13.551 1.00 29.45 587 ARG A CA 1
ATOM 4708 C C . ARG A 1 587 ? 42.735 33.381 14.346 1.00 29.45 587 ARG A C 1
ATOM 4710 O O . ARG A 1 587 ? 42.668 33.553 15.558 1.00 29.45 587 ARG A O 1
ATOM 4717 N N . THR A 1 588 ? 43.839 33.522 13.634 1.00 36.88 588 THR A N 1
ATOM 4718 C CA . THR A 1 588 ? 45.070 34.165 14.067 1.00 36.88 588 THR A CA 1
ATOM 4719 C C . THR A 1 588 ? 44.792 35.609 14.485 1.00 36.88 588 THR A C 1
ATOM 4721 O O . THR A 1 588 ? 44.130 36.345 13.752 1.00 36.88 588 THR A O 1
ATOM 4724 N N . LYS A 1 589 ? 45.303 36.015 15.652 1.00 29.77 589 LYS A N 1
ATOM 4725 C CA . LYS A 1 589 ? 46.092 37.244 15.828 1.00 29.77 589 LYS A CA 1
ATOM 4726 C C . LYS A 1 589 ? 46.630 37.341 17.258 1.00 29.77 589 LYS A C 1
ATOM 4728 O O . LYS A 1 589 ? 45.912 37.154 18.233 1.00 29.77 589 LYS A O 1
ATOM 4733 N N . THR A 1 590 ? 47.924 37.592 17.294 1.00 32.94 590 THR A N 1
ATOM 4734 C CA . THR A 1 590 ? 48.819 37.884 18.404 1.00 32.94 590 THR A CA 1
ATOM 4735 C C . THR A 1 590 ? 48.514 39.239 19.067 1.00 32.94 590 THR A C 1
ATOM 4737 O O . THR A 1 590 ? 48.267 40.214 18.363 1.00 32.94 590 THR A O 1
ATOM 4740 N N . GLU A 1 591 ? 48.610 39.246 20.408 1.00 31.20 591 GLU A N 1
ATOM 4741 C CA . GLU A 1 591 ? 49.133 40.317 21.298 1.00 31.20 591 GLU A CA 1
ATOM 4742 C C . GLU A 1 591 ? 48.372 41.664 21.492 1.00 31.20 591 GLU A C 1
ATOM 4744 O O . GLU A 1 591 ? 47.435 41.972 20.758 1.00 31.20 591 GLU A O 1
ATOM 4749 N N . PRO A 1 592 ? 48.675 42.452 22.558 1.00 40.00 592 PRO A N 1
ATOM 4750 C CA . PRO A 1 592 ? 48.194 42.249 23.931 1.00 40.00 592 PRO A CA 1
ATOM 4751 C C . PRO A 1 592 ? 47.474 43.516 24.456 1.00 40.00 592 PRO A C 1
ATOM 4753 O O . PRO A 1 592 ? 47.589 44.596 23.878 1.00 40.00 592 PRO A O 1
ATOM 4756 N N . LYS A 1 593 ? 46.733 43.436 25.570 1.00 30.61 593 LYS A N 1
ATOM 4757 C CA . LYS A 1 593 ? 46.368 44.653 26.315 1.00 30.61 593 LYS A CA 1
ATOM 4758 C C . LYS A 1 593 ? 46.513 44.479 27.814 1.00 30.61 593 LYS A C 1
ATOM 4760 O O . LYS A 1 593 ? 45.942 43.575 28.419 1.00 30.61 593 LYS A O 1
ATOM 4765 N N . ASP A 1 594 ? 47.285 45.417 28.332 1.00 31.53 594 ASP A N 1
ATOM 4766 C CA . ASP A 1 594 ? 47.640 45.679 29.705 1.00 31.53 594 ASP A CA 1
ATOM 4767 C C . ASP A 1 594 ? 46.465 45.874 30.666 1.00 31.53 594 ASP A C 1
ATOM 4769 O O . ASP A 1 594 ? 45.371 46.328 30.323 1.00 31.53 594 ASP A O 1
ATOM 4773 N N . ALA A 1 595 ? 46.816 45.568 31.911 1.00 33.78 595 ALA A N 1
ATOM 4774 C CA . ALA A 1 595 ? 46.332 46.069 33.186 1.00 33.78 595 ALA A CA 1
ATOM 4775 C C . ALA A 1 595 ? 45.456 47.339 33.192 1.00 33.78 595 ALA A C 1
ATOM 4777 O O . ALA A 1 595 ? 45.823 48.387 32.664 1.00 33.78 595 ALA A O 1
ATOM 4778 N N . LYS A 1 596 ? 44.384 47.269 33.991 1.00 31.64 596 LYS A N 1
ATOM 4779 C CA . LYS A 1 596 ? 43.981 48.272 35.003 1.00 31.64 596 LYS A CA 1
ATOM 4780 C C . LYS A 1 596 ? 42.976 47.598 35.949 1.00 31.64 596 LYS A C 1
ATOM 4782 O O . LYS A 1 596 ? 41.913 47.180 35.516 1.00 31.64 596 LYS A O 1
ATOM 4787 N N . LEU A 1 597 ? 43.415 47.145 37.121 1.00 32.94 597 LEU A N 1
ATOM 4788 C CA . LEU A 1 597 ? 43.424 47.852 38.412 1.00 32.94 597 LEU A CA 1
ATOM 4789 C C . LEU A 1 597 ? 42.049 48.337 38.919 1.00 32.94 597 LEU A C 1
ATOM 4791 O O . LEU A 1 597 ? 41.483 49.288 38.392 1.00 32.94 597 LEU A O 1
ATOM 4795 N N . ALA A 1 598 ? 41.688 47.743 40.062 1.00 30.06 598 ALA A N 1
ATOM 4796 C CA . ALA A 1 598 ? 41.361 48.396 41.335 1.00 30.06 598 ALA A CA 1
ATOM 4797 C C . ALA A 1 598 ? 39.895 48.703 41.710 1.00 30.06 598 ALA A C 1
ATOM 4799 O O . ALA A 1 598 ? 39.228 49.547 41.127 1.00 30.06 598 ALA A O 1
ATOM 4800 N N . ASN A 1 599 ? 39.533 48.083 42.843 1.00 32.25 599 ASN A N 1
ATOM 4801 C CA . ASN A 1 599 ? 38.857 48.647 44.015 1.00 32.25 599 ASN A CA 1
ATOM 4802 C C . ASN A 1 599 ? 37.497 49.336 43.832 1.00 32.25 599 ASN A C 1
ATOM 4804 O O . ASN A 1 599 ? 37.429 50.541 43.594 1.00 32.25 599 ASN A O 1
ATOM 4808 N N . LYS A 1 600 ? 36.434 48.617 44.202 1.00 33.03 600 LYS A N 1
ATOM 4809 C CA . LYS A 1 600 ? 35.684 48.866 45.447 1.00 33.03 600 LYS A CA 1
ATOM 4810 C C . LYS A 1 600 ? 34.777 47.691 45.781 1.00 33.03 600 LYS A C 1
ATOM 4812 O O . LYS A 1 600 ? 34.272 47.067 44.823 1.00 33.03 600 LYS A O 1
#

Nearest PDB structures (foldseek):
  1fsu-assembly1_A  TM=8.626E-01  e=4.438E-18  Homo sapiens
  6bia-assembly1_A  TM=8.677E-01  e=1.348E-09  Pseudoalteromonas fuliginea
  6b0j-assembly1_B  TM=9.039E-01  e=6.003E-09  Pseudoalteromonas
  4fdi-assembly1_A  TM=7.313E-01  e=1.342E-08  Homo sapiens

Sequence (600 aa):
MRRNTAVNYDANGTYATDLFNDEAVRLIDSHNRSKPLFLVLTHLAPHTGNEDDPLQAPADEIAKFDYIQDPKRRTLAAMVSRIDTGVGRIYRSLERRRMLNNTIILFYADNGAPTLGIHANSGSNYPLRGQKESPWEGAVRGAALIWSRLLPRKGVVSNQWLHVSDWLPTLGHAAGIRIPPNNNPIDGQDQWSTLTSSSNSGRTVVMNNAHNEFTYSSYIKRGWKYVNGTSFKGAYDRWLGQLKDGEQISHEDYYKRLVASQSIGSSMLLTRDDVKRLRSKAMVECSSAQGTVCEPLKRPCLFNIVEDPCERNNQANAYPYILRELETDVNGYRKRSVPSRQQPSDSRADPARHNCTWTWWLEGLGTQSPTHNLQQLFSTFQSFMEYFMALFAKVEAKLLAKQKYSPWEGAVRGAALIWSPLLPRKRVVSEQWIHVSDWLPTLGHAAGIQSIPAGSPIDGQNQWLTLQSASVDGRTVVMHNVDRRYGYRSYMKQDPCERVNLADEYPELLKDLQSDAERFKRDALPPRNQPSDSRSDPALHNNTWTWWQDEMDEHMAPYILYLAAAVEILLILIVLWCGHKYCTRLRTKTEPKDAKLANK

Radius of gyration: 35.18 Å; Cα contacts (8 Å, |Δi|>4): 624; chains: 1; bounding box: 96×88×83 Å

Foldseek 3Di:
DDDVQHDDPVCPPPDQLVVLLVVLLVCLLPDDLVDDDDDDRDDCPPWQDDQVGGFDAPPVLLVVQVLAPPSLVSSNVSRVVSNQVSVLSNVVSCVVVVNQQLDKDKDKDPWAAQCDDSGHRLGALPPAWFGDQKQTCNTQVIDIDMDGNPAPDDLDDDPADDHPLQCVQQVCVSVVHDDDPPDDPGPHDHCVCVRRDVPDHHDFWDFPDQDPVRQWGWIGGNQKIKIAGIPPQCPGGGRGNDGDPSSDDDLVVVVCVCCPPSHPNVVVPDDSVSSVVSCVVVDDDADPDQADDDDRHVHMFMDRCVNGVRSRHTCCVVCVVVNVVRVVVSVVVHVVDDDDPDDDDDPQQCCVVVVVDRDPRPPDPDDDDPDPDVVVVVVVVVVVVVVVVVVVVVVVVVVVVDDDDDDPCQPQDWDWDDDDPPQPDPPDDAPADADPLQVVLQVCVVVVNPDDDPPDLRPHHHCVVCRRPSDPDHDPDDDDDDDPPDDDFDDDDPCPPPPDDCCVVCVPVRVVVVVVSVVVVVSDDDPPDDPDDPCQCCVVVVVDRDDPDPDPPPVCVVVVVVVVVVVVVDDDDDGDRDDDDDDDDDDDDDDDDDDDDDDD

Secondary structure (DSSP, 8-state):
-EETTEE-STTTTS-HHHHHHHHHHHHHHH--TTS---------TTS---SSS-S---HHHHGGGTT--SHHHHHHHHHHHHHHHHHHHHHHHHHHTT-GGG-EEEEE-SS----SSTT------TTSB--TTSSSHHHH---EEEEETT-S--S--------GGGHHHHHHHHTT----SSS--------HHHHH-SSS----EEEEEE-SSSSEEEEEETTEEEEEE-SGGGTT-SB--PPPTT-S--HHHHHHHHTSTTSSGGGGT--HHHHHHHHHHHS-----S--PPP-TTTS-EEEETTT-TT--S--TTT-HHHHHHHHHHHHHHHHHPPPP------GGG-GGGTTT------TTS---PPPTTSHHHHHHHHHHHHHHHHHHHHHHHHHTTS----TTSTTT-PPP----TT-SS-SPPP-----GGGHHHHHHHHTT---PPTT--------HHHHHHS-S---S-------TT-------SS-TT--S-TTTT-HHHHHHHHHHHHHHHHHSPPP--PPPPGGG-GGGTTT----------TTSHHHHHHHHHHHHH-------------------------------

InterPro domains:
  IPR000917 Sulfatase, N-terminal [PF00884] (10-177)
  IPR017850 Alkaline-phosphatase-like, core domain superfamily [G3DSA:3.40.720.10] (2-203)
  IPR017850 Alkaline-phosphatase-like, core domain superfamily [G3DSA:3.40.720.10] (400-475)
  IPR017850 Alkaline-phosphatase-like, core domain superfamily [SSF53649] (3-361)
  IPR017850 Alkaline-phosphatase-like, core domain superfamily [SSF53649] (402-548)
  IPR047115 Arylsulfatase B [PTHR10342] (1-361)

pLDDT: mean 73.61, std 22.41, range [25.92, 98.38]

Mean predicted aligned error: 18.79 Å